Protein AF-A0A7R9G9A2-F1 (afdb_monomer_lite)

InterPro domains:
  IPR003675 CAAX prenyl protease 2/Lysostaphin resistance protein A-like domain [PF02517] (433-537)
  IPR039731 CAAX prenyl protease 2, eukaryotes [PTHR13046] (338-583)

Sequence (589 aa):
MNLLICRRIVARIRSCVGLSSTFIRNAVPSGSYRRCQTLSSSPYYSRTDLKGAVLGMIEKDVKSKDWRLFVSTLSGDQLLIVLETLDEFGAELSGKTLVTVLTYLAKCSASSGDLRTIQECRRLLFILCGPASVPSVLNFQQYDAEFLWFVEKDFSSSVDILTKLYCRYPNEKRKISSMAAHFMWDAVTIPVEEKLVRLKNLVDNVRIFFKGCYNIPALNLWRPCFLSSNFSLRRMAEVIIEENPRCIEILPGKVVNLVKDAVDRDDVDFYHRMIELVLKYPNLHDYLAPLLNGLLVHHCVRGDVRNVEEVVNSILTFGIRISPESLPLFLNFLCSHRRNRRDDPRTVKRRFASVCVSCIVSCIYTYTFSDADSFEEFKDLTGLRTDHLMSASFLPVLLTSLLFLGPLVVLWQEQMIKKLCDLSYWRGSIFDIFWLRNYVVAPFSEELVYRSCLIAMLSKSTRCLRLVMVSPLFFGVAHVHHVIDSVGKGIPVKTALLMAVFQFGYTTLFGAYSSFLLMRTGHFVSPLIAHAFCNAMGFPDFTAIWYSDGIEGRIRRMALFGGFLAWLALLYPLTDPRLYGGSVHWTQC

Structure (mmCIF, N/CA/C/O backbone):
data_AF-A0A7R9G9A2-F1
#
_entry.id   AF-A0A7R9G9A2-F1
#
loop_
_atom_site.group_PDB
_atom_site.id
_atom_site.type_symbol
_atom_site.label_atom_id
_atom_site.label_alt_id
_atom_site.label_comp_id
_atom_site.label_asym_id
_atom_site.label_entity_id
_atom_site.label_seq_id
_atom_site.pdbx_PDB_ins_code
_atom_site.Cartn_x
_atom_site.Cartn_y
_atom_site.Cartn_z
_atom_site.occupancy
_atom_site.B_iso_or_equiv
_atom_site.auth_seq_id
_atom_site.auth_comp_id
_atom_site.auth_asym_id
_atom_site.auth_atom_id
_atom_site.pdbx_PDB_model_num
ATOM 1 N N . MET A 1 1 ? 5.236 -22.804 5.203 1.00 31.55 1 MET A N 1
ATOM 2 C CA . MET A 1 1 ? 4.075 -22.726 6.117 1.00 31.55 1 MET A CA 1
ATOM 3 C C . MET A 1 1 ? 3.029 -21.707 5.648 1.00 31.55 1 MET A C 1
ATOM 5 O O . MET A 1 1 ? 1.964 -22.123 5.216 1.00 31.55 1 MET A O 1
ATOM 9 N N . ASN A 1 2 ? 3.367 -20.418 5.536 1.00 33.94 2 ASN A N 1
ATOM 10 C CA . ASN A 1 2 ? 2.439 -19.306 5.209 1.00 33.94 2 ASN A CA 1
ATOM 11 C C . ASN A 1 2 ? 1.773 -19.348 3.805 1.00 33.94 2 ASN A C 1
ATOM 13 O O . ASN A 1 2 ? 0.889 -18.558 3.495 1.00 33.94 2 ASN A O 1
ATOM 17 N N . LEU A 1 3 ? 2.201 -20.255 2.917 1.00 33.84 3 LEU A N 1
ATOM 18 C CA . LEU A 1 3 ? 1.686 -20.421 1.545 1.00 33.84 3 LEU A CA 1
ATOM 19 C C . LEU A 1 3 ? 0.437 -21.322 1.489 1.00 33.84 3 LEU A C 1
ATOM 21 O O . LEU A 1 3 ? -0.430 -21.116 0.642 1.00 33.84 3 LEU A O 1
ATOM 25 N N . LEU A 1 4 ? 0.343 -22.297 2.400 1.00 33.97 4 LEU A N 1
ATOM 26 C CA . LEU A 1 4 ? -0.807 -23.199 2.522 1.00 33.97 4 LEU A CA 1
ATOM 27 C C . LEU A 1 4 ? -1.982 -22.504 3.221 1.00 33.97 4 LEU A C 1
ATOM 29 O O . LEU A 1 4 ? -3.136 -22.726 2.876 1.00 33.97 4 LEU A O 1
ATOM 33 N N . ILE A 1 5 ? -1.650 -21.627 4.161 1.00 35.69 5 ILE A N 1
ATOM 34 C CA . ILE A 1 5 ? -2.557 -20.888 5.034 1.00 35.69 5 ILE A CA 1
ATOM 35 C C . ILE A 1 5 ? -3.423 -19.906 4.237 1.00 35.69 5 ILE A C 1
ATOM 37 O O . ILE A 1 5 ? -4.638 -20.074 4.170 1.00 35.69 5 ILE A O 1
ATOM 41 N N . CYS A 1 6 ? -2.815 -18.967 3.501 1.00 30.59 6 CYS A N 1
ATOM 42 C CA . CYS A 1 6 ? -3.584 -18.015 2.691 1.00 30.59 6 CYS A CA 1
ATOM 43 C C . CYS A 1 6 ? -4.380 -18.706 1.570 1.00 30.59 6 CYS A C 1
ATOM 45 O O . CYS A 1 6 ? -5.461 -18.248 1.211 1.00 30.59 6 CYS A O 1
ATOM 47 N N . ARG A 1 7 ? -3.882 -19.830 1.026 1.00 34.44 7 ARG A N 1
ATOM 48 C CA . ARG A 1 7 ? -4.623 -20.635 0.037 1.00 34.44 7 ARG A CA 1
ATOM 49 C C . ARG A 1 7 ? -5.837 -21.340 0.656 1.00 34.44 7 ARG A C 1
ATOM 51 O O . ARG A 1 7 ? -6.882 -21.367 0.016 1.00 34.44 7 ARG A O 1
ATOM 58 N N . ARG A 1 8 ? -5.730 -21.854 1.888 1.00 39.09 8 ARG A N 1
ATOM 59 C CA . ARG A 1 8 ? -6.848 -22.451 2.645 1.00 39.09 8 ARG A CA 1
ATOM 60 C C . ARG A 1 8 ? -7.902 -21.411 3.027 1.00 39.09 8 ARG A C 1
ATOM 62 O O . ARG A 1 8 ? -9.087 -21.690 2.883 1.00 39.09 8 ARG A O 1
ATOM 69 N N . ILE A 1 9 ? -7.475 -20.214 3.429 1.00 38.09 9 ILE A N 1
ATOM 70 C CA . ILE A 1 9 ? -8.359 -19.090 3.769 1.00 38.09 9 ILE A CA 1
ATOM 71 C C . ILE A 1 9 ? -9.157 -18.630 2.537 1.00 38.09 9 ILE A C 1
ATOM 73 O O . ILE A 1 9 ? -10.382 -18.574 2.578 1.00 38.09 9 ILE A O 1
ATOM 77 N N . VAL A 1 10 ? -8.491 -18.392 1.400 1.00 38.22 10 VAL A N 1
ATOM 78 C CA . VAL A 1 10 ? -9.152 -17.948 0.155 1.00 38.22 10 VAL A CA 1
ATOM 79 C C . VAL A 1 10 ? -10.066 -19.030 -0.440 1.00 38.22 10 VAL A C 1
ATOM 81 O O . VAL A 1 10 ? -11.126 -18.709 -0.976 1.00 38.22 10 VAL A O 1
ATOM 84 N N . ALA A 1 11 ? -9.697 -20.312 -0.329 1.00 34.53 11 ALA A N 1
ATOM 85 C CA . ALA A 1 11 ? -10.528 -21.422 -0.799 1.00 34.53 11 ALA A CA 1
ATOM 86 C C . ALA A 1 11 ? -11.793 -21.630 0.056 1.00 34.53 11 ALA A C 1
ATOM 88 O O . ALA A 1 11 ? -12.832 -21.979 -0.495 1.00 34.53 11 ALA A O 1
ATOM 89 N N . ARG A 1 12 ? -11.726 -21.376 1.373 1.00 38.47 12 ARG A N 1
ATOM 90 C CA . ARG A 1 12 ? -12.861 -21.519 2.306 1.00 38.47 12 ARG A CA 1
ATOM 91 C C . ARG A 1 12 ? -13.783 -20.296 2.351 1.00 38.47 12 ARG A C 1
ATOM 93 O O . ARG A 1 12 ? -14.978 -20.452 2.542 1.00 38.47 12 ARG A O 1
ATOM 100 N N . ILE A 1 13 ? -13.282 -19.085 2.097 1.00 39.38 13 ILE A N 1
ATOM 101 C CA . ILE A 1 13 ? -14.131 -17.877 2.026 1.00 39.38 13 ILE A CA 1
ATOM 102 C C . ILE A 1 13 ? -15.054 -17.904 0.793 1.00 39.38 13 ILE A C 1
ATOM 104 O O . ILE A 1 13 ? -16.174 -17.397 0.851 1.00 39.38 13 ILE A O 1
ATOM 108 N N . ARG A 1 14 ? -14.647 -18.573 -0.298 1.00 34.69 14 ARG A N 1
ATOM 109 C CA . ARG A 1 14 ? -15.488 -18.757 -1.496 1.00 34.69 14 ARG A CA 1
ATOM 110 C C . ARG A 1 14 ? -16.804 -19.500 -1.230 1.00 34.69 14 ARG A C 1
ATOM 112 O O . ARG A 1 14 ? -17.739 -19.282 -1.988 1.00 34.69 14 ARG A O 1
ATOM 119 N N . SER A 1 15 ? -16.905 -20.326 -0.182 1.00 35.09 15 SER A N 1
ATOM 120 C CA . SER A 1 15 ? -18.158 -21.021 0.160 1.00 35.09 15 SER A CA 1
ATOM 121 C C . SER A 1 15 ? -19.111 -20.195 1.032 1.00 35.09 15 SER A C 1
ATOM 123 O O . SER A 1 15 ? -20.294 -20.511 1.081 1.00 35.09 15 SER A O 1
ATOM 125 N N . CYS A 1 16 ? -18.634 -19.136 1.699 1.00 31.91 16 CYS A N 1
ATOM 126 C CA . CYS A 1 16 ? -19.455 -18.309 2.599 1.00 31.91 16 CYS A CA 1
ATOM 127 C C . CYS A 1 16 ? -20.019 -17.043 1.929 1.00 31.91 16 CYS A C 1
ATOM 129 O O . CYS A 1 16 ? -21.039 -16.511 2.369 1.00 31.91 16 CYS A O 1
ATOM 131 N N . VAL A 1 17 ? -19.377 -16.555 0.863 1.00 34.16 17 VAL A N 1
ATOM 132 C CA . VAL A 1 17 ? -19.771 -15.333 0.140 1.00 34.16 17 VAL A CA 1
ATOM 133 C C . VAL A 1 17 ? -20.695 -15.696 -1.027 1.00 34.16 17 VAL A C 1
ATOM 135 O O . VAL A 1 17 ? -20.343 -15.581 -2.196 1.00 34.16 17 VAL A O 1
ATOM 138 N N . GLY A 1 18 ? -21.894 -16.183 -0.715 1.00 34.75 18 GLY A N 1
ATOM 139 C CA . GLY A 1 18 ? -22.964 -16.304 -1.703 1.00 34.75 18 GLY A CA 1
ATOM 140 C C . GLY A 1 18 ? -23.581 -14.936 -1.983 1.00 34.75 18 GLY A C 1
ATOM 141 O O . GLY A 1 18 ? -24.584 -14.611 -1.357 1.00 34.75 18 GLY A O 1
ATOM 142 N N . LEU A 1 19 ? -22.992 -14.129 -2.875 1.00 27.86 19 LEU A N 1
ATOM 143 C CA . LEU A 1 19 ? -23.597 -12.873 -3.342 1.00 27.86 19 LEU A CA 1
ATOM 144 C C . LEU A 1 19 ? -23.288 -12.584 -4.820 1.00 27.86 19 LEU A C 1
ATOM 146 O O . LEU A 1 19 ? -22.133 -12.514 -5.242 1.00 27.86 19 LEU A O 1
ATOM 150 N N . SER A 1 20 ? -24.374 -12.404 -5.578 1.00 24.22 20 SER A N 1
ATOM 151 C CA . SER A 1 20 ? -24.434 -11.936 -6.960 1.00 24.22 20 SER A CA 1
ATOM 152 C C . SER A 1 20 ? -24.142 -10.434 -7.078 1.00 24.22 20 SER A C 1
ATOM 154 O O . SER A 1 20 ? -24.264 -9.654 -6.137 1.00 24.22 20 SER A O 1
ATOM 156 N N . SER A 1 21 ? -23.769 -10.034 -8.287 1.00 25.30 21 SER A N 1
ATOM 157 C CA . SER A 1 21 ? -23.064 -8.812 -8.685 1.00 25.30 21 SER A CA 1
ATOM 158 C C . SER A 1 21 ? -23.865 -7.494 -8.730 1.00 25.30 21 SER A C 1
ATOM 160 O O . SER A 1 21 ? -23.645 -6.699 -9.641 1.00 25.30 21 SER A O 1
ATOM 162 N N . THR A 1 22 ? -24.777 -7.205 -7.796 1.00 27.84 22 THR A N 1
ATOM 163 C CA . THR A 1 22 ? -25.730 -6.081 -7.988 1.00 27.84 22 THR A CA 1
ATOM 164 C C . THR A 1 22 ? -26.040 -5.216 -6.762 1.00 27.84 22 THR A C 1
ATOM 166 O O . THR A 1 22 ? -27.167 -4.765 -6.613 1.00 27.84 22 THR A O 1
ATOM 169 N N . PHE A 1 23 ? -25.063 -4.886 -5.909 1.00 24.69 23 PHE A N 1
ATOM 170 C CA . PHE A 1 23 ? -25.305 -3.903 -4.832 1.00 24.69 23 PHE A CA 1
ATOM 171 C C . PHE A 1 23 ? -24.091 -3.017 -4.500 1.00 24.69 23 PHE A C 1
ATOM 173 O O . PHE A 1 23 ? -23.655 -2.912 -3.360 1.00 24.69 23 PHE A O 1
ATOM 180 N N . ILE A 1 24 ? -23.521 -2.364 -5.520 1.00 26.56 24 ILE A N 1
ATOM 181 C CA . ILE A 1 24 ? -22.557 -1.261 -5.344 1.00 26.56 24 ILE A CA 1
ATOM 182 C C . ILE A 1 24 ? -23.024 -0.066 -6.179 1.00 26.56 24 ILE A C 1
ATOM 184 O O . ILE A 1 24 ? -22.433 0.286 -7.196 1.00 26.56 24 ILE A O 1
ATOM 188 N N . ARG A 1 25 ? -24.137 0.540 -5.768 1.00 25.17 25 ARG A N 1
ATOM 189 C CA . ARG A 1 25 ? -24.466 1.945 -6.037 1.00 25.17 25 ARG A CA 1
ATOM 190 C C . ARG A 1 25 ? -25.244 2.443 -4.827 1.00 25.17 25 ARG A C 1
ATOM 192 O O . ARG A 1 25 ? -26.256 1.844 -4.490 1.00 25.17 25 ARG A O 1
ATOM 199 N N . ASN A 1 26 ? -24.761 3.525 -4.223 1.00 26.44 26 ASN A N 1
ATOM 200 C CA . ASN A 1 26 ? -25.349 4.278 -3.104 1.00 26.44 26 ASN A CA 1
ATOM 201 C C . ASN A 1 26 ? -24.848 3.886 -1.705 1.00 26.44 26 ASN A C 1
ATOM 203 O O . ASN A 1 26 ? -25.557 3.263 -0.926 1.00 26.44 26 ASN A O 1
ATOM 207 N N . ALA A 1 27 ? -23.644 4.352 -1.369 1.00 23.31 27 ALA A N 1
ATOM 208 C CA . ALA A 1 27 ? -23.280 4.711 0.002 1.00 23.31 27 ALA A CA 1
ATOM 209 C C . ALA A 1 27 ? -22.129 5.734 -0.027 1.00 23.31 27 ALA A C 1
ATOM 211 O O . ALA A 1 27 ? -20.964 5.396 0.153 1.00 23.31 27 ALA A O 1
ATOM 212 N N . VAL A 1 28 ? -22.464 6.996 -0.304 1.00 23.44 28 VAL A N 1
ATOM 213 C CA . VAL A 1 28 ? -21.659 8.148 0.124 1.00 23.44 28 VAL A CA 1
ATOM 214 C C . VAL A 1 28 ? -22.440 8.784 1.268 1.00 23.44 28 VAL A C 1
ATOM 216 O O . VAL A 1 28 ? -23.501 9.351 1.007 1.00 23.44 28 VAL A O 1
ATOM 219 N N . PRO A 1 29 ? -21.978 8.716 2.523 1.00 24.97 29 PRO A N 1
ATOM 220 C CA . PRO A 1 29 ? -22.443 9.636 3.538 1.00 24.97 29 PRO A CA 1
ATOM 221 C C . PRO A 1 29 ? -21.642 10.931 3.385 1.00 24.97 29 PRO A C 1
ATOM 223 O O . PRO A 1 29 ? -20.484 11.028 3.789 1.00 24.97 29 PRO A O 1
ATOM 226 N N . SER A 1 30 ? -22.275 11.948 2.807 1.00 25.56 30 SER A N 1
ATOM 227 C CA . SER A 1 30 ? -21.954 13.341 3.104 1.00 25.56 30 SER A CA 1
ATOM 228 C C . SER A 1 30 ? -22.383 13.610 4.549 1.00 25.56 30 SER A C 1
ATOM 230 O O . SER A 1 30 ? -23.543 13.921 4.815 1.00 25.56 30 SER A O 1
ATOM 232 N N . GLY A 1 31 ? -21.463 13.404 5.490 1.00 22.98 31 GLY A N 1
ATOM 233 C CA . GLY A 1 31 ? -21.670 13.623 6.918 1.00 22.98 31 GLY A CA 1
ATOM 234 C C . GLY A 1 31 ? -20.643 14.611 7.450 1.00 22.98 31 GLY A C 1
ATOM 235 O O . GLY A 1 31 ? -19.472 14.287 7.615 1.00 22.98 31 GLY A O 1
ATOM 236 N N . SER A 1 32 ? -21.098 15.832 7.694 1.00 22.64 32 SER A N 1
ATOM 237 C CA . SER A 1 32 ? -20.381 16.921 8.346 1.00 22.64 32 SER A CA 1
ATOM 238 C C . SER A 1 32 ? -19.767 16.501 9.688 1.00 22.64 32 SER A C 1
ATOM 240 O O . SER A 1 32 ? -20.480 16.333 10.678 1.00 22.64 32 SER A O 1
ATOM 242 N N . TYR A 1 33 ? -18.438 16.415 9.750 1.00 22.39 33 TYR A N 1
ATOM 243 C CA . TYR A 1 33 ? -17.691 16.399 11.007 1.00 22.39 33 TYR A CA 1
ATOM 244 C C . TYR A 1 33 ? -17.734 17.800 11.637 1.00 22.39 33 TYR A C 1
ATOM 246 O O . TYR A 1 33 ? -16.923 18.666 11.311 1.00 22.39 33 TYR A O 1
ATOM 254 N N . ARG A 1 34 ? -18.662 18.037 12.572 1.00 22.77 34 ARG A N 1
ATOM 255 C CA . ARG A 1 34 ? -18.448 19.057 13.609 1.00 22.77 34 ARG A CA 1
ATOM 256 C C . ARG A 1 34 ? -17.610 18.426 14.715 1.00 22.77 34 ARG A C 1
ATOM 258 O O . ARG A 1 34 ? -18.089 17.576 15.458 1.00 22.77 34 ARG A O 1
ATOM 265 N N . ARG A 1 35 ? -16.356 18.868 14.827 1.00 22.33 35 ARG A N 1
ATOM 266 C CA . ARG A 1 35 ? -15.568 18.751 16.058 1.00 22.33 35 ARG A CA 1
ATOM 267 C C . ARG A 1 35 ? -16.310 19.500 17.168 1.00 22.33 35 ARG A C 1
ATOM 269 O O . ARG A 1 35 ? -16.348 20.726 17.140 1.00 22.33 35 ARG A O 1
ATOM 276 N N . CYS A 1 36 ? -16.847 18.794 18.159 1.00 21.59 36 CYS A N 1
ATOM 277 C CA . CYS A 1 36 ? -17.029 19.381 19.484 1.00 21.59 36 CYS A CA 1
ATOM 278 C C . CYS A 1 36 ? -15.647 19.449 20.138 1.00 21.59 36 CYS A C 1
ATOM 280 O O . CYS A 1 36 ? -15.186 18.501 20.766 1.00 21.59 36 CYS A O 1
ATOM 282 N N . GLN A 1 37 ? -14.958 20.566 19.908 1.00 23.44 37 GLN A N 1
ATOM 283 C CA . GLN A 1 37 ? -13.878 21.013 20.775 1.00 23.44 37 GLN A CA 1
ATOM 284 C C . GLN A 1 37 ? -14.473 21.306 22.159 1.00 23.44 37 GLN A C 1
ATOM 286 O O . GLN A 1 37 ? -15.465 22.020 22.271 1.00 23.44 37 GLN A O 1
ATOM 291 N N . THR A 1 38 ? -13.886 20.689 23.183 1.00 24.08 38 THR A N 1
ATOM 292 C CA . THR A 1 38 ? -13.642 21.259 24.517 1.00 24.08 38 THR A CA 1
ATOM 293 C C . THR A 1 38 ? -14.401 22.554 24.846 1.00 24.08 38 THR A C 1
ATOM 295 O O . THR A 1 38 ? -13.940 23.647 24.526 1.00 24.08 38 THR A O 1
ATOM 298 N N . LEU A 1 39 ? -15.519 22.436 25.566 1.00 24.45 39 LEU A N 1
ATOM 299 C CA . LEU A 1 39 ? -16.061 23.528 26.378 1.00 24.45 39 LEU A CA 1
ATOM 300 C C . LEU A 1 39 ? -15.313 23.533 27.717 1.00 24.45 39 LEU A C 1
ATOM 302 O O . LEU A 1 39 ? -15.760 22.956 28.703 1.00 24.45 39 LEU A O 1
ATOM 306 N N . SER A 1 40 ? -14.137 24.155 27.728 1.00 28.64 40 SER A N 1
ATOM 307 C CA . SER A 1 40 ? -13.475 24.610 28.950 1.00 28.64 40 SER A CA 1
ATOM 308 C C . SER A 1 40 ? -13.709 26.113 29.097 1.00 28.64 40 SER A C 1
ATOM 310 O O . SER A 1 40 ? -12.831 26.915 28.791 1.00 28.64 40 SER A O 1
ATOM 312 N N . SER A 1 41 ? -14.914 26.490 29.516 1.00 27.89 41 SER A N 1
ATOM 313 C CA . SER A 1 41 ? -15.196 27.780 30.158 1.00 27.89 41 SER A CA 1
ATOM 314 C C . SER A 1 41 ? -16.635 27.781 30.679 1.00 27.89 41 SER A C 1
ATOM 316 O O . SER A 1 41 ? -17.593 27.907 29.921 1.00 27.89 41 SER A O 1
ATOM 318 N N . SER A 1 42 ? -16.792 27.618 31.994 1.00 35.28 42 SER A N 1
ATOM 319 C CA . SER A 1 42 ? -18.045 27.952 32.679 1.00 35.28 42 SER A CA 1
ATOM 320 C C . SER A 1 42 ? -18.331 29.443 32.452 1.00 35.28 42 SER A C 1
ATOM 322 O O . SER A 1 42 ? -17.413 30.247 32.642 1.00 35.28 42 SER A O 1
ATOM 324 N N . PRO A 1 43 ? -19.546 29.860 32.058 1.00 37.78 43 PRO A N 1
ATOM 325 C CA . PRO A 1 43 ? -19.885 31.276 32.031 1.00 37.78 43 PRO A CA 1
ATOM 326 C C . PRO A 1 43 ? -19.834 31.833 33.463 1.00 37.78 43 PRO A C 1
ATOM 328 O O . PRO A 1 43 ? -20.555 31.386 34.357 1.00 37.78 43 PRO A O 1
ATOM 331 N N . TYR A 1 44 ? -18.953 32.806 33.702 1.00 40.75 44 TYR A N 1
ATOM 332 C CA . TYR A 1 44 ? -18.956 33.594 34.934 1.00 40.75 44 TYR A CA 1
ATOM 333 C C . TYR A 1 44 ? -20.161 34.545 34.891 1.00 40.75 44 TYR A C 1
ATOM 335 O O . TYR A 1 44 ? -20.063 35.665 34.398 1.00 40.75 44 TYR A O 1
ATOM 343 N N . TYR A 1 45 ? -21.321 34.092 35.369 1.00 54.38 45 TYR A N 1
ATOM 344 C CA . TYR A 1 45 ? -22.432 34.990 35.685 1.00 54.38 45 TYR A CA 1
ATOM 345 C C . TYR A 1 45 ? -22.060 35.846 36.899 1.00 54.38 45 TYR A C 1
ATOM 347 O O . TYR A 1 45 ? -21.567 35.315 37.900 1.00 54.38 45 TYR A O 1
ATOM 355 N N . SER A 1 46 ? -22.305 37.158 36.831 1.00 58.59 46 SER A N 1
ATOM 356 C CA . SER A 1 46 ? -22.216 38.019 38.014 1.00 58.59 46 SER A CA 1
ATOM 357 C C . SER A 1 46 ? -23.340 37.660 39.003 1.00 58.59 46 SER A C 1
ATOM 359 O O . SER A 1 46 ? -24.405 37.182 38.605 1.00 58.59 46 SER A O 1
ATOM 361 N N . ARG A 1 47 ? -23.121 37.872 40.310 1.00 63.22 47 ARG A N 1
ATOM 362 C CA . ARG A 1 47 ? -24.086 37.503 41.370 1.00 63.22 47 ARG A CA 1
ATOM 363 C C . ARG A 1 47 ? -25.463 38.145 41.160 1.00 63.22 47 ARG A C 1
ATOM 365 O O . ARG A 1 47 ? -26.477 37.500 41.406 1.00 63.22 47 ARG A O 1
ATOM 372 N N . THR A 1 48 ? -25.497 39.386 40.684 1.00 66.19 48 THR A N 1
ATOM 373 C CA . THR A 1 48 ? -26.724 40.135 40.379 1.00 66.19 48 THR A CA 1
ATOM 374 C C . THR A 1 48 ? -27.461 39.581 39.164 1.00 66.19 48 THR A C 1
ATOM 376 O O . THR A 1 48 ? -28.677 39.412 39.225 1.00 66.19 48 THR A O 1
ATOM 379 N N . ASP A 1 49 ? -26.739 39.219 38.101 1.00 67.19 49 ASP A N 1
ATOM 380 C CA . ASP A 1 49 ? -27.355 38.671 36.885 1.00 67.19 49 ASP A CA 1
ATOM 381 C C . ASP A 1 49 ? -27.942 37.280 37.138 1.00 67.19 49 ASP A C 1
ATOM 383 O O . ASP A 1 49 ? -29.020 36.949 36.643 1.00 67.19 49 ASP A O 1
ATOM 387 N N . LEU A 1 50 ? -27.257 36.474 37.958 1.00 70.88 50 LEU A N 1
ATOM 388 C CA . LEU A 1 50 ? -27.721 35.140 38.320 1.00 70.88 50 LEU A CA 1
ATOM 389 C C . LEU A 1 50 ? -28.973 35.195 39.207 1.00 70.88 50 LEU A C 1
ATOM 391 O O . LEU A 1 50 ? -29.932 34.477 38.930 1.00 70.88 50 LEU A O 1
ATOM 395 N N . LYS A 1 51 ? -29.007 36.079 40.220 1.00 69.81 51 LYS A N 1
ATOM 396 C CA . LYS A 1 51 ? -30.218 36.305 41.031 1.00 69.81 51 LYS A CA 1
ATOM 397 C C . LYS A 1 51 ? -31.396 36.759 40.161 1.00 69.81 51 LYS A C 1
ATOM 399 O O . LYS A 1 51 ? -32.486 36.208 40.286 1.00 69.81 51 LYS A O 1
ATOM 404 N N . GLY A 1 52 ? -31.171 37.698 39.237 1.00 64.75 52 GLY A N 1
ATOM 405 C CA . GLY A 1 52 ? -32.204 38.174 38.309 1.00 64.75 52 GLY A CA 1
ATOM 406 C C . GLY A 1 52 ? -32.731 37.083 37.369 1.00 64.75 52 GLY A C 1
ATOM 407 O O . GLY A 1 52 ? -33.936 36.992 37.141 1.00 64.75 52 GLY A O 1
ATOM 408 N N . ALA A 1 53 ? -31.853 36.210 36.867 1.00 65.62 53 ALA A N 1
ATOM 409 C CA . ALA A 1 53 ? -32.252 35.076 36.035 1.00 65.62 53 ALA A CA 1
ATOM 410 C C . ALA A 1 53 ? -33.107 34.059 36.810 1.00 65.62 53 ALA A C 1
ATOM 412 O O . ALA A 1 53 ? -34.128 33.604 36.299 1.00 65.62 53 ALA A O 1
ATOM 413 N N . VAL A 1 54 ? -32.719 33.735 38.049 1.00 70.94 54 VAL A N 1
ATOM 414 C CA . VAL A 1 54 ? -33.457 32.811 38.926 1.00 70.94 54 VAL A CA 1
ATOM 415 C C . VAL A 1 54 ? -34.829 33.384 39.286 1.00 70.94 54 VAL A C 1
ATOM 417 O O . VAL A 1 54 ? -35.824 32.679 39.146 1.00 70.94 54 VAL A O 1
ATOM 420 N N . LEU A 1 55 ? -34.903 34.669 39.649 1.00 72.06 55 LEU A N 1
ATOM 421 C CA . LEU A 1 55 ? -36.164 35.380 39.899 1.00 72.06 55 LEU A CA 1
ATOM 422 C C . LEU A 1 55 ? -37.089 35.350 38.681 1.00 72.06 55 LEU A C 1
ATOM 424 O O . LEU A 1 55 ? -38.236 34.930 38.786 1.00 72.06 55 LEU A O 1
ATOM 428 N N . GLY A 1 56 ? -36.571 35.676 37.495 1.00 64.94 56 GLY A N 1
ATOM 429 C CA . GLY A 1 56 ? -37.359 35.619 36.263 1.00 64.94 56 GLY A CA 1
ATOM 430 C C . GLY A 1 56 ? -37.836 34.207 35.896 1.00 64.94 56 GLY A C 1
ATOM 431 O O . GLY A 1 56 ? -38.832 34.064 35.187 1.00 64.94 56 GLY A O 1
ATOM 432 N N . MET A 1 57 ? -37.150 33.154 36.357 1.00 70.81 57 MET A N 1
ATOM 433 C CA . MET A 1 57 ? -37.604 31.765 36.208 1.00 70.81 57 MET A CA 1
ATOM 434 C C . MET A 1 57 ? -38.671 31.373 37.240 1.00 70.81 57 MET A C 1
ATOM 436 O O . MET A 1 57 ? -39.534 30.553 36.915 1.00 70.81 57 MET A O 1
ATOM 440 N N . ILE A 1 58 ? -38.621 31.947 38.446 1.00 67.81 58 ILE A N 1
ATOM 441 C CA . ILE A 1 58 ? -39.632 31.781 39.503 1.00 67.81 58 ILE A CA 1
ATOM 442 C C . ILE A 1 58 ? -40.933 32.477 39.089 1.00 67.81 58 ILE A C 1
ATOM 444 O O . ILE A 1 58 ? -41.964 31.816 39.000 1.00 67.81 58 ILE A O 1
ATOM 448 N N . GLU A 1 59 ? -40.867 33.756 38.705 1.00 68.38 59 GLU A N 1
ATOM 449 C CA . GLU A 1 59 ? -42.029 34.557 38.280 1.00 68.38 59 GLU A CA 1
ATOM 450 C C . GLU A 1 59 ? -42.771 33.948 37.078 1.00 68.38 59 GLU A C 1
ATOM 452 O O . GLU A 1 59 ? -43.983 34.096 36.931 1.00 68.38 59 GLU A O 1
ATOM 457 N N . LYS A 1 60 ? -42.044 33.252 36.195 1.00 67.31 60 LYS A N 1
ATOM 458 C CA . LYS A 1 60 ? -42.599 32.614 34.991 1.00 67.31 60 LYS A CA 1
ATOM 459 C C . LYS A 1 60 ? -43.046 31.160 35.202 1.00 67.31 60 LYS A C 1
ATOM 461 O O . LYS A 1 60 ? -43.410 30.524 34.212 1.00 67.31 60 LYS A O 1
ATOM 466 N N . ASP A 1 61 ? -42.973 30.630 36.430 1.00 64.56 61 ASP A N 1
ATOM 467 C CA . ASP A 1 61 ? -43.226 29.219 36.799 1.00 64.56 61 ASP A CA 1
ATOM 468 C C . ASP A 1 61 ? -42.646 28.238 35.761 1.00 64.56 61 ASP A C 1
ATOM 470 O O . ASP A 1 61 ? -43.324 27.387 35.172 1.00 64.56 61 ASP A O 1
ATOM 474 N N . VAL A 1 62 ? -41.358 28.423 35.453 1.00 67.19 62 VAL A N 1
ATOM 475 C CA . VAL A 1 62 ? -40.686 27.682 34.383 1.00 67.19 62 VAL A CA 1
ATOM 476 C C . VAL A 1 62 ? -40.716 26.179 34.672 1.00 67.19 62 VAL A C 1
ATOM 478 O O . VAL A 1 62 ? -40.433 25.717 35.779 1.00 67.19 62 VAL A O 1
ATOM 481 N N . LYS A 1 63 ? -41.015 25.382 33.640 1.00 67.88 63 LYS A N 1
ATOM 482 C CA . LYS A 1 63 ? -41.155 23.927 33.763 1.00 67.88 63 LYS A CA 1
ATOM 483 C C . LYS A 1 63 ? -39.878 23.276 34.295 1.00 67.88 63 LYS A C 1
ATOM 485 O O . LYS A 1 63 ? -38.754 23.626 33.940 1.00 67.88 63 LYS A O 1
ATOM 490 N N . SER A 1 64 ? -40.057 22.188 35.043 1.00 60.69 64 SER A N 1
ATOM 491 C CA . SER A 1 64 ? -38.985 21.434 35.709 1.00 60.69 64 SER A CA 1
ATOM 492 C C . SER A 1 64 ? -37.859 20.904 34.803 1.00 60.69 64 SER A C 1
ATOM 494 O O . SER A 1 64 ? -36.868 20.396 35.318 1.00 60.69 64 SER A O 1
ATOM 496 N N . LYS A 1 65 ? -38.019 20.902 33.472 1.00 57.81 65 LYS A N 1
ATOM 497 C CA . LYS A 1 65 ? -36.993 20.442 32.518 1.00 57.81 65 LYS A CA 1
ATOM 498 C C . LYS A 1 65 ? -35.949 21.526 32.245 1.00 57.81 65 LYS A C 1
ATOM 500 O O . LYS A 1 65 ? -34.773 21.197 32.128 1.00 57.81 65 LYS A O 1
ATOM 505 N N . ASP A 1 66 ? -36.366 22.785 32.206 1.00 67.00 66 ASP A N 1
ATOM 506 C CA . ASP A 1 66 ? -35.492 23.907 31.859 1.00 67.00 66 ASP A CA 1
ATOM 507 C C . ASP A 1 66 ? -34.609 24.294 33.053 1.00 67.00 66 ASP A C 1
ATOM 509 O O . ASP A 1 66 ? -33.415 24.538 32.892 1.00 67.00 66 ASP A O 1
ATOM 513 N N . TRP A 1 67 ? -35.142 24.156 34.273 1.00 67.38 67 TRP A N 1
ATOM 514 C CA . TRP A 1 67 ? -34.359 24.207 35.511 1.00 67.38 67 TRP A CA 1
ATOM 515 C C . TRP A 1 67 ? -33.204 23.201 35.549 1.00 67.38 67 TRP A C 1
ATOM 517 O O . TRP A 1 67 ? -32.128 23.521 36.043 1.00 67.38 67 TRP A O 1
ATOM 527 N N . ARG A 1 68 ? -33.390 21.987 35.010 1.00 62.53 68 ARG A N 1
ATOM 528 C CA . ARG A 1 68 ? -32.325 20.964 34.991 1.00 62.53 68 ARG A CA 1
ATOM 529 C C . ARG A 1 68 ? -31.154 21.394 34.126 1.00 62.53 68 ARG A C 1
ATOM 531 O O . ARG A 1 68 ? -30.011 21.206 34.524 1.00 62.53 68 ARG A O 1
ATOM 538 N N . LEU A 1 69 ? -31.455 21.932 32.945 1.00 65.06 69 LEU A N 1
ATOM 539 C CA . LEU A 1 69 ? -30.436 22.389 32.012 1.00 65.06 69 LEU A CA 1
ATOM 540 C C . LEU A 1 69 ? -29.675 23.572 32.613 1.00 65.06 69 LEU A C 1
ATOM 542 O O . LEU A 1 69 ? -28.451 23.553 32.624 1.00 65.06 69 LEU A O 1
ATOM 546 N N . PHE A 1 70 ? -30.398 24.528 33.200 1.00 70.44 70 PHE A N 1
ATOM 547 C CA . PHE A 1 70 ? -29.816 25.688 33.865 1.00 70.44 70 PHE A CA 1
ATOM 548 C C . PHE A 1 70 ? -28.874 25.292 35.013 1.00 70.44 70 PHE A C 1
ATOM 550 O O . PHE A 1 70 ? -27.688 25.607 34.967 1.00 70.44 70 PHE A O 1
ATOM 557 N N . VAL A 1 71 ? -29.350 24.502 35.982 1.00 68.62 71 VAL A N 1
ATOM 558 C CA . VAL A 1 71 ? -28.549 24.079 37.147 1.00 68.62 71 VAL A CA 1
ATOM 559 C C . VAL A 1 71 ? -27.316 23.262 36.739 1.00 68.62 71 VAL A C 1
ATOM 561 O O . VAL A 1 71 ? -26.255 23.422 37.333 1.00 68.62 71 VAL A O 1
ATOM 564 N N . SER A 1 72 ? -27.407 22.445 35.681 1.00 62.94 72 SER A N 1
ATOM 565 C CA . SER A 1 72 ? -26.270 21.644 35.193 1.00 62.94 72 SER A CA 1
ATOM 566 C C . SER A 1 72 ? -25.118 22.455 34.584 1.00 62.94 72 SER A C 1
ATOM 568 O O . SER A 1 72 ? -24.057 21.891 34.327 1.00 62.94 72 SER A O 1
ATOM 570 N N . THR A 1 73 ? -25.318 23.755 34.342 1.00 64.81 73 THR A N 1
ATOM 571 C CA . THR A 1 73 ? -24.320 24.648 33.725 1.00 64.81 73 THR A CA 1
ATOM 572 C C . THR A 1 73 ? -23.578 25.539 34.726 1.00 64.81 73 THR A C 1
ATOM 574 O O . THR A 1 73 ? -22.702 26.296 34.314 1.00 64.81 73 THR A O 1
ATOM 577 N N . LEU A 1 74 ? -23.916 25.457 36.018 1.00 67.25 74 LEU A N 1
ATOM 578 C CA . LEU A 1 74 ? -23.420 26.354 37.067 1.00 67.25 74 LEU A CA 1
ATOM 579 C C . LEU A 1 74 ? -22.263 25.741 37.873 1.00 67.25 74 LEU A C 1
ATOM 581 O O . LEU A 1 74 ? -22.196 24.525 38.063 1.00 67.25 74 LEU A O 1
ATOM 585 N N . SER A 1 75 ? -21.370 26.596 38.381 1.00 66.06 75 SER A N 1
ATOM 586 C CA . SER A 1 75 ? -20.303 26.222 39.323 1.00 66.06 75 SER A CA 1
ATOM 587 C C . SER A 1 75 ? -20.797 26.181 40.781 1.00 66.06 75 SER A C 1
ATOM 589 O O . SER A 1 75 ? -21.859 26.715 41.094 1.00 66.06 75 SER A O 1
ATOM 591 N N . GLY A 1 76 ? -20.026 25.574 41.696 1.00 64.38 76 GLY A N 1
ATOM 592 C CA . GLY A 1 76 ? -20.401 25.412 43.115 1.00 64.38 76 GLY A CA 1
ATOM 593 C C . GLY A 1 76 ? -20.866 26.708 43.797 1.00 64.38 76 GLY A C 1
ATOM 594 O O . GLY A 1 76 ? -21.975 26.763 44.323 1.00 64.38 76 GLY A O 1
ATOM 595 N N . ASP A 1 77 ? -20.090 27.788 43.675 1.00 68.62 77 ASP A N 1
ATOM 596 C CA . ASP A 1 77 ? -20.431 29.096 44.261 1.00 68.62 77 ASP A CA 1
ATOM 597 C C . ASP A 1 77 ? -21.711 29.709 43.661 1.00 68.62 77 ASP A C 1
ATOM 599 O O . ASP A 1 77 ? -22.444 30.444 44.328 1.00 68.62 77 ASP A O 1
ATOM 603 N N . GLN A 1 78 ? -22.009 29.399 42.396 1.00 71.81 78 GLN A N 1
ATOM 604 C CA . GLN A 1 78 ? -23.226 29.842 41.716 1.00 71.81 78 GLN A CA 1
ATOM 605 C C . GLN A 1 78 ? -24.455 29.051 42.184 1.00 71.81 78 GLN A C 1
ATOM 607 O O . GLN A 1 78 ? -25.535 29.630 42.295 1.00 71.81 78 GLN A O 1
ATOM 612 N N . LEU A 1 79 ? -24.308 27.762 42.517 1.00 71.94 79 LEU A N 1
ATOM 613 C CA . LEU A 1 79 ? -25.395 26.945 43.077 1.00 71.94 79 LEU A CA 1
ATOM 614 C C . LEU A 1 79 ? -25.876 27.492 44.429 1.00 71.94 79 LEU A C 1
ATOM 616 O O . LEU A 1 79 ? -27.081 27.503 44.685 1.00 71.94 79 LEU A O 1
ATOM 620 N N . LEU A 1 80 ? -24.963 28.011 45.257 1.00 73.44 80 LEU A N 1
ATOM 621 C CA . LEU A 1 80 ? -25.311 28.644 46.531 1.00 73.44 80 LEU A CA 1
ATOM 622 C C . LEU A 1 80 ? -26.167 29.908 46.328 1.00 73.44 80 LEU A C 1
ATOM 624 O O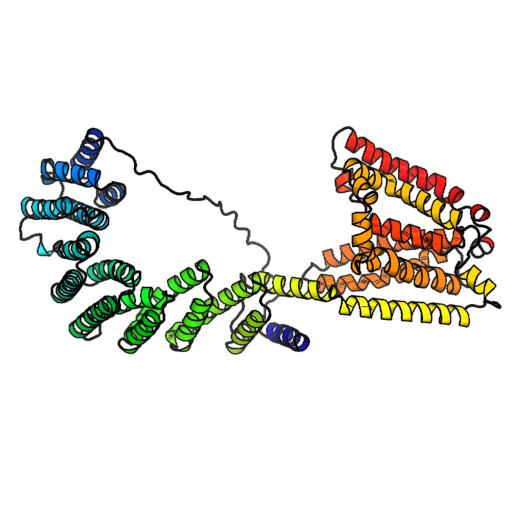 . LEU A 1 80 ? -27.146 30.109 47.039 1.00 73.44 80 LEU A O 1
ATOM 628 N N . ILE A 1 81 ? -25.859 30.723 45.312 1.00 75.12 81 ILE A N 1
ATOM 629 C CA . ILE A 1 81 ? -26.639 31.929 44.970 1.00 75.12 81 ILE A CA 1
ATOM 630 C C . ILE A 1 81 ? -28.058 31.561 44.514 1.00 75.12 81 ILE A C 1
ATOM 632 O O . ILE A 1 81 ? -29.026 32.233 44.882 1.00 75.12 81 ILE A O 1
ATOM 636 N N . VAL A 1 82 ? -28.199 30.485 43.731 1.00 74.25 82 VAL A N 1
ATOM 637 C CA . VAL A 1 82 ? -29.517 29.961 43.340 1.00 74.25 82 VAL A CA 1
ATOM 638 C C . VAL A 1 82 ? -30.308 29.543 44.581 1.00 74.25 82 VAL A C 1
ATOM 640 O O . VAL A 1 82 ? -31.495 29.843 44.669 1.00 74.25 82 VAL A O 1
ATOM 643 N N . LEU A 1 83 ? -29.660 28.908 45.561 1.00 75.75 83 LEU A N 1
ATOM 644 C CA . LEU A 1 83 ? -30.308 28.482 46.803 1.00 75.75 83 LEU A CA 1
ATOM 645 C C . LEU A 1 83 ? -30.719 29.621 47.719 1.00 75.75 83 LEU A C 1
ATOM 647 O O . LEU A 1 83 ? -31.837 29.584 48.216 1.00 75.75 83 LEU A O 1
ATOM 651 N N . GLU A 1 84 ? -29.879 30.639 47.896 1.00 78.88 84 GLU A N 1
ATOM 652 C CA . GLU A 1 84 ? -30.267 31.850 48.632 1.00 78.88 84 GLU A CA 1
ATOM 653 C C . GLU A 1 84 ? -31.519 32.491 48.014 1.00 78.88 84 GLU A C 1
ATOM 655 O O . GLU A 1 84 ? -32.437 32.895 48.716 1.00 78.88 84 GLU A O 1
ATOM 660 N N . THR A 1 85 ? -31.587 32.532 46.681 1.00 76.12 85 THR A N 1
ATOM 661 C CA . THR A 1 85 ? -32.740 33.102 45.968 1.00 76.12 85 THR A CA 1
ATOM 662 C C . THR A 1 85 ? -33.990 32.223 46.117 1.00 76.12 85 THR A C 1
ATOM 664 O O . THR A 1 85 ? -35.104 32.733 46.187 1.00 76.12 85 THR A O 1
ATOM 667 N N . LEU A 1 86 ? -33.829 30.898 46.200 1.00 75.19 86 LEU A N 1
ATOM 668 C CA . LEU A 1 86 ? -34.930 29.967 46.471 1.00 75.19 86 LEU A CA 1
ATOM 669 C C . LEU A 1 86 ? -35.383 29.979 47.942 1.00 75.19 86 LEU A C 1
ATOM 671 O O . LEU A 1 86 ? -36.547 29.688 48.194 1.00 75.19 86 LEU A O 1
ATOM 675 N N . ASP A 1 87 ? -34.516 30.309 48.900 1.00 76.50 87 ASP A N 1
ATOM 676 C CA . ASP A 1 87 ? -34.910 30.548 50.301 1.00 76.50 87 ASP A CA 1
ATOM 677 C C . ASP A 1 87 ? -35.775 31.810 50.409 1.00 76.50 87 ASP A C 1
ATOM 679 O O . ASP A 1 87 ? -36.807 31.805 51.076 1.00 76.50 87 ASP A O 1
ATOM 683 N N . GLU A 1 88 ? -35.401 32.866 49.678 1.00 77.38 88 GLU A N 1
ATOM 684 C CA . GLU A 1 88 ? -36.122 34.144 49.666 1.00 77.38 88 GLU A CA 1
ATOM 685 C C . GLU A 1 88 ? -37.464 34.074 48.903 1.00 77.38 88 GLU A C 1
ATOM 687 O O . GLU A 1 88 ? -38.462 34.607 49.384 1.00 77.38 88 GLU A O 1
ATOM 692 N N . PHE A 1 89 ? -37.517 33.404 47.741 1.00 73.75 89 PHE A N 1
ATOM 693 C CA . PHE A 1 89 ? -38.664 33.473 46.809 1.00 73.75 89 PHE A CA 1
ATOM 694 C C . PHE A 1 89 ? -39.284 32.112 46.441 1.00 73.75 89 PHE A C 1
ATOM 696 O O . PHE A 1 89 ? -40.245 32.033 45.676 1.00 73.75 89 PHE A O 1
ATOM 703 N N . GLY A 1 90 ? -38.771 31.000 46.972 1.00 62.44 90 GLY A N 1
ATOM 704 C CA . GLY A 1 90 ? -39.175 29.649 46.558 1.00 62.44 90 GLY A CA 1
ATOM 705 C C . GLY A 1 90 ? -40.599 29.240 46.938 1.00 62.44 90 GLY A C 1
ATOM 706 O O . GLY A 1 90 ? -41.095 28.247 46.407 1.00 62.44 90 GLY A O 1
ATOM 707 N N . ALA A 1 91 ? -41.275 29.994 47.810 1.00 66.94 91 ALA A N 1
ATOM 708 C CA . ALA A 1 91 ? -42.679 29.770 48.160 1.00 66.94 91 ALA A CA 1
ATOM 709 C C . ALA A 1 91 ? -43.648 30.034 46.988 1.00 66.94 91 ALA A C 1
ATOM 711 O O . ALA A 1 91 ? -44.772 29.535 47.002 1.00 66.94 91 ALA A O 1
ATOM 712 N N . GLU A 1 92 ? -43.213 30.786 45.973 1.00 70.25 92 GLU A N 1
ATOM 713 C CA . GLU A 1 92 ? -44.009 31.120 44.784 1.00 70.25 92 GLU A CA 1
ATOM 714 C C . GLU A 1 92 ? -44.000 30.004 43.724 1.00 70.25 92 GLU A C 1
ATOM 716 O O . GLU A 1 92 ? -44.865 29.956 42.850 1.00 70.25 92 GLU A O 1
ATOM 721 N N . LEU A 1 93 ? -43.051 29.065 43.814 1.00 67.75 93 LEU A N 1
ATOM 722 C CA . LEU A 1 93 ? -42.964 27.917 42.915 1.00 67.75 93 LEU A CA 1
ATOM 723 C C . LEU A 1 93 ? -43.994 26.846 43.274 1.00 67.75 93 LEU A C 1
ATOM 725 O O . LEU A 1 93 ? -44.226 26.511 44.438 1.00 67.75 93 LEU A O 1
ATOM 729 N N . SER A 1 94 ? -44.527 26.180 42.249 1.00 67.38 94 SER A N 1
ATOM 730 C CA . SER A 1 94 ? -45.331 24.976 42.459 1.00 67.38 94 SER A CA 1
ATOM 731 C C . SER A 1 94 ? -44.534 23.912 43.235 1.00 67.38 94 SER A C 1
ATOM 733 O O . SER A 1 94 ? -43.410 23.563 42.866 1.00 67.38 94 SER A O 1
ATOM 735 N N . GLY A 1 95 ? -45.124 23.331 44.290 1.00 64.69 95 GLY A N 1
ATOM 736 C CA . GLY A 1 95 ? -44.420 22.402 45.191 1.00 64.69 95 GLY A CA 1
ATOM 737 C C . GLY A 1 95 ? -43.728 21.228 44.477 1.00 64.69 95 GLY A C 1
ATOM 738 O O . GLY A 1 95 ? -42.627 20.837 44.843 1.00 64.69 95 GLY A O 1
ATOM 739 N N . LYS A 1 96 ? -44.295 20.709 43.378 1.00 65.56 96 LYS A N 1
ATOM 740 C CA . LYS A 1 96 ? -43.645 19.668 42.549 1.00 65.56 96 LYS A CA 1
ATOM 741 C C . LYS A 1 96 ? -42.388 20.170 41.823 1.00 65.56 96 LYS A C 1
ATOM 743 O O . LYS A 1 96 ? -41.422 19.416 41.670 1.00 65.56 96 LYS A O 1
ATOM 748 N N . THR A 1 97 ? -42.403 21.415 41.356 1.00 66.94 97 THR A N 1
ATOM 749 C CA . THR A 1 97 ? -41.276 22.050 40.665 1.00 66.94 97 THR A CA 1
ATOM 750 C C . THR A 1 97 ? -40.177 22.380 41.660 1.00 66.94 97 THR A C 1
ATOM 752 O O . THR A 1 97 ? -39.047 21.953 41.438 1.00 66.94 97 THR A O 1
ATOM 755 N N . LEU A 1 98 ? -40.517 22.990 42.799 1.00 70.50 98 LEU A N 1
ATOM 756 C CA . LEU A 1 98 ? -39.580 23.282 43.887 1.00 70.50 98 LEU A CA 1
ATOM 757 C C . LEU A 1 98 ? -38.832 22.023 44.350 1.00 70.50 98 LEU A C 1
ATOM 759 O O . LEU A 1 98 ? -37.603 21.995 44.384 1.00 70.50 98 LEU A O 1
ATOM 763 N N . VAL A 1 99 ? -39.566 20.938 44.611 1.00 67.25 99 VAL A N 1
ATOM 764 C CA . VAL A 1 99 ? -38.971 19.660 45.023 1.00 67.25 99 VAL A CA 1
ATOM 765 C C . VAL A 1 99 ? -38.027 19.107 43.948 1.00 67.25 99 VAL A C 1
ATOM 767 O O . VAL A 1 99 ? -36.948 18.592 44.256 1.00 67.25 99 VAL A O 1
ATOM 770 N N . THR A 1 100 ? -38.401 19.232 42.672 1.00 67.25 100 THR A N 1
ATOM 771 C CA . THR A 1 100 ? -37.544 18.801 41.563 1.00 67.25 100 THR A CA 1
ATOM 772 C C . THR A 1 100 ? -36.266 19.638 41.518 1.00 67.25 100 THR A C 1
ATOM 774 O O . THR A 1 100 ? -35.183 19.064 41.482 1.00 67.25 100 THR A O 1
ATOM 777 N N . VAL A 1 101 ? -36.369 20.967 41.575 1.00 68.94 101 VAL A N 1
ATOM 778 C CA . VAL A 1 101 ? -35.227 21.895 41.523 1.00 68.94 101 VAL A CA 1
ATOM 779 C C . VAL A 1 101 ? -34.245 21.633 42.665 1.00 68.94 101 VAL A C 1
ATOM 781 O O . VAL A 1 101 ? -33.066 21.408 42.398 1.00 68.94 101 VAL A O 1
ATOM 784 N N . LEU A 1 102 ? -34.727 21.533 43.908 1.00 71.38 102 LEU A N 1
ATOM 785 C CA . LEU A 1 102 ? -33.895 21.230 45.081 1.00 71.38 102 LEU A CA 1
ATOM 786 C C . LEU A 1 102 ? -33.205 19.859 44.973 1.00 71.38 102 LEU A C 1
ATOM 788 O O . LEU A 1 102 ? -32.045 19.710 45.352 1.00 71.38 102 LEU A O 1
ATOM 792 N N . THR A 1 103 ? -33.876 18.860 44.389 1.00 66.69 103 THR A N 1
ATOM 793 C CA . THR A 1 103 ? -33.274 17.536 44.145 1.00 66.69 103 THR A CA 1
ATOM 794 C C . THR A 1 103 ? -32.127 17.600 43.129 1.00 66.69 103 THR A C 1
ATOM 796 O O . THR A 1 103 ? -31.148 16.866 43.272 1.00 66.69 103 THR A O 1
ATOM 799 N N . TYR A 1 104 ? -32.239 18.446 42.097 1.00 67.69 104 TYR A N 1
ATOM 800 C CA . TYR A 1 104 ? -31.178 18.643 41.102 1.00 67.69 104 TYR A CA 1
ATOM 801 C C . TYR A 1 104 ? -30.028 19.490 41.639 1.00 67.69 104 TYR A C 1
ATOM 803 O O . TYR A 1 104 ? -28.879 19.166 41.352 1.00 67.69 104 TYR A O 1
ATOM 811 N N . LEU A 1 105 ? -30.323 20.511 42.445 1.00 71.44 105 LEU A N 1
ATOM 812 C CA . LEU A 1 105 ? -29.308 21.311 43.127 1.00 71.44 105 LEU A CA 1
ATOM 813 C C . LEU A 1 105 ? -28.441 20.426 44.016 1.00 71.44 105 LEU A C 1
ATOM 815 O O . LEU A 1 105 ? -27.239 20.366 43.792 1.00 71.44 105 LEU A O 1
ATOM 819 N N . ALA A 1 106 ? -29.035 19.625 44.905 1.00 67.19 106 ALA A N 1
ATOM 820 C CA . ALA A 1 106 ? -28.239 18.717 45.731 1.00 67.19 106 ALA A CA 1
ATOM 821 C C . ALA A 1 106 ? -27.472 17.664 44.926 1.00 67.19 106 ALA A C 1
ATOM 823 O O . ALA A 1 106 ? -26.378 17.292 45.332 1.00 67.19 106 ALA A O 1
ATOM 824 N N . LYS A 1 107 ? -27.995 17.211 43.778 1.00 65.38 107 LYS A N 1
ATOM 825 C CA . LYS A 1 107 ? -27.245 16.324 42.877 1.00 65.38 107 LYS A CA 1
ATOM 826 C C . LYS A 1 107 ? -25.973 16.994 42.360 1.00 65.38 107 LYS A C 1
ATOM 828 O O . LYS A 1 107 ? -24.904 16.401 42.417 1.00 65.38 107 LYS A O 1
ATOM 833 N N . CYS A 1 108 ? -26.094 18.213 41.839 1.00 65.31 108 CYS A N 1
ATOM 834 C CA . CYS A 1 108 ? -24.958 18.969 41.318 1.00 65.31 108 CYS A CA 1
ATOM 835 C C . CYS A 1 108 ? -23.970 19.336 42.435 1.00 65.31 108 CYS A C 1
ATOM 837 O O . CYS A 1 108 ? -22.766 19.194 42.242 1.00 65.31 108 CYS A O 1
ATOM 839 N N . SER A 1 109 ? -24.477 19.712 43.613 1.00 67.19 109 SER A N 1
ATOM 840 C CA . SER A 1 109 ? -23.671 20.028 44.797 1.00 67.19 109 SER A CA 1
ATOM 841 C C . SER A 1 109 ? -22.945 18.815 45.375 1.00 67.19 109 SER A C 1
ATOM 843 O O . SER A 1 109 ? -21.820 18.953 45.848 1.00 67.19 109 SER A O 1
ATOM 845 N N . ALA A 1 110 ? -23.543 17.620 45.309 1.00 61.50 110 ALA A N 1
ATOM 846 C CA . ALA A 1 110 ? -22.884 16.376 45.705 1.00 61.50 110 ALA A CA 1
ATOM 847 C C . ALA A 1 110 ? -21.695 16.065 44.789 1.00 61.50 110 ALA A C 1
ATOM 849 O O . ALA A 1 110 ? -20.607 15.773 45.281 1.00 61.50 110 ALA A O 1
ATOM 850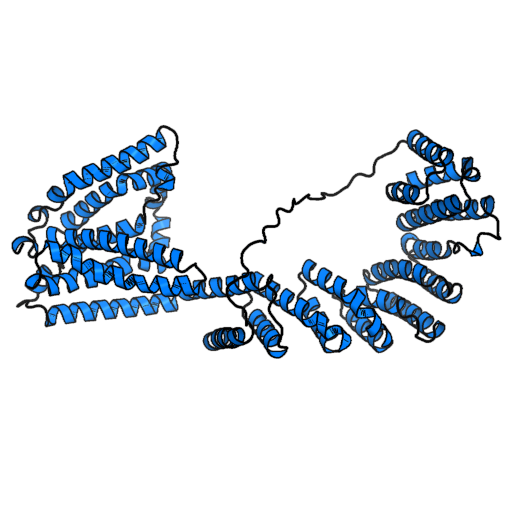 N N . SER A 1 111 ? -21.863 16.234 43.474 1.00 58.62 111 SER A N 1
ATOM 851 C CA . SER A 1 111 ? -20.772 16.064 42.507 1.00 58.62 111 SER A CA 1
ATOM 852 C C . SER A 1 111 ? -19.672 17.134 42.625 1.00 58.62 111 SER A C 1
ATOM 854 O O . SER A 1 111 ? -18.544 16.880 42.209 1.00 58.62 111 SER A O 1
ATOM 856 N N . SER A 1 112 ? -19.966 18.316 43.186 1.00 61.28 112 SER A N 1
ATOM 857 C CA . SER A 1 112 ? -18.980 19.382 43.435 1.00 61.28 112 SER A CA 1
ATOM 858 C C . SER A 1 112 ? -18.404 19.398 44.860 1.00 61.28 112 SER A C 1
ATOM 860 O O . SER A 1 112 ? -17.510 20.197 45.129 1.00 61.28 112 SER A O 1
ATOM 862 N N . GLY A 1 113 ? -18.899 18.549 45.769 1.00 58.28 113 GLY A N 1
ATOM 863 C CA . GLY A 1 113 ? -18.431 18.447 47.158 1.00 58.28 113 GLY A CA 1
ATOM 864 C C . GLY A 1 113 ? -18.925 19.540 48.121 1.00 58.28 113 GLY A C 1
ATOM 865 O O . GLY A 1 113 ? -18.299 19.759 49.156 1.00 58.28 113 GLY A O 1
ATOM 866 N N . ASP A 1 114 ? -20.028 20.232 47.817 1.00 65.50 114 ASP A N 1
ATOM 867 C CA . ASP A 1 114 ? -20.527 21.362 48.619 1.00 65.50 114 ASP A CA 1
ATOM 868 C C . ASP A 1 114 ? -21.611 20.938 49.635 1.00 65.50 114 ASP A C 1
ATOM 870 O O . ASP A 1 114 ? -22.807 20.875 49.331 1.00 65.50 114 ASP A O 1
ATOM 874 N N . LEU A 1 115 ? -21.178 20.648 50.869 1.00 59.88 115 LEU A N 1
ATOM 875 C CA . LEU A 1 115 ? -22.031 20.162 51.963 1.00 59.88 115 LEU A CA 1
ATOM 876 C C . LEU A 1 115 ? -23.090 21.174 52.406 1.00 59.88 115 LEU A C 1
ATOM 878 O O . LEU A 1 115 ? -24.223 20.795 52.714 1.00 59.88 115 LEU A O 1
ATOM 882 N N . ARG A 1 116 ? -22.715 22.455 52.469 1.00 64.62 116 ARG A N 1
ATOM 883 C CA . ARG A 1 116 ? -23.570 23.520 53.008 1.00 64.62 116 ARG A CA 1
ATOM 884 C C . ARG A 1 116 ? -24.834 23.637 52.169 1.00 64.62 116 ARG A C 1
ATOM 886 O O . ARG A 1 116 ? -25.940 23.703 52.690 1.00 64.62 116 ARG A O 1
ATOM 893 N N . THR A 1 117 ? -24.648 23.546 50.865 1.00 67.25 117 THR A N 1
ATOM 894 C CA . THR A 1 117 ? -25.673 23.644 49.833 1.00 67.25 117 THR A CA 1
ATOM 895 C C . THR A 1 117 ? -26.627 22.440 49.854 1.00 67.25 117 THR A C 1
ATOM 897 O O . THR A 1 117 ? -27.837 22.610 49.706 1.00 67.25 117 THR A O 1
ATOM 900 N N . ILE A 1 118 ? -26.136 21.229 50.157 1.00 65.12 118 ILE A N 1
ATOM 901 C CA . ILE A 1 118 ? -26.971 20.021 50.336 1.00 65.12 118 ILE A CA 1
ATOM 902 C C . ILE A 1 118 ? -27.796 20.090 51.632 1.00 65.12 118 ILE A C 1
ATOM 904 O O . ILE A 1 118 ? -28.993 19.782 51.625 1.00 65.12 118 ILE A O 1
ATOM 908 N N . GLN A 1 119 ? -27.176 20.499 52.744 1.00 66.69 119 GLN A N 1
ATOM 909 C CA . GLN A 1 119 ? -27.862 20.666 54.032 1.00 66.69 119 GLN A CA 1
ATOM 910 C C . GLN A 1 119 ? -28.948 21.743 53.945 1.00 66.69 119 GLN A C 1
ATOM 912 O O . GLN A 1 119 ? -30.056 21.551 54.453 1.00 66.69 119 GLN A O 1
ATOM 917 N N . GLU A 1 120 ? -28.666 22.825 53.224 1.00 69.44 120 GLU A N 1
ATOM 918 C CA . GLU A 1 120 ? -29.604 23.921 53.026 1.00 69.44 120 GLU A CA 1
ATOM 919 C C . GLU A 1 120 ? -30.761 23.534 52.098 1.00 69.44 120 GLU A C 1
ATOM 921 O O . GLU A 1 120 ? -31.917 23.787 52.434 1.00 69.44 120 GLU A O 1
ATOM 926 N N . CYS A 1 121 ? -30.502 22.786 51.013 1.00 70.12 121 CYS A N 1
ATOM 927 C CA . CYS A 1 121 ? -31.564 22.174 50.199 1.00 70.12 121 CYS A CA 1
ATOM 928 C C . CYS A 1 121 ? -32.537 21.352 51.058 1.00 70.12 121 CYS A C 1
ATOM 930 O O . CYS A 1 121 ? -33.751 21.380 50.844 1.00 70.12 121 CYS A O 1
ATOM 932 N N . ARG A 1 122 ? -32.006 20.608 52.038 1.00 64.31 122 ARG A N 1
ATOM 933 C CA . ARG A 1 122 ? -32.799 19.770 52.945 1.00 64.31 122 ARG A CA 1
ATOM 934 C C . ARG A 1 122 ? -33.612 20.605 53.933 1.00 64.31 122 ARG A C 1
ATOM 936 O O . ARG A 1 122 ? -34.779 20.279 54.160 1.00 64.31 122 ARG A O 1
ATOM 943 N N . ARG A 1 123 ? -33.022 21.666 54.499 1.00 71.50 123 ARG A N 1
ATOM 944 C CA . ARG A 1 123 ? -33.720 22.620 55.377 1.00 71.50 123 ARG A CA 1
ATOM 945 C C . ARG A 1 123 ? -34.894 23.265 54.637 1.00 71.50 123 ARG A C 1
ATOM 947 O O . ARG A 1 123 ? -36.019 23.224 55.132 1.00 71.50 123 ARG A O 1
ATOM 954 N N . LEU A 1 124 ? -34.646 23.765 53.428 1.00 69.06 124 LEU A N 1
ATOM 955 C CA . LEU A 1 124 ? -35.640 24.417 52.572 1.00 69.06 124 LEU A CA 1
ATOM 956 C C . LEU A 1 124 ? -36.790 23.496 52.187 1.00 69.06 124 LEU A C 1
ATOM 958 O O . LEU A 1 124 ? -37.954 23.878 52.294 1.00 69.06 124 LEU A O 1
ATOM 962 N N . LEU A 1 125 ? -36.483 22.257 51.795 1.00 67.06 125 LEU A N 1
ATOM 963 C CA . LEU A 1 125 ? -37.515 21.284 51.455 1.00 67.06 125 LEU A CA 1
ATOM 964 C C . LEU A 1 125 ? -38.426 20.984 52.656 1.00 67.06 125 LEU A C 1
ATOM 966 O O . LEU A 1 125 ? -39.644 20.881 52.504 1.00 67.06 125 LEU A O 1
ATOM 970 N N . PHE A 1 126 ? -37.839 20.850 53.849 1.00 64.75 126 PHE A N 1
ATOM 971 C CA . PHE A 1 126 ? -38.584 20.567 55.073 1.00 64.75 126 PHE A CA 1
ATOM 972 C C . PHE A 1 126 ? -39.515 21.724 55.461 1.00 64.75 126 PHE A C 1
ATOM 974 O O . PHE A 1 126 ? -40.661 21.481 55.837 1.00 64.75 126 PHE A O 1
ATOM 981 N N . ILE A 1 127 ? -39.041 22.965 55.322 1.00 67.94 127 ILE A N 1
ATOM 982 C CA . ILE A 1 127 ? -39.791 24.178 55.670 1.00 67.94 127 ILE A CA 1
ATOM 983 C C . ILE A 1 127 ? -40.918 24.453 54.668 1.00 67.94 127 ILE A C 1
ATOM 985 O O . ILE A 1 127 ? -42.039 24.733 55.082 1.00 67.94 127 ILE A O 1
ATOM 989 N N . LEU A 1 128 ? -40.646 24.347 53.363 1.00 65.44 128 LEU A N 1
ATOM 990 C CA . LEU A 1 128 ? -41.578 24.791 52.320 1.00 65.44 128 LEU A CA 1
ATOM 991 C C . LEU A 1 128 ? -42.616 23.730 51.916 1.00 65.44 128 LEU A C 1
ATOM 993 O O . LEU A 1 128 ? -43.701 24.085 51.466 1.00 65.44 128 LEU A O 1
ATOM 997 N N . CYS A 1 129 ? -42.316 22.432 52.052 1.00 60.50 129 CYS A N 1
ATOM 998 C CA . CYS A 1 129 ? -43.197 21.357 51.559 1.00 60.50 129 CYS A CA 1
ATOM 999 C C . CYS A 1 129 ? -43.882 20.522 52.664 1.00 60.50 129 CYS A C 1
ATOM 1001 O O . CYS A 1 129 ? -44.825 19.781 52.362 1.00 60.50 129 CYS A O 1
ATOM 1003 N N . GLY A 1 130 ? -43.448 20.632 53.927 1.00 54.72 130 GLY A N 1
ATOM 1004 C CA . GLY A 1 130 ? -44.015 19.919 55.081 1.00 54.72 130 GLY A CA 1
ATOM 1005 C C . GLY A 1 130 ? -43.797 18.388 55.086 1.00 54.72 130 GLY A C 1
ATOM 1006 O O . GLY A 1 130 ? -43.549 17.775 54.050 1.00 54.72 130 GLY A O 1
ATOM 1007 N N . PRO A 1 131 ? -43.923 17.705 56.242 1.00 52.31 131 PRO A N 1
ATOM 1008 C CA . PRO A 1 131 ? -43.515 16.301 56.415 1.00 52.31 131 PRO A CA 1
ATOM 1009 C C . PRO A 1 131 ? -44.347 15.264 55.635 1.00 52.31 131 PRO A C 1
ATOM 1011 O O . PRO A 1 131 ? -43.902 14.130 55.478 1.00 52.31 131 PRO A O 1
ATOM 1014 N N . ALA A 1 132 ? -45.535 15.623 55.135 1.00 46.47 132 ALA A N 1
ATOM 1015 C CA . ALA A 1 132 ? -46.448 14.704 54.442 1.00 46.47 132 ALA A CA 1
ATOM 1016 C C . ALA A 1 132 ? -46.171 14.550 52.930 1.00 46.47 132 ALA A C 1
ATOM 1018 O O . ALA A 1 132 ? -46.569 13.551 52.335 1.00 46.47 132 ALA A O 1
ATOM 1019 N N . SER A 1 133 ? -45.469 15.501 52.302 1.00 48.34 133 SER A N 1
ATOM 1020 C CA . SER A 1 133 ? -45.053 15.433 50.887 1.00 48.34 133 SER A CA 1
ATOM 1021 C C . SER A 1 133 ? -43.673 14.768 50.708 1.00 48.34 133 SER A C 1
ATOM 1023 O O . SER A 1 133 ? -43.400 14.133 49.684 1.00 48.34 133 SER A O 1
ATOM 1025 N N . VAL A 1 134 ? -42.849 14.828 51.760 1.00 45.03 134 VAL A N 1
ATOM 1026 C CA . VAL A 1 134 ? -41.501 14.248 51.905 1.00 45.03 134 VAL A CA 1
ATOM 1027 C C . VAL A 1 134 ? -41.404 12.731 51.639 1.00 45.03 134 VAL A C 1
ATOM 1029 O O . VAL A 1 134 ? -40.396 12.308 51.078 1.00 45.03 134 VAL A O 1
ATOM 1032 N N . PRO A 1 135 ? -42.402 11.869 51.934 1.00 44.84 135 PRO A N 1
ATOM 1033 C CA . PRO A 1 135 ? -42.293 10.436 51.643 1.00 44.84 135 PRO A CA 1
ATOM 1034 C C . PRO A 1 135 ? -42.257 10.120 50.140 1.00 44.84 135 PRO A C 1
ATOM 1036 O O . PRO A 1 135 ? -41.719 9.087 49.747 1.00 44.84 135 PRO A O 1
ATOM 1039 N N . SER A 1 136 ? -42.828 10.996 49.300 1.00 45.69 136 SER A N 1
ATOM 1040 C CA . SER A 1 136 ? -42.910 10.796 47.845 1.00 45.69 136 SER A CA 1
ATOM 1041 C C . SER A 1 136 ? -41.644 11.217 47.091 1.00 45.69 136 SER A C 1
ATOM 1043 O O . SER A 1 136 ? -41.462 10.842 45.932 1.00 45.69 136 SER A O 1
ATOM 1045 N N . VAL A 1 137 ? -40.736 11.939 47.754 1.00 48.09 137 VAL A N 1
ATOM 1046 C CA . VAL A 1 137 ? -39.444 12.344 47.200 1.00 48.09 137 VAL A CA 1
ATOM 1047 C C . VAL A 1 137 ? -38.362 11.957 48.191 1.00 48.09 137 VAL A C 1
ATOM 1049 O O . VAL A 1 137 ? -38.093 12.668 49.152 1.00 48.09 137 VAL A O 1
ATOM 1052 N N . LEU A 1 138 ? -37.793 10.773 47.941 1.00 50.03 138 LEU A N 1
ATOM 1053 C CA . LEU A 1 138 ? -36.698 10.150 48.678 1.00 50.03 138 LEU A CA 1
ATOM 1054 C C . LEU A 1 138 ? -35.781 11.175 49.346 1.00 50.03 138 LEU A C 1
ATOM 1056 O O . LEU A 1 138 ? -35.065 11.916 48.675 1.00 50.03 138 LEU A O 1
ATOM 1060 N N . ASN A 1 139 ? -35.793 11.148 50.678 1.00 51.84 139 ASN A N 1
ATOM 1061 C CA . ASN A 1 139 ? -34.842 11.835 51.533 1.00 51.84 139 ASN A CA 1
ATOM 1062 C C . ASN A 1 139 ? -33.426 11.753 50.949 1.00 51.84 139 ASN A C 1
ATOM 1064 O O . ASN A 1 139 ? -32.933 10.662 50.662 1.00 51.84 139 ASN A O 1
ATOM 1068 N N . PHE A 1 140 ? -32.777 12.913 50.864 1.00 54.19 140 PHE A N 1
ATOM 1069 C CA . PHE A 1 140 ? -31.424 13.226 50.385 1.00 54.19 140 PHE A CA 1
ATOM 1070 C C . PHE A 1 140 ? -30.283 12.369 50.982 1.00 54.19 140 PHE A C 1
ATOM 1072 O O . PHE A 1 140 ? -29.123 12.600 50.677 1.00 54.19 140 PHE A O 1
ATOM 1079 N N . GLN A 1 141 ? -30.587 11.330 51.759 1.00 56.97 141 GLN A N 1
ATOM 1080 C CA . GLN A 1 141 ? -29.658 10.342 52.313 1.00 56.97 141 GLN A CA 1
ATOM 1081 C C . GLN A 1 141 ? -28.798 9.642 51.252 1.00 56.97 141 GLN A C 1
ATOM 1083 O O . GLN A 1 141 ? -27.706 9.169 51.544 1.00 56.97 141 GLN A O 1
ATOM 1088 N N . GLN A 1 142 ? -29.279 9.574 50.010 1.00 60.56 142 GLN A N 1
ATOM 1089 C CA . GLN A 1 142 ? -28.483 9.093 48.881 1.00 60.56 142 GLN A CA 1
ATOM 1090 C C . GLN A 1 142 ? -27.325 10.047 48.522 1.00 60.56 142 GLN A C 1
ATOM 1092 O O . GLN A 1 142 ? -26.265 9.574 48.127 1.00 60.56 142 GLN A O 1
ATOM 1097 N N . TYR A 1 143 ? -27.501 11.359 48.713 1.00 61.16 143 TYR A N 1
ATOM 1098 C CA . TYR A 1 143 ? -26.451 12.367 48.541 1.00 61.16 143 TYR A CA 1
ATOM 1099 C C . TYR A 1 143 ? -25.538 12.454 49.767 1.00 61.16 143 TYR A C 1
ATOM 1101 O O . TYR A 1 143 ? -24.356 12.728 49.604 1.00 61.16 143 TYR A O 1
ATOM 1109 N N . ASP A 1 144 ? -26.038 12.131 50.968 1.00 61.66 144 ASP A N 1
ATOM 1110 C CA . ASP A 1 144 ? -25.188 11.969 52.160 1.00 61.66 144 ASP A CA 1
ATOM 1111 C C . ASP A 1 144 ? -24.132 10.866 51.922 1.00 61.66 144 ASP A C 1
ATOM 1113 O O . ASP A 1 144 ? -22.959 11.041 52.239 1.00 61.66 144 ASP A O 1
ATOM 1117 N N . ALA A 1 145 ? -24.516 9.747 51.288 1.00 64.44 145 ALA A N 1
ATOM 1118 C CA . ALA A 1 145 ? -23.571 8.689 50.916 1.00 64.44 145 ALA A CA 1
ATOM 1119 C C . ALA A 1 145 ? -22.544 9.141 49.858 1.00 64.44 145 ALA A C 1
ATOM 1121 O O . ALA A 1 145 ? -21.374 8.761 49.938 1.00 64.44 145 ALA A O 1
ATOM 1122 N N . GLU A 1 146 ? -22.967 9.947 48.880 1.00 63.03 146 GLU A N 1
ATOM 1123 C CA . GLU A 1 146 ? -22.096 10.525 47.848 1.00 63.03 146 GLU A CA 1
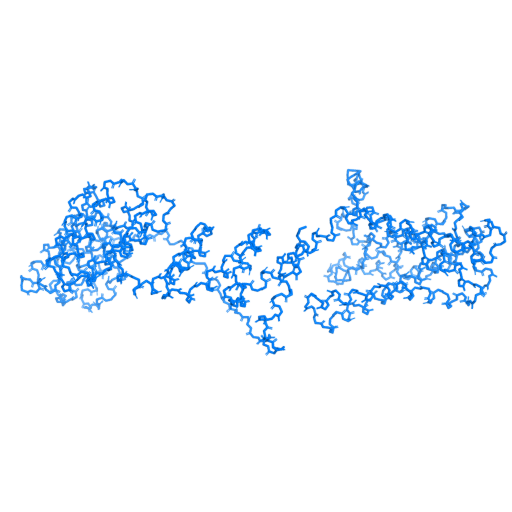ATOM 1124 C C . GLU A 1 146 ? -21.087 11.512 48.467 1.00 63.03 146 GLU A C 1
ATOM 1126 O O . GLU A 1 146 ? -19.891 11.442 48.189 1.00 63.03 146 GLU A O 1
ATOM 1131 N N . PHE A 1 147 ? -21.548 12.349 49.398 1.00 61.41 147 PHE A N 1
ATOM 1132 C CA . PHE A 1 147 ? -20.728 13.302 50.142 1.00 61.41 147 PHE A CA 1
ATOM 1133 C C . PHE A 1 147 ? -19.648 12.625 51.002 1.00 61.41 147 PHE A C 1
ATOM 1135 O O . PHE A 1 147 ? -18.468 12.964 50.875 1.00 61.41 147 PHE A O 1
ATOM 1142 N N . LEU A 1 148 ? -20.025 11.644 51.837 1.00 62.28 148 LEU A N 1
ATOM 1143 C CA . LEU A 1 148 ? -19.073 10.917 52.695 1.00 62.28 148 LEU A CA 1
ATOM 1144 C C . LEU A 1 148 ? -17.939 10.284 51.880 1.00 62.28 148 LEU A C 1
ATOM 1146 O O . LEU A 1 148 ? -16.792 10.221 52.318 1.00 62.28 148 LEU A O 1
ATOM 1150 N N . TRP A 1 149 ? -18.257 9.842 50.663 1.00 62.22 149 TRP A N 1
ATOM 1151 C CA . TRP A 1 149 ? -17.282 9.271 49.750 1.00 62.22 149 TRP A CA 1
ATOM 1152 C C . TRP A 1 149 ? -16.352 10.319 49.133 1.00 62.22 149 TRP A C 1
ATOM 1154 O O . TRP A 1 149 ? -15.131 10.175 49.229 1.00 62.22 149 TRP A O 1
ATOM 1164 N N . PHE A 1 150 ? -16.905 11.350 48.489 1.00 59.56 150 PHE A N 1
ATOM 1165 C CA . PHE A 1 150 ? -16.104 12.289 47.700 1.00 59.56 150 PHE A CA 1
ATOM 1166 C C . PHE A 1 150 ? -15.318 13.287 48.553 1.00 59.56 150 PHE A C 1
ATOM 1168 O O . PHE A 1 150 ? -14.231 13.700 48.145 1.00 59.56 150 PHE A O 1
ATOM 1175 N N . VAL A 1 151 ? -15.832 13.656 49.729 1.00 57.44 151 VAL A N 1
ATOM 1176 C CA . VAL A 1 151 ? -15.253 14.726 50.555 1.00 57.44 151 VAL A CA 1
ATOM 1177 C C . VAL A 1 151 ? -14.574 14.169 51.803 1.00 57.44 151 VAL A C 1
ATOM 1179 O O . VAL A 1 151 ? -13.391 14.431 52.018 1.00 57.44 151 VAL A O 1
ATOM 1182 N N . GLU A 1 152 ? -15.277 13.358 52.600 1.00 59.44 152 GLU A N 1
ATOM 1183 C CA . GLU A 1 152 ? -14.723 12.821 53.857 1.00 59.44 152 GLU A CA 1
ATOM 1184 C C . GLU A 1 152 ? -13.801 11.610 53.649 1.00 59.44 152 GLU A C 1
ATOM 1186 O O . GLU A 1 152 ? -13.041 11.246 54.545 1.00 59.44 152 GLU A O 1
ATOM 1191 N N . LYS A 1 153 ? -13.830 10.997 52.454 1.00 63.88 153 LYS A N 1
ATOM 1192 C CA . LYS A 1 153 ? -13.127 9.745 52.116 1.00 63.88 153 LYS A CA 1
ATOM 1193 C C . LYS A 1 153 ? -13.492 8.566 53.034 1.00 63.88 153 LYS A C 1
ATOM 1195 O O . LYS A 1 153 ? -12.785 7.553 53.028 1.00 63.88 153 LYS A O 1
ATOM 1200 N N . ASP A 1 154 ? -14.602 8.648 53.771 1.00 72.06 154 ASP A N 1
ATOM 1201 C CA . ASP A 1 154 ? -15.113 7.552 54.595 1.00 72.06 154 ASP A CA 1
ATOM 1202 C C . ASP A 1 154 ? -15.932 6.585 53.736 1.00 72.06 154 ASP A C 1
ATOM 1204 O O . ASP A 1 154 ? -17.148 6.689 53.538 1.00 72.06 154 ASP A O 1
ATOM 1208 N N . PHE A 1 155 ? -15.215 5.601 53.207 1.00 74.19 155 PHE A N 1
ATOM 1209 C CA . PHE A 1 155 ? -15.789 4.581 52.351 1.00 74.19 155 PHE A CA 1
ATOM 1210 C C . PHE A 1 155 ? -16.754 3.644 53.087 1.00 74.19 155 PHE A C 1
ATOM 1212 O O . PHE A 1 155 ? -17.764 3.233 52.513 1.00 74.19 155 PHE A O 1
ATOM 1219 N N . SER A 1 156 ? -16.458 3.287 54.340 1.00 77.75 156 SER A N 1
ATOM 1220 C CA . SER A 1 156 ? -17.243 2.278 55.060 1.00 77.75 156 SER A CA 1
ATOM 1221 C C . SER A 1 156 ? -18.635 2.812 55.374 1.00 77.75 156 SER A C 1
ATOM 1223 O O . SER A 1 156 ? -19.632 2.146 55.084 1.00 77.75 156 SER A O 1
ATOM 1225 N N . SER A 1 157 ? -18.711 4.039 55.890 1.00 76.56 157 SER A N 1
ATOM 1226 C CA . SER A 1 157 ? -19.988 4.664 56.238 1.00 76.56 157 SER A CA 1
ATOM 1227 C C . SER A 1 157 ? -20.859 4.918 55.006 1.00 76.56 157 SER A C 1
ATOM 1229 O O . SER A 1 157 ? -22.073 4.707 55.052 1.00 76.56 157 SER A O 1
ATOM 1231 N N . SER A 1 158 ? -20.251 5.286 53.872 1.00 76.12 158 SER A N 1
ATOM 1232 C CA . SER A 1 158 ? -20.966 5.468 52.603 1.00 76.12 158 SER A CA 1
ATOM 1233 C C . SER A 1 158 ? -21.626 4.167 52.109 1.00 76.12 158 SER A C 1
ATOM 1235 O O . SER A 1 158 ? -22.825 4.145 51.805 1.00 76.12 158 SER A O 1
ATOM 1237 N N . VAL A 1 159 ? -20.889 3.046 52.109 1.00 81.81 159 VAL A N 1
ATOM 1238 C CA . VAL A 1 159 ? -21.417 1.727 51.706 1.00 81.81 159 VAL A CA 1
ATOM 1239 C C . VAL A 1 159 ? -22.542 1.256 52.635 1.00 81.81 159 VAL A C 1
ATOM 1241 O O . VAL A 1 159 ? -23.553 0.715 52.168 1.00 81.81 159 VAL A O 1
ATOM 1244 N N . ASP A 1 160 ? -22.411 1.490 53.941 1.00 82.19 160 ASP A N 1
ATOM 1245 C CA . ASP A 1 160 ? -23.428 1.112 54.925 1.00 82.19 160 ASP A CA 1
ATOM 1246 C C . ASP A 1 160 ? -24.729 1.905 54.734 1.00 82.19 160 ASP A C 1
ATOM 1248 O O . ASP A 1 160 ? -25.827 1.342 54.832 1.00 82.19 160 ASP A O 1
ATOM 1252 N N . ILE A 1 161 ? -24.637 3.198 54.402 1.00 78.31 161 ILE A N 1
ATOM 1253 C CA . ILE A 1 161 ? -25.806 4.025 54.071 1.00 78.31 161 ILE A CA 1
ATOM 1254 C C . ILE A 1 161 ? -26.468 3.528 52.786 1.00 78.31 161 ILE A C 1
ATOM 1256 O O . ILE A 1 161 ? -27.685 3.329 52.776 1.00 78.31 161 ILE A O 1
ATOM 1260 N N . LEU A 1 162 ? -25.697 3.256 51.727 1.00 79.62 162 LEU A N 1
ATOM 1261 C CA . LEU A 1 162 ? -26.240 2.703 50.481 1.00 79.62 162 LEU A CA 1
ATOM 1262 C C . LEU A 1 162 ? -26.964 1.372 50.724 1.00 79.62 162 LEU A C 1
ATOM 1264 O O . LEU A 1 162 ? -28.074 1.178 50.223 1.00 79.62 162 LEU A O 1
ATOM 1268 N N . THR A 1 163 ? -26.392 0.488 51.548 1.00 83.19 163 THR A N 1
ATOM 1269 C CA . THR A 1 163 ? -27.024 -0.785 51.933 1.00 83.19 163 THR A CA 1
ATOM 1270 C C . THR A 1 163 ? -28.362 -0.541 52.634 1.00 83.19 163 THR A C 1
ATOM 1272 O O . THR A 1 163 ? -29.386 -1.111 52.249 1.00 83.19 163 THR A O 1
ATOM 1275 N N . LYS A 1 164 ? -28.388 0.360 53.626 1.00 82.12 164 LYS A N 1
ATOM 1276 C CA . LYS A 1 164 ? -29.608 0.721 54.369 1.00 82.12 164 LYS A CA 1
ATOM 1277 C C . LYS A 1 164 ? -30.680 1.331 53.463 1.00 82.12 164 LYS A C 1
ATOM 1279 O O . LYS A 1 164 ? -31.864 1.058 53.663 1.00 82.12 164 LYS A O 1
ATOM 1284 N N . LEU A 1 165 ? -30.291 2.117 52.458 1.00 78.12 165 LEU A N 1
ATOM 1285 C CA . LEU A 1 165 ? -31.221 2.730 51.506 1.00 78.12 165 LEU A CA 1
ATOM 1286 C C . LEU A 1 165 ? -31.951 1.693 50.653 1.00 78.12 165 LEU A C 1
ATOM 1288 O O . LEU A 1 165 ? -33.170 1.796 50.497 1.00 78.12 165 LEU A O 1
ATOM 1292 N N . TYR A 1 166 ? -31.244 0.672 50.159 1.00 80.38 166 TYR A N 1
ATOM 1293 C CA . TYR A 1 166 ? -31.875 -0.424 49.417 1.00 80.38 166 TYR A CA 1
ATOM 1294 C C . TYR A 1 166 ? -32.927 -1.162 50.248 1.00 80.38 166 TYR A C 1
ATOM 1296 O O . TYR A 1 166 ? -34.003 -1.466 49.729 1.00 80.38 166 TYR A O 1
ATOM 1304 N N . CYS A 1 167 ? -32.637 -1.416 51.528 1.00 79.94 167 CYS A N 1
ATOM 1305 C CA . CYS A 1 167 ? -33.555 -2.111 52.430 1.00 79.94 167 CYS A CA 1
ATOM 1306 C C . CYS A 1 167 ? -34.759 -1.243 52.829 1.00 79.94 167 CYS A C 1
ATOM 1308 O O . CYS A 1 167 ? -35.876 -1.742 52.944 1.00 79.94 167 CYS A O 1
ATOM 1310 N N . ARG A 1 168 ? -34.547 0.063 53.038 1.00 77.94 168 ARG A N 1
ATOM 1311 C CA . ARG A 1 168 ? -35.582 0.989 53.525 1.00 77.94 168 ARG A CA 1
ATOM 1312 C C . ARG A 1 168 ? -36.550 1.449 52.433 1.00 77.94 168 ARG A C 1
ATOM 1314 O O . ARG A 1 168 ? -37.715 1.692 52.734 1.00 77.94 168 ARG A O 1
ATOM 1321 N N . TYR A 1 169 ? -36.093 1.558 51.183 1.00 74.12 169 TYR A N 1
ATOM 1322 C CA . TYR A 1 169 ? -36.891 2.088 50.069 1.00 74.12 169 TYR A CA 1
ATOM 1323 C C . TYR A 1 169 ? -36.938 1.126 48.864 1.00 74.12 169 TYR A C 1
ATOM 1325 O O . TYR A 1 169 ? -36.458 1.455 47.774 1.00 74.12 169 TYR A O 1
ATOM 1333 N N . PRO A 1 170 ? -37.566 -0.059 49.001 1.00 74.94 170 PRO A N 1
ATOM 1334 C CA . PRO A 1 170 ? -37.588 -1.074 47.944 1.00 74.94 170 PRO A CA 1
ATOM 1335 C C . PRO A 1 170 ? -38.279 -0.618 46.647 1.00 74.94 170 PRO A C 1
ATOM 1337 O O . PRO A 1 170 ? -37.917 -1.080 45.562 1.00 74.94 170 PRO A O 1
ATOM 1340 N N . ASN A 1 171 ? -39.231 0.318 46.734 1.00 72.12 171 ASN A N 1
ATOM 1341 C CA . ASN A 1 171 ? -39.953 0.862 45.576 1.00 72.12 171 ASN A CA 1
ATOM 1342 C C . ASN A 1 171 ? -39.075 1.755 44.682 1.00 72.12 171 ASN A C 1
ATOM 1344 O O . ASN A 1 171 ? -39.382 1.952 43.510 1.00 72.12 171 ASN A O 1
ATOM 1348 N N . GLU A 1 172 ? -37.955 2.255 45.205 1.00 72.62 172 GLU A N 1
ATOM 1349 C CA . GLU A 1 172 ? -37.124 3.283 44.559 1.00 72.62 172 GLU A CA 1
ATOM 1350 C C . GLU A 1 172 ? -35.717 2.769 44.213 1.00 72.62 172 GLU A C 1
ATOM 1352 O O . GLU A 1 172 ? -34.827 3.505 43.780 1.00 72.62 172 GLU A O 1
ATOM 1357 N N . LYS A 1 173 ? -35.549 1.442 44.288 1.00 76.69 173 LYS A N 1
ATOM 1358 C CA . LYS A 1 173 ? -34.323 0.691 43.986 1.00 76.69 173 LYS A CA 1
ATOM 1359 C C . LYS A 1 173 ? -33.640 1.070 42.666 1.00 76.69 173 LYS A C 1
ATOM 1361 O O . LYS A 1 173 ? -32.415 1.047 42.596 1.00 76.69 173 LYS A O 1
ATOM 1366 N N . ARG A 1 174 ? -34.399 1.455 41.628 1.00 75.50 174 ARG A N 1
ATOM 1367 C CA . ARG A 1 174 ? -33.839 1.865 40.324 1.00 75.50 174 ARG A CA 1
ATOM 1368 C C . ARG A 1 174 ? -33.018 3.153 40.426 1.00 75.50 174 ARG A C 1
ATOM 1370 O O . ARG A 1 174 ? -31.938 3.215 39.842 1.00 75.50 174 ARG A O 1
ATOM 1377 N N . LYS A 1 175 ? -33.504 4.154 41.171 1.00 72.12 175 LYS A N 1
ATOM 1378 C CA . LYS A 1 175 ? -32.789 5.424 41.381 1.00 72.12 175 LYS A CA 1
ATOM 1379 C C . LYS A 1 175 ? -31.514 5.184 42.188 1.00 72.12 175 LYS A C 1
ATOM 1381 O O . LYS A 1 175 ? -30.438 5.584 41.751 1.00 72.12 175 LYS A O 1
ATOM 1386 N N . ILE A 1 176 ? -31.627 4.411 43.271 1.00 74.88 176 ILE A N 1
ATOM 1387 C CA . ILE A 1 176 ? -30.495 4.035 44.131 1.00 74.88 176 ILE A CA 1
ATOM 1388 C C . ILE A 1 176 ? -29.420 3.296 43.317 1.00 74.88 176 ILE A C 1
ATOM 1390 O O . ILE A 1 176 ? -28.237 3.604 43.426 1.00 74.88 176 ILE A O 1
ATOM 1394 N N . SER A 1 177 ? -29.809 2.375 42.428 1.00 81.44 177 SER A N 1
ATOM 1395 C CA . SER A 1 177 ? -28.852 1.676 41.561 1.00 81.44 177 SER A CA 1
ATOM 1396 C C . SER A 1 177 ? -28.177 2.560 40.526 1.00 81.44 177 SER A C 1
ATOM 1398 O O . SER A 1 177 ? -27.018 2.306 40.211 1.00 81.44 177 SER A O 1
ATOM 1400 N N . SER A 1 178 ? -28.846 3.594 40.016 1.00 74.50 178 SER A N 1
ATOM 1401 C CA . SER A 1 178 ? -28.191 4.566 39.136 1.00 74.50 178 SER A CA 1
ATOM 1402 C C . SER A 1 178 ? -27.077 5.317 39.863 1.00 74.50 178 SER A C 1
ATOM 1404 O O . SER A 1 178 ? -26.017 5.523 39.286 1.00 74.50 178 SER A O 1
ATOM 1406 N N . MET A 1 179 ? -27.300 5.695 41.122 1.00 71.12 179 MET A N 1
ATOM 1407 C CA . MET A 1 179 ? -26.296 6.394 41.931 1.00 71.12 179 MET A CA 1
ATOM 1408 C C . MET A 1 179 ? -25.155 5.469 42.342 1.00 71.12 179 MET A C 1
ATOM 1410 O O . MET A 1 179 ? -23.986 5.787 42.137 1.00 71.12 179 MET A O 1
ATOM 1414 N N . ALA A 1 180 ? -25.497 4.273 42.828 1.00 78.31 180 ALA A N 1
ATOM 1415 C CA . ALA A 1 180 ? -24.514 3.266 43.201 1.00 78.31 180 ALA A CA 1
ATOM 1416 C C . ALA A 1 180 ? -23.591 2.891 42.026 1.00 78.31 180 ALA A C 1
ATOM 1418 O O . ALA A 1 180 ? -22.443 2.539 42.260 1.00 78.31 180 ALA A O 1
ATOM 1419 N N . ALA A 1 181 ? -24.054 2.991 40.772 1.00 80.88 181 ALA A N 1
ATOM 1420 C CA . ALA A 1 181 ? -23.224 2.727 39.597 1.00 80.88 181 ALA A CA 1
ATOM 1421 C C . ALA A 1 181 ? -22.031 3.686 39.468 1.00 80.88 181 ALA A C 1
ATOM 1423 O O . ALA A 1 181 ? -20.934 3.229 39.160 1.00 80.88 181 ALA A O 1
ATOM 1424 N N . HIS A 1 182 ? -22.237 4.987 39.696 1.00 75.00 182 HIS A N 1
ATOM 1425 C CA . HIS A 1 182 ? -21.155 5.977 39.643 1.00 75.00 182 HIS A CA 1
ATOM 1426 C C . HIS A 1 182 ? -20.180 5.780 40.804 1.00 75.00 182 HIS A C 1
ATOM 1428 O O . HIS A 1 182 ? -18.982 5.646 40.581 1.00 75.00 182 HIS A O 1
ATOM 1434 N N . PHE A 1 183 ? -20.711 5.608 42.016 1.00 77.12 183 PHE A N 1
ATOM 1435 C CA . PHE A 1 183 ? -19.913 5.311 43.205 1.00 77.12 183 PHE A CA 1
ATOM 1436 C C . PHE A 1 183 ? -19.036 4.054 43.042 1.00 77.12 183 PHE A C 1
ATOM 1438 O O . PHE A 1 183 ? -17.837 4.085 43.311 1.00 77.12 183 PHE A O 1
ATOM 1445 N N . MET A 1 184 ? -19.613 2.948 42.556 1.00 84.00 184 MET A N 1
ATOM 1446 C CA . MET A 1 184 ? -18.881 1.697 42.319 1.00 84.00 184 MET A CA 1
ATOM 1447 C C . MET A 1 184 ? -17.779 1.867 41.267 1.00 84.00 184 MET A C 1
ATOM 1449 O O . MET A 1 184 ? -16.717 1.265 41.401 1.00 84.00 184 MET A O 1
ATOM 1453 N N . TRP A 1 185 ? -18.013 2.677 40.232 1.00 81.00 185 TRP A N 1
ATOM 1454 C CA . TRP A 1 185 ? -17.018 2.945 39.195 1.00 81.00 185 TRP A CA 1
ATOM 1455 C C . TRP A 1 185 ? -15.782 3.651 39.764 1.00 81.00 185 TRP A C 1
ATOM 1457 O O . TRP A 1 185 ? -14.654 3.191 39.568 1.00 81.00 185 TRP A O 1
ATOM 1467 N N . ASP A 1 186 ? -15.988 4.717 40.534 1.00 75.38 186 ASP A N 1
ATOM 1468 C CA . ASP A 1 186 ? -14.891 5.481 41.134 1.00 75.38 186 ASP A CA 1
ATOM 1469 C C . ASP A 1 186 ? -14.149 4.664 42.193 1.00 75.38 186 ASP A C 1
ATOM 1471 O O . ASP A 1 186 ? -12.916 4.651 42.233 1.00 75.38 186 ASP A O 1
ATOM 1475 N N . ALA A 1 187 ? -14.882 3.898 43.003 1.00 76.69 187 ALA A N 1
ATOM 1476 C CA . ALA A 1 187 ? -14.295 3.031 44.018 1.00 76.69 187 ALA A CA 1
ATOM 1477 C C . ALA A 1 187 ? -13.390 1.938 43.421 1.00 76.69 187 ALA A C 1
ATOM 1479 O O . ALA A 1 187 ? -12.368 1.599 44.017 1.00 76.69 187 ALA A O 1
ATOM 1480 N N . VAL A 1 188 ? -13.730 1.411 42.239 1.00 80.12 188 VAL A N 1
ATOM 1481 C CA . VAL A 1 188 ? -12.924 0.406 41.523 1.00 80.12 188 VAL A CA 1
ATOM 1482 C C . VAL A 1 188 ? -11.690 1.021 40.847 1.00 80.12 188 VAL A C 1
ATOM 1484 O O . VAL A 1 188 ? -10.696 0.325 40.637 1.00 80.12 188 VAL A O 1
ATOM 1487 N N . THR A 1 189 ? -11.714 2.324 40.551 1.00 73.06 189 THR A N 1
ATOM 1488 C CA . THR A 1 189 ? -10.604 3.028 39.884 1.00 73.06 189 THR A CA 1
ATOM 1489 C C . THR A 1 189 ? -9.356 3.127 40.775 1.00 73.06 189 THR A C 1
ATOM 1491 O O . THR A 1 189 ? -8.238 3.127 40.264 1.00 73.06 189 THR A O 1
ATOM 1494 N N . ILE A 1 190 ? -9.525 3.136 42.104 1.00 69.50 190 ILE A N 1
ATOM 1495 C CA . ILE A 1 190 ? -8.430 3.069 43.086 1.00 69.50 190 ILE A CA 1
ATOM 1496 C C . ILE A 1 190 ? -8.529 1.723 43.824 1.00 69.50 190 ILE A C 1
ATOM 1498 O O . ILE A 1 190 ? -9.186 1.646 44.869 1.00 69.50 190 ILE A O 1
ATOM 1502 N N . PRO A 1 191 ? -7.922 0.645 43.293 1.00 63.03 191 PRO A N 1
ATOM 1503 C CA . PRO A 1 191 ? -8.130 -0.702 43.806 1.00 63.03 191 PRO A CA 1
ATOM 1504 C C . PRO A 1 191 ? -7.467 -0.878 45.175 1.00 63.03 191 PRO A C 1
ATOM 1506 O O . PRO A 1 191 ? -6.255 -1.043 45.284 1.00 63.03 191 PRO A O 1
ATOM 1509 N N . VAL A 1 192 ? -8.288 -0.882 46.223 1.00 74.12 192 VAL A N 1
ATOM 1510 C CA . VAL A 1 192 ? -7.923 -1.324 47.573 1.00 74.12 192 VAL A CA 1
ATOM 1511 C C . VAL A 1 192 ? -8.777 -2.550 47.876 1.00 74.12 192 VAL A C 1
ATOM 1513 O O . VAL A 1 192 ? -10.002 -2.475 47.774 1.00 74.12 192 VAL A O 1
ATOM 1516 N N . GLU A 1 193 ? -8.159 -3.680 48.226 1.00 74.44 193 GLU A N 1
ATOM 1517 C CA . GLU A 1 193 ? -8.871 -4.957 48.419 1.00 74.44 193 GLU A CA 1
ATOM 1518 C C . GLU A 1 193 ? -10.016 -4.846 49.434 1.00 74.44 193 GLU A C 1
ATOM 1520 O O . GLU A 1 193 ? -11.112 -5.351 49.192 1.00 74.44 193 GLU A O 1
ATOM 1525 N N . GLU A 1 194 ? -9.807 -4.092 50.515 1.00 78.06 194 GLU A N 1
ATOM 1526 C CA . GLU A 1 194 ? -10.832 -3.823 51.525 1.00 78.06 194 GLU A CA 1
ATOM 1527 C C . GLU A 1 194 ? -12.087 -3.170 50.924 1.00 78.06 194 GLU A C 1
ATOM 1529 O O . GLU A 1 194 ? -13.215 -3.562 51.242 1.00 78.06 194 GLU A O 1
ATOM 1534 N N . LYS A 1 195 ? -11.911 -2.221 49.993 1.00 79.94 195 LYS A N 1
ATOM 1535 C CA . LYS A 1 195 ? -13.034 -1.546 49.332 1.00 79.94 195 LYS A CA 1
ATOM 1536 C C . LYS A 1 195 ? -13.850 -2.524 48.495 1.00 79.94 195 LYS A C 1
ATOM 1538 O O . LYS A 1 195 ? -15.078 -2.492 48.515 1.00 79.94 195 LYS A O 1
ATOM 1543 N N . LEU A 1 196 ? -13.170 -3.426 47.795 1.00 81.75 196 LEU A N 1
ATOM 1544 C CA . LEU A 1 196 ? -13.803 -4.419 46.934 1.00 81.75 196 LEU A CA 1
ATOM 1545 C C . LEU A 1 196 ? -14.619 -5.442 47.728 1.00 81.75 196 LEU A C 1
ATOM 1547 O O . LEU A 1 196 ? -15.749 -5.747 47.347 1.00 81.75 196 LEU A O 1
ATOM 1551 N N . VAL A 1 197 ? -14.098 -5.912 48.865 1.00 84.62 197 VAL A N 1
ATOM 1552 C CA . VAL A 1 197 ? -14.832 -6.810 49.775 1.00 84.62 197 VAL A CA 1
ATOM 1553 C C . VAL A 1 197 ? -16.109 -6.142 50.286 1.00 84.62 197 VAL A C 1
ATOM 1555 O O . VAL A 1 197 ? -17.178 -6.749 50.290 1.00 84.62 197 VAL A O 1
ATOM 1558 N N . ARG A 1 198 ? -16.034 -4.864 50.662 1.00 84.62 198 ARG A N 1
ATOM 1559 C CA . ARG A 1 198 ? -17.193 -4.097 51.139 1.00 84.62 198 ARG A CA 1
ATOM 1560 C C . ARG A 1 198 ? -18.240 -3.860 50.045 1.00 84.62 198 ARG A C 1
ATOM 1562 O O . ARG A 1 198 ? -19.429 -4.018 50.316 1.00 84.62 198 ARG A O 1
ATOM 1569 N N . LEU A 1 199 ? -17.831 -3.555 48.809 1.00 86.75 199 LEU A N 1
ATOM 1570 C CA . LEU A 1 199 ? -18.762 -3.462 47.671 1.00 86.75 199 LEU A CA 1
ATOM 1571 C C . LEU A 1 199 ? -19.428 -4.801 47.373 1.00 86.75 199 LEU A C 1
ATOM 1573 O O . LEU A 1 199 ? -20.626 -4.833 47.087 1.00 86.75 199 LEU A O 1
ATOM 1577 N N . LYS A 1 200 ? -18.676 -5.904 47.469 1.00 87.69 200 LYS A N 1
ATOM 1578 C CA . LYS A 1 200 ? -19.238 -7.246 47.326 1.00 87.69 200 LYS A CA 1
ATOM 1579 C C . LYS A 1 200 ? -20.289 -7.512 48.408 1.00 87.69 200 LYS A C 1
ATOM 1581 O O . LYS A 1 200 ? -21.410 -7.879 48.073 1.00 87.69 200 LYS A O 1
ATOM 1586 N N . ASN A 1 201 ? -19.983 -7.211 49.672 1.00 88.62 201 ASN A N 1
ATOM 1587 C CA . ASN A 1 201 ? -20.925 -7.364 50.786 1.00 88.62 201 ASN A CA 1
ATOM 1588 C C . ASN A 1 201 ? -22.207 -6.537 50.587 1.00 88.62 201 ASN A C 1
ATOM 1590 O O . ASN A 1 201 ? -23.299 -7.026 50.868 1.00 88.62 201 ASN A O 1
ATOM 1594 N N . LEU A 1 202 ? -22.105 -5.310 50.060 1.00 87.69 202 LEU A N 1
ATOM 1595 C CA . LEU A 1 202 ? -23.270 -4.508 49.665 1.00 87.69 202 LEU A CA 1
ATOM 1596 C C . LEU A 1 202 ? -24.123 -5.247 48.624 1.00 87.69 202 LEU A C 1
ATOM 1598 O O . LEU A 1 202 ? -25.338 -5.356 48.792 1.00 87.69 202 LEU A O 1
ATOM 1602 N N . VAL A 1 203 ? -23.506 -5.761 47.556 1.00 89.19 203 VAL A N 1
ATOM 1603 C CA . VAL A 1 203 ? -24.213 -6.508 46.503 1.00 89.19 203 VAL A CA 1
ATOM 1604 C C . VAL A 1 203 ? -24.879 -7.766 47.068 1.00 89.19 203 VAL A C 1
ATOM 1606 O O . VAL A 1 203 ? -26.052 -8.009 46.775 1.00 89.19 203 VAL A O 1
ATOM 1609 N N . ASP A 1 204 ? -24.181 -8.517 47.919 1.00 87.88 204 ASP A N 1
ATOM 1610 C CA . ASP A 1 204 ? -24.692 -9.732 48.558 1.00 87.88 204 ASP A CA 1
ATOM 1611 C C . ASP A 1 204 ? -25.870 -9.435 49.497 1.00 87.88 204 ASP A C 1
ATOM 1613 O O . ASP A 1 204 ? -26.904 -10.103 49.417 1.00 87.88 204 ASP A O 1
ATOM 1617 N N . ASN A 1 205 ? -25.776 -8.387 50.320 1.00 86.88 205 ASN A N 1
ATOM 1618 C CA . ASN A 1 205 ? -26.859 -7.952 51.205 1.00 86.88 205 ASN A CA 1
ATOM 1619 C C . ASN A 1 205 ? -28.115 -7.566 50.415 1.00 86.88 205 ASN A C 1
ATOM 1621 O O . ASN A 1 205 ? -29.228 -7.971 50.762 1.00 86.88 205 ASN A O 1
ATOM 1625 N N . VAL A 1 206 ? -27.948 -6.827 49.314 1.00 86.06 206 VAL A N 1
ATOM 1626 C CA . VAL A 1 206 ? -29.065 -6.441 48.444 1.00 86.06 206 VAL A CA 1
ATOM 1627 C C . VAL A 1 206 ? -29.658 -7.667 47.739 1.00 86.06 206 VAL A C 1
ATOM 1629 O O . VAL A 1 206 ? -30.883 -7.794 47.659 1.00 86.06 206 VAL A O 1
ATOM 1632 N N . ARG A 1 207 ? -28.822 -8.610 47.284 1.00 86.44 207 ARG A N 1
ATOM 1633 C CA . ARG A 1 207 ? -29.276 -9.880 46.696 1.00 86.44 207 ARG A CA 1
ATOM 1634 C C . ARG A 1 207 ? -30.123 -10.677 47.685 1.00 86.44 207 ARG A C 1
ATOM 1636 O O . ARG A 1 207 ? -31.205 -11.130 47.310 1.00 86.44 207 ARG A O 1
ATOM 1643 N N . ILE A 1 208 ? -29.652 -10.831 48.924 1.00 86.88 208 ILE A N 1
ATOM 1644 C CA . ILE A 1 208 ? -30.357 -11.557 49.991 1.00 86.88 208 ILE A CA 1
ATOM 1645 C C . ILE A 1 208 ? -31.702 -10.883 50.279 1.00 86.88 208 ILE A C 1
ATOM 1647 O O . ILE A 1 208 ? -32.737 -11.549 50.262 1.00 86.88 208 ILE A O 1
ATOM 1651 N N . PHE A 1 209 ? -31.712 -9.557 50.448 1.00 86.62 209 PHE A N 1
ATOM 1652 C CA . PHE A 1 209 ? -32.926 -8.795 50.746 1.00 86.62 209 PHE A CA 1
ATOM 1653 C C . PHE A 1 209 ? -34.002 -8.936 49.655 1.00 86.62 209 PHE A C 1
ATOM 1655 O O . PHE A 1 209 ? -35.170 -9.184 49.952 1.00 86.62 209 PHE A O 1
ATOM 1662 N N . PHE A 1 210 ? -33.617 -8.850 48.378 1.00 85.62 210 PHE A N 1
ATOM 1663 C CA . PHE A 1 210 ? -34.540 -9.016 47.247 1.00 85.62 210 PHE A CA 1
ATOM 1664 C C . PHE A 1 210 ? -34.709 -10.474 46.783 1.00 85.62 210 PHE A C 1
ATOM 1666 O O . PHE A 1 210 ? -35.241 -10.698 45.691 1.00 85.62 210 PHE A O 1
ATOM 1673 N N . LYS A 1 211 ? -34.265 -11.467 47.568 1.00 83.19 211 LYS A N 1
ATOM 1674 C CA . LYS A 1 211 ? -34.365 -12.908 47.252 1.00 83.19 211 LYS A CA 1
ATOM 1675 C C . LYS A 1 211 ? -33.815 -13.270 45.857 1.00 83.19 211 LYS A C 1
ATOM 1677 O O . LYS A 1 211 ? -34.388 -14.090 45.142 1.00 83.19 211 LYS A O 1
ATOM 1682 N N . GLY A 1 212 ? -32.744 -12.601 45.422 1.00 78.19 212 GLY A N 1
ATOM 1683 C CA . GLY A 1 212 ? -32.108 -12.812 44.112 1.00 78.19 212 GLY A CA 1
ATOM 1684 C C . GLY A 1 212 ? -32.901 -12.301 42.898 1.00 78.19 212 GLY A C 1
ATOM 1685 O O . GLY A 1 212 ? -32.549 -12.593 41.754 1.00 78.19 212 GLY A O 1
ATOM 1686 N N . CYS A 1 213 ? -33.987 -11.549 43.100 1.00 79.38 213 CYS A N 1
ATOM 1687 C CA . CYS A 1 213 ? -34.801 -10.997 42.008 1.00 79.38 213 CYS A CA 1
ATOM 1688 C C . CYS A 1 213 ? -34.287 -9.645 41.480 1.00 79.38 213 CYS A C 1
ATOM 1690 O O . CYS A 1 213 ? -34.798 -9.150 40.477 1.00 79.38 213 CYS A O 1
ATOM 1692 N N . TYR A 1 214 ? -33.309 -9.018 42.142 1.00 83.38 214 TYR A N 1
ATOM 1693 C CA . TYR A 1 214 ? -32.800 -7.697 41.768 1.00 83.38 214 TYR A CA 1
ATOM 1694 C C . TYR A 1 214 ? -31.273 -7.677 41.661 1.00 83.38 214 TYR A C 1
ATOM 1696 O O . TYR A 1 214 ? -30.575 -7.493 42.651 1.00 83.38 214 TYR A O 1
ATOM 1704 N N . ASN A 1 215 ? -30.765 -7.824 40.434 1.00 83.69 215 ASN A N 1
ATOM 1705 C CA . ASN A 1 215 ? -29.334 -8.023 40.164 1.00 83.69 215 ASN A CA 1
ATOM 1706 C C . ASN A 1 215 ? -28.641 -6.809 39.513 1.00 83.69 215 ASN A C 1
ATOM 1708 O O . ASN A 1 215 ? -27.487 -6.880 39.099 1.00 83.69 215 ASN A O 1
ATOM 1712 N N . ILE A 1 216 ? -29.327 -5.664 39.419 1.00 85.38 216 ILE A N 1
ATOM 1713 C CA . ILE A 1 216 ? -28.750 -4.431 38.854 1.00 85.38 216 ILE A CA 1
ATOM 1714 C C . ILE A 1 216 ? -27.494 -3.965 39.622 1.00 85.38 216 ILE A C 1
ATOM 1716 O O . ILE A 1 216 ? -26.520 -3.618 38.952 1.00 85.38 216 ILE A O 1
ATOM 1720 N N . PRO A 1 217 ? -27.446 -3.991 40.972 1.00 86.31 217 PRO A N 1
ATOM 1721 C CA . PRO A 1 217 ? -26.244 -3.615 41.720 1.00 86.31 217 PRO A CA 1
ATOM 1722 C C . PRO A 1 217 ? -25.047 -4.518 41.405 1.00 86.31 217 PRO A C 1
ATOM 1724 O O . PRO A 1 217 ? -23.945 -4.014 41.212 1.00 86.31 217 PRO A O 1
ATOM 1727 N N . ALA A 1 218 ? -25.277 -5.828 41.254 1.00 87.25 218 ALA A N 1
ATOM 1728 C CA . ALA A 1 218 ? -24.245 -6.781 40.852 1.00 87.25 218 ALA A CA 1
ATOM 1729 C C . ALA A 1 218 ? -23.664 -6.425 39.475 1.00 87.25 218 ALA A C 1
ATOM 1731 O O . ALA A 1 218 ? -22.451 -6.336 39.316 1.00 87.25 218 ALA A O 1
ATOM 1732 N N . LEU A 1 219 ? -24.518 -6.108 38.495 1.00 86.56 219 LEU A N 1
ATOM 1733 C CA . LEU A 1 219 ? -24.077 -5.672 37.163 1.00 86.56 219 LEU A CA 1
ATOM 1734 C C . LEU A 1 219 ? -23.345 -4.324 37.163 1.00 86.56 219 LEU A C 1
ATOM 1736 O O . LEU A 1 219 ? -22.529 -4.069 36.276 1.00 86.56 219 LEU A O 1
ATOM 1740 N N . ASN A 1 220 ? -23.678 -3.438 38.100 1.00 87.56 220 ASN A N 1
ATOM 1741 C CA . ASN A 1 220 ? -23.031 -2.136 38.232 1.00 87.56 220 ASN A CA 1
ATOM 1742 C C . ASN A 1 220 ? -21.627 -2.255 38.830 1.00 87.56 220 ASN A C 1
ATOM 1744 O O . ASN A 1 220 ? -20.752 -1.514 38.398 1.00 87.56 220 ASN A O 1
ATOM 1748 N N . LEU A 1 221 ? -21.403 -3.212 39.737 1.00 88.31 221 LEU A N 1
ATOM 1749 C CA . LEU A 1 221 ? -20.069 -3.556 40.233 1.00 88.31 221 LEU A CA 1
ATOM 1750 C C . LEU A 1 221 ? -19.272 -4.364 39.198 1.00 88.31 221 LEU A C 1
ATOM 1752 O O . LEU A 1 221 ? -18.091 -4.116 38.983 1.00 88.31 221 LEU A O 1
ATOM 1756 N N . TRP A 1 222 ? -19.930 -5.293 38.503 1.00 89.50 222 TRP A N 1
ATOM 1757 C CA . TRP A 1 222 ? -19.304 -6.143 37.493 1.00 89.50 222 TRP A CA 1
ATOM 1758 C C . TRP A 1 222 ? -18.660 -5.346 36.352 1.00 89.50 222 TRP A C 1
ATOM 1760 O O . TRP A 1 222 ? -17.531 -5.634 35.966 1.00 89.50 222 TRP A O 1
ATOM 1770 N N . ARG A 1 223 ? -19.354 -4.330 35.815 1.00 85.81 223 ARG A N 1
ATOM 1771 C CA . ARG A 1 223 ? -18.886 -3.558 34.649 1.00 85.81 223 ARG A CA 1
ATOM 1772 C C . ARG A 1 223 ? -17.486 -2.934 34.837 1.00 85.81 223 ARG A C 1
ATOM 1774 O O . ARG A 1 223 ? -16.633 -3.196 33.989 1.00 85.81 223 ARG A O 1
ATOM 1781 N N . PRO A 1 224 ? -17.213 -2.121 35.877 1.00 85.00 224 PRO A N 1
ATOM 1782 C CA . PRO A 1 224 ? -15.884 -1.548 36.092 1.00 85.00 224 PRO A CA 1
ATOM 1783 C C . PRO A 1 224 ? -14.832 -2.619 36.418 1.00 85.00 224 PRO A C 1
ATOM 1785 O O . PRO A 1 224 ? -13.698 -2.504 35.962 1.00 85.00 224 PRO A O 1
ATOM 1788 N N . CYS A 1 225 ? -15.202 -3.695 37.127 1.00 86.44 225 CYS A N 1
ATOM 1789 C CA . CYS A 1 225 ? -14.304 -4.820 37.397 1.00 86.44 225 CYS A CA 1
ATOM 1790 C C . CYS A 1 225 ? -13.871 -5.545 36.108 1.00 86.44 225 CYS A C 1
ATOM 1792 O O . CYS A 1 225 ? -12.689 -5.829 35.929 1.00 86.44 225 CYS A O 1
ATOM 1794 N N . PHE A 1 226 ? -14.806 -5.791 35.187 1.00 86.12 226 PHE A N 1
ATOM 1795 C CA . PHE A 1 226 ? -14.559 -6.473 33.911 1.00 86.12 226 PHE A CA 1
ATOM 1796 C C . PHE A 1 226 ? -13.733 -5.627 32.925 1.00 86.12 226 PHE A C 1
ATOM 1798 O O . PHE A 1 226 ? -12.897 -6.145 32.178 1.00 86.12 226 PHE A O 1
ATOM 1805 N N . LEU A 1 227 ? -13.956 -4.309 32.933 1.00 81.31 227 LEU A N 1
ATOM 1806 C CA . LEU A 1 227 ? -13.210 -3.347 32.116 1.00 81.31 227 LEU A CA 1
ATOM 1807 C C . LEU A 1 227 ? -11.799 -3.062 32.648 1.00 81.31 227 LEU A C 1
ATOM 1809 O O . LEU A 1 227 ? -11.007 -2.440 31.943 1.00 81.31 227 LEU A O 1
ATOM 1813 N N . SER A 1 228 ? -11.483 -3.478 33.875 1.00 82.56 228 SER A N 1
ATOM 1814 C CA . SER A 1 228 ? -10.181 -3.225 34.481 1.00 82.56 228 SER A CA 1
ATOM 1815 C C . SER A 1 228 ? -9.109 -4.186 33.970 1.00 82.56 228 SER A C 1
ATOM 1817 O O . SER A 1 228 ? -9.338 -5.380 33.765 1.00 82.56 228 SER A O 1
ATOM 1819 N N . SER A 1 229 ? -7.889 -3.673 33.822 1.00 76.81 229 SER A N 1
ATOM 1820 C CA . SER A 1 229 ? -6.718 -4.484 33.498 1.00 76.81 229 SER A CA 1
ATOM 1821 C C . SER A 1 229 ? -6.202 -5.290 34.698 1.00 76.81 229 SER A C 1
ATOM 1823 O O . SER A 1 229 ? -5.457 -6.244 34.487 1.00 76.81 229 SER A O 1
ATOM 1825 N N . ASN A 1 230 ? -6.615 -4.966 35.930 1.00 82.06 230 ASN A N 1
ATOM 1826 C CA . ASN A 1 230 ? -6.130 -5.612 37.152 1.00 82.06 230 ASN A CA 1
ATOM 1827 C C . ASN A 1 230 ? -6.707 -7.030 37.335 1.00 82.06 230 ASN A C 1
ATOM 1829 O O . ASN A 1 230 ? -7.920 -7.231 37.294 1.00 82.06 230 ASN A O 1
ATOM 1833 N N . PHE A 1 231 ? -5.838 -8.005 37.609 1.00 81.44 231 PHE A N 1
ATOM 1834 C CA . PHE A 1 231 ? -6.203 -9.407 37.813 1.00 81.44 231 PHE A CA 1
ATOM 1835 C C . PHE A 1 231 ? -7.219 -9.633 38.948 1.00 81.44 231 PHE A C 1
ATOM 1837 O O . PHE A 1 231 ? -8.161 -10.406 38.775 1.00 81.44 231 PHE A O 1
ATOM 1844 N N . SER A 1 232 ? -7.079 -8.950 40.092 1.00 81.69 232 SER A N 1
ATOM 1845 C CA . SER A 1 232 ? -7.994 -9.139 41.233 1.00 81.69 232 SER A CA 1
ATOM 1846 C C . SER A 1 232 ? -9.421 -8.699 40.896 1.00 81.69 232 SER A C 1
ATOM 1848 O O . SER A 1 232 ? -10.390 -9.380 41.235 1.00 81.69 232 SER A O 1
ATOM 1850 N N . LEU A 1 233 ? -9.544 -7.603 40.144 1.00 84.25 233 LEU A N 1
ATOM 1851 C CA . LEU A 1 233 ? -10.813 -7.084 39.644 1.00 84.25 233 LEU A CA 1
ATOM 1852 C C . LEU A 1 233 ? -11.442 -8.013 38.600 1.00 84.25 233 LEU A C 1
ATOM 1854 O O . LEU A 1 233 ? -12.651 -8.232 38.643 1.00 84.25 233 LEU A O 1
ATOM 1858 N N . ARG A 1 234 ? -10.642 -8.631 37.722 1.00 84.06 234 ARG A N 1
ATOM 1859 C CA . ARG A 1 234 ? -11.139 -9.636 36.763 1.00 84.06 234 ARG A CA 1
ATOM 1860 C C . ARG A 1 234 ? -11.725 -10.850 37.471 1.00 84.06 234 ARG A C 1
ATOM 1862 O O . ARG A 1 234 ? -12.858 -11.232 37.192 1.00 84.06 234 ARG A O 1
ATOM 1869 N N . ARG A 1 235 ? -10.998 -11.396 38.450 1.00 85.00 235 ARG A N 1
ATOM 1870 C CA . ARG A 1 235 ? -11.475 -12.529 39.252 1.00 85.00 235 ARG A CA 1
ATOM 1871 C C . ARG A 1 235 ? -12.761 -12.180 39.999 1.00 85.00 235 ARG A C 1
ATOM 1873 O O . ARG A 1 235 ? -13.681 -12.986 40.069 1.00 85.00 235 ARG A O 1
ATOM 1880 N N . MET A 1 236 ? -12.860 -10.956 40.514 1.00 85.56 236 MET A N 1
ATOM 1881 C CA . MET A 1 236 ? -14.090 -10.468 41.132 1.00 85.56 236 MET A CA 1
ATOM 1882 C C . MET A 1 236 ? -15.251 -10.382 40.133 1.00 85.56 236 MET A C 1
ATOM 1884 O O . MET A 1 236 ? -16.370 -10.755 40.477 1.00 85.56 236 MET A O 1
ATOM 1888 N N . ALA A 1 237 ? -15.006 -9.935 38.900 1.00 87.62 237 ALA A N 1
ATOM 1889 C CA . ALA A 1 237 ? -16.031 -9.890 37.860 1.00 87.62 237 ALA A CA 1
ATOM 1890 C C . ALA A 1 237 ? -16.593 -11.290 37.543 1.00 87.62 237 ALA A C 1
ATOM 1892 O O . ALA A 1 237 ? -17.807 -11.443 37.400 1.00 87.62 237 ALA A O 1
ATOM 1893 N N . GLU A 1 238 ? -15.738 -12.313 37.482 1.00 86.38 238 GLU A N 1
ATOM 1894 C CA . GLU A 1 238 ? -16.159 -13.708 37.295 1.00 86.38 238 GLU A CA 1
ATOM 1895 C C . GLU A 1 238 ? -17.030 -14.195 38.459 1.00 86.38 238 GLU A C 1
ATOM 1897 O O . GLU A 1 238 ? -18.155 -14.645 38.233 1.00 86.38 238 GLU A O 1
ATOM 1902 N N . VAL A 1 239 ? -16.564 -13.998 39.698 1.00 87.69 239 VAL A N 1
ATOM 1903 C CA . VAL A 1 239 ? -17.295 -14.374 40.921 1.00 87.69 239 VAL A CA 1
ATOM 1904 C C . VAL A 1 239 ? -18.672 -13.707 40.977 1.00 87.69 239 VAL A C 1
ATOM 1906 O O . VAL A 1 239 ? -19.664 -14.361 41.291 1.00 87.69 239 VAL A O 1
ATOM 1909 N N . ILE A 1 240 ? -18.772 -12.419 40.625 1.00 87.44 240 ILE A N 1
ATOM 1910 C CA . ILE A 1 240 ? -20.048 -11.689 40.643 1.00 87.44 240 ILE A CA 1
ATOM 1911 C C . ILE A 1 240 ? -21.066 -12.321 39.686 1.00 87.44 240 ILE A C 1
ATOM 1913 O O . ILE A 1 240 ? -22.239 -12.418 40.048 1.00 87.44 240 ILE A O 1
ATOM 1917 N N . ILE A 1 241 ? -20.658 -12.745 38.485 1.00 86.44 241 ILE A N 1
ATOM 1918 C CA . ILE A 1 241 ? -21.578 -13.402 37.544 1.00 86.44 241 ILE A CA 1
ATOM 1919 C C . ILE A 1 241 ? -21.954 -14.804 38.033 1.00 86.44 241 ILE A C 1
ATOM 1921 O O . ILE A 1 241 ? -23.132 -15.157 37.984 1.00 86.44 241 ILE A O 1
ATOM 1925 N N . GLU A 1 242 ? -20.989 -15.590 38.514 1.00 85.94 242 GLU A N 1
ATOM 1926 C CA . GLU A 1 242 ? -21.222 -16.973 38.955 1.00 85.94 242 GLU A CA 1
ATOM 1927 C C . GLU A 1 242 ? -22.173 -17.049 40.152 1.00 85.94 242 GLU A C 1
ATOM 1929 O O . GLU A 1 242 ? -23.085 -17.874 40.180 1.00 85.94 242 GLU A O 1
ATOM 1934 N N . GLU A 1 243 ? -22.038 -16.125 41.103 1.00 85.12 243 GLU A N 1
ATOM 1935 C CA . GLU A 1 243 ? -22.922 -16.044 42.264 1.00 85.12 243 GLU A CA 1
ATOM 1936 C C . GLU A 1 243 ? -24.283 -15.372 41.950 1.00 85.12 243 GLU A C 1
ATOM 1938 O O . GLU A 1 243 ? -25.187 -15.359 42.793 1.00 85.12 243 GLU A O 1
ATOM 1943 N N . ASN A 1 244 ? -24.454 -14.785 40.758 1.00 83.88 244 ASN A N 1
ATOM 1944 C CA . ASN A 1 244 ? -25.677 -14.091 40.333 1.00 83.88 244 ASN A CA 1
ATOM 1945 C C . ASN A 1 244 ? -26.106 -14.516 38.913 1.00 83.88 244 ASN A C 1
ATOM 1947 O O . ASN A 1 244 ? -26.116 -13.689 37.999 1.00 83.88 244 ASN A O 1
ATOM 1951 N N . PRO A 1 245 ? -26.540 -15.770 38.693 1.00 78.25 245 PRO A N 1
ATOM 1952 C CA . PRO A 1 245 ? -26.815 -16.294 37.349 1.00 78.25 245 PRO A CA 1
ATOM 1953 C C . PRO A 1 245 ? -27.909 -15.517 36.593 1.00 78.25 245 PRO A C 1
ATOM 1955 O O . PRO A 1 245 ? -27.836 -15.343 35.379 1.00 78.25 245 PRO A O 1
ATOM 1958 N N . ARG A 1 246 ? -28.885 -14.939 37.304 1.00 82.12 246 ARG A N 1
ATOM 1959 C CA . ARG A 1 246 ? -29.929 -14.077 36.712 1.00 82.12 246 ARG A CA 1
ATOM 1960 C C . ARG A 1 246 ? -29.394 -12.760 36.121 1.00 82.12 246 ARG A C 1
ATOM 1962 O O . ARG A 1 246 ? -30.129 -12.065 35.426 1.00 82.12 246 ARG A O 1
ATOM 1969 N N . CYS A 1 247 ? -28.131 -12.393 36.360 1.00 81.75 247 CYS A N 1
ATOM 1970 C CA . CYS A 1 247 ? -27.467 -11.288 35.657 1.00 81.75 247 CYS A CA 1
ATOM 1971 C C . CYS A 1 247 ? -27.382 -11.529 34.144 1.00 81.75 247 CYS A C 1
ATOM 1973 O O . CYS A 1 247 ? -27.436 -10.567 33.377 1.00 81.75 247 CYS A O 1
ATOM 1975 N N . ILE A 1 248 ? -27.269 -12.794 33.721 1.00 78.19 248 ILE A N 1
ATOM 1976 C CA . ILE A 1 248 ? -27.074 -13.186 32.318 1.00 78.19 248 ILE A CA 1
ATOM 1977 C C . ILE A 1 248 ? -28.289 -12.796 31.465 1.00 78.19 248 ILE A C 1
ATOM 1979 O O . ILE A 1 248 ? -28.123 -12.399 30.319 1.00 78.19 248 ILE A O 1
ATOM 1983 N N . GLU A 1 249 ? -29.497 -12.813 32.032 1.00 80.06 249 GLU A N 1
ATOM 1984 C CA . GLU A 1 249 ? -30.732 -12.403 31.342 1.00 80.06 249 GLU A CA 1
ATOM 1985 C C . GLU A 1 249 ? -30.755 -10.900 31.005 1.00 80.06 249 GLU A C 1
ATOM 1987 O O . GLU A 1 249 ? -31.355 -10.483 30.018 1.00 80.06 249 GLU A O 1
ATOM 1992 N N . ILE A 1 250 ? -30.080 -10.073 31.808 1.00 80.62 250 ILE A N 1
ATOM 1993 C CA . ILE A 1 250 ? -30.045 -8.607 31.659 1.00 80.62 250 ILE A CA 1
ATOM 1994 C C . ILE A 1 250 ? -28.822 -8.165 30.831 1.00 80.62 250 ILE A C 1
ATOM 1996 O O . ILE A 1 250 ? -28.792 -7.062 30.277 1.00 80.62 250 ILE A O 1
ATOM 2000 N N . LEU A 1 251 ? -27.801 -9.021 30.739 1.00 79.69 251 LEU A N 1
ATOM 2001 C CA . LEU A 1 251 ? -26.517 -8.723 30.112 1.00 79.69 251 LEU A CA 1
ATOM 2002 C C . LEU A 1 251 ? -26.596 -8.317 28.627 1.00 79.69 251 LEU A C 1
ATOM 2004 O O . LEU A 1 251 ? -25.900 -7.359 28.287 1.00 79.69 251 LEU A O 1
ATOM 2008 N N . PRO A 1 252 ? -27.433 -8.923 27.753 1.00 77.75 252 PRO A N 1
ATOM 2009 C CA . PRO A 1 252 ? -27.515 -8.556 26.333 1.00 77.75 252 PRO A CA 1
ATOM 2010 C C . PRO A 1 252 ? -27.692 -7.047 26.100 1.00 77.75 252 PRO A C 1
ATOM 2012 O O . PRO A 1 252 ? -26.975 -6.435 25.306 1.00 77.75 252 PRO A O 1
ATOM 2015 N N . GLY A 1 253 ? -28.564 -6.404 26.888 1.00 72.50 253 GLY A N 1
ATOM 2016 C CA . GLY A 1 253 ? -28.811 -4.960 26.810 1.00 72.50 253 GLY A CA 1
ATOM 2017 C C . GLY A 1 253 ? -27.619 -4.088 27.229 1.00 72.50 253 GLY A C 1
ATOM 2018 O O . GLY A 1 253 ? -27.557 -2.916 26.860 1.00 72.50 253 GLY A O 1
ATOM 2019 N N . LYS A 1 254 ? -26.657 -4.641 27.981 1.00 74.56 254 LYS A N 1
ATOM 2020 C CA . LYS A 1 254 ? -25.417 -3.963 28.396 1.00 74.56 254 LYS A CA 1
ATOM 2021 C C . LYS A 1 254 ? -24.207 -4.329 27.522 1.00 74.56 254 LYS A C 1
ATOM 2023 O O . LYS A 1 254 ? -23.329 -3.482 27.361 1.00 74.56 254 LYS A O 1
ATOM 2028 N N . VAL A 1 255 ? -24.168 -5.529 26.929 1.00 74.56 255 VAL A N 1
ATOM 2029 C CA . VAL A 1 255 ? -23.066 -6.006 26.066 1.00 74.56 255 VAL A CA 1
ATOM 2030 C C . VAL A 1 255 ? -22.887 -5.119 24.836 1.00 74.56 255 VAL A C 1
ATOM 2032 O O . VAL A 1 255 ? -21.756 -4.818 24.482 1.00 74.56 255 VAL A O 1
ATOM 2035 N N . VAL A 1 256 ? -23.964 -4.591 24.245 1.00 70.69 256 VAL A N 1
ATOM 2036 C CA . VAL A 1 256 ? -23.870 -3.659 23.101 1.00 70.69 256 VAL A CA 1
ATOM 2037 C C . VAL A 1 256 ? -22.983 -2.446 23.408 1.00 70.69 256 VAL A C 1
ATOM 2039 O O . VAL A 1 256 ? -22.182 -2.038 22.570 1.00 70.69 256 VAL A O 1
ATOM 2042 N N . ASN A 1 257 ? -23.100 -1.878 24.611 1.00 73.06 257 ASN A N 1
ATOM 2043 C CA . ASN A 1 257 ? -22.282 -0.735 25.018 1.00 73.06 257 ASN A CA 1
ATOM 2044 C C . ASN A 1 257 ? -20.835 -1.153 25.300 1.00 73.06 257 ASN A C 1
ATOM 2046 O O . ASN A 1 257 ? -19.922 -0.409 24.975 1.00 73.06 257 ASN A O 1
ATOM 2050 N N . LEU A 1 258 ? -20.623 -2.361 25.831 1.00 75.62 258 LEU A N 1
ATOM 2051 C CA . LEU A 1 258 ? -19.284 -2.912 26.050 1.00 75.62 258 LEU A CA 1
ATOM 2052 C C . LEU A 1 258 ? -18.548 -3.203 24.743 1.00 75.62 258 LEU A C 1
ATOM 2054 O O . LEU A 1 258 ? -17.361 -2.928 24.654 1.00 75.62 258 LEU A O 1
ATOM 2058 N N . VAL A 1 259 ? -19.246 -3.715 23.724 1.00 69.12 259 VAL A N 1
ATOM 2059 C CA . VAL A 1 259 ? -18.678 -3.936 22.386 1.00 69.12 259 VAL A CA 1
ATOM 2060 C C . VAL A 1 259 ? -18.262 -2.605 21.755 1.00 69.12 259 VAL A C 1
ATOM 2062 O O . VAL A 1 259 ? -17.206 -2.537 21.140 1.00 69.12 259 VAL A O 1
ATOM 2065 N N . LYS A 1 260 ? -19.044 -1.533 21.943 1.00 70.00 260 LYS A N 1
ATOM 2066 C CA . LYS A 1 260 ? -18.656 -0.182 21.497 1.00 70.00 260 LYS A CA 1
ATOM 2067 C C . LYS A 1 260 ? -17.433 0.339 22.255 1.00 70.00 260 LYS A C 1
ATOM 2069 O O . LYS A 1 260 ? -16.464 0.736 21.619 1.00 70.00 260 LYS A O 1
ATOM 2074 N N . ASP A 1 261 ? -17.443 0.241 23.586 1.00 69.31 261 ASP A N 1
ATOM 2075 C CA . ASP A 1 261 ? -16.307 0.631 24.432 1.00 69.31 261 ASP A CA 1
ATOM 2076 C C . ASP A 1 261 ? -15.024 -0.157 24.055 1.00 69.31 261 ASP A C 1
ATOM 2078 O O . ASP A 1 261 ? -13.921 0.380 24.146 1.00 69.31 261 ASP A O 1
ATOM 2082 N N . ALA A 1 262 ? -15.160 -1.414 23.604 1.00 66.56 262 ALA A N 1
ATOM 2083 C CA . ALA A 1 262 ? -14.070 -2.264 23.102 1.00 66.56 262 ALA A CA 1
ATOM 2084 C C . ALA A 1 262 ? -13.376 -1.668 21.876 1.00 66.56 262 ALA A C 1
ATOM 2086 O O . ALA A 1 262 ? -12.148 -1.639 21.792 1.00 66.56 262 ALA A O 1
ATOM 2087 N N . VAL A 1 263 ? -14.192 -1.234 20.911 1.00 63.91 263 VAL A N 1
ATOM 2088 C CA . VAL A 1 263 ? -13.740 -0.687 19.630 1.00 63.91 263 VAL A CA 1
ATOM 2089 C C . VAL A 1 263 ? -12.980 0.614 19.860 1.00 63.91 263 VAL A C 1
ATOM 2091 O O . VAL A 1 263 ? -11.944 0.820 19.237 1.00 63.91 263 VAL A O 1
ATOM 2094 N N . ASP A 1 264 ? -13.436 1.439 20.804 1.00 66.94 264 ASP A N 1
ATOM 2095 C CA . ASP A 1 264 ? -12.821 2.737 21.093 1.00 66.94 264 ASP A CA 1
ATOM 2096 C C . ASP A 1 264 ? -11.506 2.635 21.895 1.00 66.94 264 ASP A C 1
ATOM 2098 O O . ASP A 1 264 ? -10.663 3.527 21.804 1.00 66.94 264 ASP A O 1
ATOM 2102 N N . ARG A 1 265 ? -11.311 1.574 22.696 1.00 67.88 265 ARG A N 1
ATOM 2103 C CA . ARG A 1 265 ? -10.159 1.433 23.616 1.00 67.88 265 ARG A CA 1
ATOM 2104 C C . ARG A 1 265 ? -8.934 0.720 23.040 1.00 67.88 265 ARG A C 1
ATOM 2106 O O . ARG A 1 265 ? -7.895 0.730 23.694 1.00 67.88 265 ARG A O 1
ATOM 2113 N N . ASP A 1 266 ? -9.037 0.104 21.864 1.00 66.19 266 ASP A N 1
ATOM 2114 C CA . ASP A 1 266 ? -7.923 -0.599 21.195 1.00 66.19 266 ASP A CA 1
ATOM 2115 C C . ASP A 1 266 ? -7.279 -1.743 22.032 1.00 66.19 266 ASP A C 1
ATOM 2117 O O . ASP A 1 266 ? -6.120 -2.122 21.824 1.00 66.19 266 ASP A O 1
ATOM 2121 N N . ASP A 1 267 ? -8.023 -2.308 22.996 1.00 73.06 267 ASP A N 1
ATOM 2122 C CA . ASP A 1 267 ? -7.542 -3.318 23.954 1.00 73.06 267 ASP A CA 1
ATOM 2123 C C . ASP A 1 267 ? -7.867 -4.754 23.494 1.00 73.06 267 ASP A C 1
ATOM 2125 O O . ASP A 1 267 ? -8.996 -5.232 23.603 1.00 73.06 267 ASP A O 1
ATOM 2129 N N . VAL A 1 268 ? -6.850 -5.468 23.003 1.00 75.06 268 VAL A N 1
ATOM 2130 C CA . VAL A 1 268 ? -6.953 -6.859 22.511 1.00 75.06 268 VAL A CA 1
ATOM 2131 C C . VAL A 1 268 ? -7.356 -7.839 23.613 1.00 75.06 268 VAL A C 1
ATOM 2133 O O . VAL A 1 268 ? -8.132 -8.763 23.374 1.00 75.06 268 VAL A O 1
ATOM 2136 N N . ASP A 1 269 ? -6.852 -7.636 24.829 1.00 78.44 269 ASP A N 1
ATOM 2137 C CA . ASP A 1 269 ? -7.124 -8.512 25.971 1.00 78.44 269 ASP A CA 1
ATOM 2138 C C . ASP A 1 269 ? -8.606 -8.406 26.367 1.00 78.44 269 ASP A C 1
ATOM 2140 O O . ASP A 1 269 ? -9.262 -9.400 26.678 1.00 78.44 269 ASP A O 1
ATOM 2144 N N . PHE A 1 270 ? -9.190 -7.212 26.236 1.00 80.50 270 PHE A N 1
ATOM 2145 C CA . PHE A 1 270 ? -10.629 -7.022 26.388 1.00 80.50 270 PHE A CA 1
ATOM 2146 C C . PHE A 1 270 ? -11.454 -7.789 25.337 1.00 80.50 270 PHE A C 1
ATOM 2148 O O . PHE A 1 270 ? -12.450 -8.421 25.700 1.00 80.50 270 PHE A O 1
ATOM 2155 N N . TYR A 1 271 ? -11.042 -7.793 24.060 1.00 79.31 271 TYR A N 1
ATOM 2156 C CA . TYR A 1 271 ? -11.718 -8.578 23.013 1.00 79.31 271 TYR A CA 1
ATOM 2157 C C . TYR A 1 271 ? -11.729 -10.075 23.332 1.00 79.31 271 TYR A C 1
ATOM 2159 O O . TYR A 1 271 ? -12.780 -10.708 23.217 1.00 79.31 271 TYR A O 1
ATOM 2167 N N . HIS A 1 272 ? -10.597 -10.638 23.764 1.00 83.19 272 HIS A N 1
ATOM 2168 C CA . HIS A 1 272 ? -10.518 -12.053 24.138 1.00 83.19 272 HIS A CA 1
ATOM 2169 C C . HIS A 1 272 ? -11.443 -12.381 25.312 1.00 83.19 272 HIS A C 1
ATOM 2171 O O . HIS A 1 272 ? -12.256 -13.297 25.197 1.00 83.19 272 HIS A O 1
ATOM 2177 N N . ARG A 1 273 ? -11.425 -11.571 26.380 1.00 84.75 273 ARG A N 1
ATOM 2178 C CA . ARG A 1 273 ? -12.337 -11.748 27.524 1.00 84.75 273 ARG A CA 1
ATOM 2179 C C . ARG A 1 273 ? -13.808 -11.657 27.123 1.00 84.75 273 ARG A C 1
ATOM 2181 O O . ARG A 1 273 ? -14.647 -12.380 27.657 1.00 84.75 273 ARG A O 1
ATOM 2188 N N . MET A 1 274 ? -14.152 -10.763 26.194 1.00 84.00 274 MET A N 1
ATOM 2189 C CA . MET A 1 274 ? -15.527 -10.657 25.705 1.00 84.00 274 MET A CA 1
ATOM 2190 C C . MET A 1 274 ? -15.940 -11.875 24.894 1.00 84.00 274 MET A C 1
ATOM 2192 O O . MET A 1 274 ? -17.046 -12.373 25.084 1.00 84.00 274 MET A O 1
ATOM 2196 N N . ILE A 1 275 ? -15.055 -12.382 24.037 1.00 84.88 275 ILE A N 1
ATOM 2197 C CA . ILE A 1 275 ? -15.295 -13.611 23.279 1.00 84.88 275 ILE A CA 1
ATOM 2198 C C . ILE A 1 275 ? -15.473 -14.797 24.236 1.00 84.88 275 ILE A C 1
ATOM 2200 O O . ILE A 1 275 ? -16.429 -15.547 24.077 1.00 84.88 275 ILE A O 1
ATOM 2204 N N . GLU A 1 276 ? -14.636 -14.931 25.267 1.00 86.75 276 GLU A N 1
ATOM 2205 C CA . GLU A 1 276 ? -14.779 -15.968 26.300 1.00 86.75 276 GLU A CA 1
ATOM 2206 C C . GLU A 1 276 ? -16.125 -15.880 27.028 1.00 86.75 276 GLU A C 1
ATOM 2208 O O . GLU A 1 276 ? -16.814 -16.889 27.181 1.00 86.75 276 GLU A O 1
ATOM 2213 N N . LEU A 1 277 ? -16.543 -14.672 27.423 1.00 85.81 277 LEU A N 1
ATOM 2214 C CA . LEU A 1 277 ? -17.836 -14.455 28.071 1.00 85.81 277 LEU A CA 1
ATOM 2215 C C . LEU A 1 277 ? -19.003 -14.839 27.154 1.00 85.81 277 LEU A C 1
ATOM 2217 O O . LEU A 1 277 ? -19.950 -15.488 27.599 1.00 85.81 277 LEU A O 1
ATOM 2221 N N . VAL A 1 278 ? -18.935 -14.444 25.879 1.00 85.25 278 VAL A N 1
ATOM 2222 C CA . VAL A 1 278 ? -19.956 -14.780 24.883 1.00 85.25 278 VAL A CA 1
ATOM 2223 C C . VAL A 1 278 ? -20.011 -16.287 24.641 1.00 85.25 278 VAL A C 1
ATOM 2225 O O . VAL A 1 278 ? -21.103 -16.835 24.591 1.00 85.25 278 VAL A O 1
ATOM 2228 N N . LEU A 1 279 ? -18.868 -16.970 24.558 1.00 85.44 279 LEU A N 1
ATOM 2229 C CA . LEU A 1 279 ? -18.814 -18.423 24.365 1.00 85.44 279 LEU A CA 1
ATOM 2230 C C . LEU A 1 279 ? -19.275 -19.213 25.602 1.00 85.44 279 LEU A C 1
ATOM 2232 O O . LEU A 1 279 ? -19.807 -20.311 25.454 1.00 85.44 279 LEU A O 1
ATOM 2236 N N . LYS A 1 280 ? -19.092 -18.673 26.817 1.00 85.44 280 LYS A N 1
ATOM 2237 C CA . LYS A 1 280 ? -19.550 -19.306 28.069 1.00 85.44 280 LYS A CA 1
ATOM 2238 C C . LYS A 1 280 ? -21.079 -19.290 28.201 1.00 85.44 280 LYS A C 1
ATOM 2240 O O . LYS A 1 280 ? -21.635 -20.190 28.829 1.00 85.44 280 LYS A O 1
ATOM 2245 N N . TYR A 1 281 ? -21.762 -18.294 27.626 1.00 83.62 281 TYR A N 1
ATOM 2246 C CA . TYR A 1 281 ? -23.202 -18.089 27.809 1.00 83.62 281 TYR A CA 1
ATOM 2247 C C . TYR A 1 281 ? -23.978 -18.078 26.477 1.00 83.62 281 TYR A C 1
ATOM 2249 O O . TYR A 1 281 ? -23.924 -17.084 25.750 1.00 83.62 281 TYR A O 1
ATOM 2257 N N . PRO A 1 282 ? -24.811 -19.105 26.201 1.00 80.94 282 PRO A N 1
ATOM 2258 C CA . PRO A 1 282 ? -25.550 -19.244 24.940 1.00 80.94 282 PRO A CA 1
ATOM 2259 C C . PRO A 1 282 ? -26.383 -18.022 24.535 1.00 80.94 282 PRO A C 1
ATOM 2261 O O . PRO A 1 282 ? -26.438 -17.665 23.361 1.00 80.94 282 PRO A O 1
ATOM 2264 N N . ASN A 1 283 ? -26.978 -17.328 25.511 1.00 81.38 283 ASN A N 1
ATOM 2265 C CA . ASN A 1 283 ? -27.820 -16.144 25.293 1.00 81.38 283 ASN A CA 1
ATOM 2266 C C . ASN A 1 283 ? -27.065 -14.939 24.700 1.00 81.38 283 ASN A C 1
ATOM 2268 O O . ASN A 1 283 ? -27.686 -13.933 24.365 1.00 81.38 283 ASN A O 1
ATOM 2272 N N . LEU A 1 284 ? -25.733 -15.003 24.619 1.00 82.50 284 LEU A N 1
ATOM 2273 C CA . LEU A 1 284 ? -24.883 -13.933 24.104 1.00 82.50 284 LEU A CA 1
ATOM 2274 C C . LEU A 1 284 ? -24.279 -14.253 22.732 1.00 82.50 284 LEU A C 1
ATOM 2276 O O . LEU A 1 284 ? -23.587 -13.399 22.179 1.00 82.50 284 LEU A O 1
ATOM 2280 N N . HIS A 1 285 ? -24.524 -15.442 22.171 1.00 83.31 285 HIS A N 1
ATOM 2281 C CA . HIS A 1 285 ? -23.881 -15.900 20.933 1.00 83.31 285 HIS A CA 1
ATOM 2282 C C . HIS A 1 285 ? -24.088 -14.946 19.744 1.00 83.31 285 HIS A C 1
ATOM 2284 O O . HIS A 1 285 ? -23.190 -14.808 18.912 1.00 83.31 285 HIS A O 1
ATOM 2290 N N . ASP A 1 286 ? -25.201 -14.209 19.705 1.00 81.62 286 ASP A N 1
ATOM 2291 C CA . ASP A 1 286 ? -25.485 -13.202 18.672 1.00 81.62 286 ASP A CA 1
ATOM 2292 C C . ASP A 1 286 ? -24.436 -12.069 18.619 1.00 81.62 286 ASP A C 1
ATOM 2294 O O . ASP A 1 286 ? -24.234 -11.441 17.577 1.00 81.62 286 ASP A O 1
ATOM 2298 N N . TYR A 1 287 ? -23.709 -11.828 19.716 1.00 83.19 287 TYR A N 1
ATOM 2299 C CA . TYR A 1 287 ? -22.662 -10.804 19.811 1.00 83.19 287 TYR A CA 1
ATOM 2300 C C . TYR A 1 287 ? -21.270 -11.296 19.388 1.00 83.19 287 TYR A C 1
ATOM 2302 O O . TYR A 1 287 ? -20.343 -10.488 19.276 1.00 83.19 287 TYR A O 1
ATOM 2310 N N . LEU A 1 288 ? -21.110 -12.590 19.091 1.00 84.81 288 LEU A N 1
ATOM 2311 C CA . LEU A 1 288 ? -19.835 -13.159 18.646 1.00 84.81 288 LEU A CA 1
ATOM 2312 C C . LEU A 1 288 ? -19.410 -12.601 17.279 1.00 84.81 288 LEU A C 1
ATOM 2314 O O . LEU A 1 288 ? -18.234 -12.308 17.055 1.00 84.81 288 LEU A O 1
ATOM 2318 N N . ALA A 1 289 ? -20.369 -12.409 16.368 1.00 82.69 289 ALA A N 1
ATOM 2319 C CA . ALA A 1 289 ? -20.094 -11.917 15.022 1.00 82.69 289 ALA A CA 1
ATOM 2320 C C . ALA A 1 289 ? -19.546 -10.473 14.997 1.00 82.69 289 ALA A C 1
ATOM 2322 O O . ALA A 1 289 ? -18.517 -10.259 14.348 1.00 82.69 289 ALA A O 1
ATOM 2323 N N . PRO A 1 290 ? -20.142 -9.490 15.703 1.00 81.44 290 PRO A N 1
ATOM 2324 C CA . PRO A 1 290 ? -19.559 -8.154 15.846 1.00 81.44 290 PRO A CA 1
ATOM 2325 C C . PRO A 1 290 ? -18.159 -8.150 16.475 1.00 81.44 290 PRO A C 1
ATOM 2327 O O . PRO A 1 290 ? -17.272 -7.468 15.966 1.00 81.44 290 PRO A O 1
ATOM 2330 N N . LEU A 1 291 ? -17.939 -8.940 17.534 1.00 83.81 291 LEU A N 1
ATOM 2331 C CA . LEU A 1 291 ? -16.657 -8.998 18.248 1.00 83.81 291 LEU A CA 1
ATOM 2332 C C . LEU A 1 291 ? -15.520 -9.522 17.364 1.00 83.81 291 LEU A C 1
ATOM 2334 O O . LEU A 1 291 ? -14.465 -8.895 17.283 1.00 83.81 291 LEU A O 1
ATOM 2338 N N . LEU A 1 292 ? -15.741 -10.635 16.655 1.00 86.62 292 LEU A N 1
ATOM 2339 C CA . LEU A 1 292 ? -14.730 -11.203 15.758 1.00 86.62 292 LEU A CA 1
ATOM 2340 C C . LEU A 1 292 ? -14.458 -10.310 14.542 1.00 86.62 292 LEU A C 1
ATOM 2342 O O . LEU A 1 292 ? -13.317 -10.225 14.094 1.00 86.62 292 LEU A O 1
ATOM 2346 N N . ASN A 1 293 ? -15.475 -9.617 14.018 1.00 84.56 293 ASN A N 1
ATOM 2347 C CA . ASN A 1 293 ? -15.276 -8.645 12.941 1.00 84.56 293 ASN A CA 1
ATOM 2348 C C . ASN A 1 293 ? -14.456 -7.430 13.407 1.00 84.56 293 ASN A C 1
ATOM 2350 O O . ASN A 1 293 ? -13.567 -6.997 12.674 1.00 84.56 293 ASN A O 1
ATOM 2354 N N . GLY A 1 294 ? -14.705 -6.915 14.616 1.00 80.00 294 GLY A N 1
ATOM 2355 C CA . GLY A 1 294 ? -13.904 -5.839 15.214 1.00 80.00 294 GLY A CA 1
ATOM 2356 C C . GLY A 1 294 ? -12.450 -6.256 15.447 1.00 80.00 294 GLY A C 1
ATOM 2357 O O . GLY A 1 294 ? -11.527 -5.563 15.017 1.00 80.00 294 GLY A O 1
ATOM 2358 N N . LEU A 1 295 ? -12.239 -7.447 16.017 1.00 84.81 295 LEU A N 1
ATOM 2359 C CA . LEU A 1 295 ? -10.905 -8.006 16.249 1.00 84.81 295 LEU A CA 1
ATOM 2360 C C . LEU A 1 295 ? -10.140 -8.260 14.936 1.00 84.81 295 LEU A C 1
ATOM 2362 O O . LEU A 1 295 ? -8.935 -8.021 14.852 1.00 84.81 295 LEU A O 1
ATOM 2366 N N . LEU A 1 296 ? -10.837 -8.691 13.878 1.00 85.06 296 LEU A N 1
ATOM 2367 C CA . LEU A 1 296 ? -10.247 -8.849 12.548 1.00 85.06 296 LEU A CA 1
ATOM 2368 C C . LEU A 1 296 ? -9.735 -7.511 12.004 1.00 85.06 296 LEU A C 1
ATOM 2370 O O . LEU A 1 296 ? -8.603 -7.443 11.524 1.00 85.06 296 LEU A O 1
ATOM 2374 N N . VAL A 1 297 ? -10.550 -6.454 12.083 1.00 81.81 297 VAL A N 1
ATOM 2375 C CA . VAL A 1 297 ? -10.164 -5.103 11.641 1.00 81.81 297 VAL A CA 1
ATOM 2376 C C . VAL A 1 297 ? -8.935 -4.624 12.405 1.00 81.81 297 VAL A C 1
ATOM 2378 O O . VAL A 1 297 ? -7.976 -4.166 11.784 1.00 81.81 297 VAL A O 1
ATOM 2381 N N . HIS A 1 298 ? -8.932 -4.808 13.723 1.00 82.19 298 HIS A N 1
ATOM 2382 C CA . HIS A 1 298 ? -7.824 -4.439 14.598 1.00 82.19 298 HIS A CA 1
ATOM 2383 C C . HIS A 1 298 ? -6.485 -5.048 14.160 1.00 82.19 298 HIS A C 1
ATOM 2385 O O . HIS A 1 298 ? -5.508 -4.336 13.903 1.00 82.19 298 HIS A O 1
ATOM 2391 N N . HIS A 1 299 ? -6.441 -6.373 13.986 1.00 83.31 299 HIS A N 1
ATOM 2392 C CA . HIS A 1 299 ? -5.215 -7.047 13.554 1.00 83.31 299 HIS A CA 1
ATOM 2393 C C . HIS A 1 299 ? -4.834 -6.724 12.101 1.00 83.31 299 HIS A C 1
ATOM 2395 O O . HIS A 1 299 ? -3.643 -6.659 11.788 1.00 83.31 299 HIS A O 1
ATOM 2401 N N . CYS A 1 300 ? -5.811 -6.457 11.224 1.00 79.31 300 CYS A N 1
ATOM 2402 C CA . CYS A 1 300 ? -5.543 -6.011 9.853 1.00 79.31 300 CYS A CA 1
ATOM 2403 C C . CYS A 1 300 ? -4.850 -4.643 9.816 1.00 79.31 300 CYS A C 1
ATOM 2405 O O . CYS A 1 300 ? -3.910 -4.468 9.040 1.00 79.31 300 CYS A O 1
ATOM 2407 N N . VAL A 1 301 ? -5.282 -3.692 10.654 1.00 76.88 301 VAL A N 1
ATOM 2408 C CA . VAL A 1 301 ? -4.673 -2.353 10.753 1.00 76.88 301 VAL A CA 1
ATOM 2409 C C . VAL A 1 301 ? -3.251 -2.437 11.309 1.00 76.88 301 VAL A C 1
ATOM 2411 O O . VAL A 1 301 ? -2.351 -1.786 10.780 1.00 76.88 301 VAL A O 1
ATOM 2414 N N . ARG A 1 302 ? -3.017 -3.280 12.323 1.00 74.31 302 ARG A N 1
ATOM 2415 C CA . ARG A 1 302 ? -1.680 -3.492 12.912 1.00 74.31 302 ARG A CA 1
ATOM 2416 C C . ARG A 1 302 ? -0.737 -4.338 12.050 1.00 74.31 302 ARG A C 1
ATOM 2418 O O . ARG A 1 302 ? 0.458 -4.389 12.327 1.00 74.31 302 ARG A O 1
ATOM 2425 N N . GLY A 1 303 ? -1.247 -4.992 11.009 1.00 71.50 303 GLY A N 1
ATOM 2426 C CA . GLY A 1 303 ? -0.436 -5.800 10.103 1.00 71.50 303 GLY A CA 1
ATOM 2427 C C . GLY A 1 303 ? -0.039 -7.177 10.657 1.00 71.50 303 GLY A C 1
ATOM 2428 O O . GLY A 1 303 ? 0.914 -7.775 10.159 1.00 71.50 303 GLY A O 1
ATOM 2429 N N . ASP A 1 304 ? -0.741 -7.694 11.666 1.00 76.56 304 ASP A N 1
ATOM 2430 C CA . ASP A 1 304 ? -0.369 -8.933 12.357 1.00 76.56 304 ASP A CA 1
ATOM 2431 C C . ASP A 1 304 ? -0.950 -10.181 11.673 1.00 76.56 304 ASP A C 1
ATOM 2433 O O . ASP A 1 304 ? -2.090 -10.586 11.897 1.00 76.56 304 ASP A O 1
ATOM 2437 N N . VAL A 1 305 ? -0.141 -10.816 10.825 1.00 76.69 305 VAL A N 1
ATOM 2438 C CA . VAL A 1 305 ? -0.558 -11.953 9.988 1.00 76.69 305 VAL A CA 1
ATOM 2439 C C . VAL A 1 305 ? -1.039 -13.157 10.794 1.00 76.69 305 VAL A C 1
ATOM 2441 O O . VAL A 1 305 ? -1.982 -13.826 10.368 1.00 76.69 305 VAL A O 1
ATOM 2444 N N . ARG A 1 306 ? -0.395 -13.458 11.926 1.00 78.44 306 ARG A N 1
ATOM 2445 C CA . ARG A 1 306 ? -0.692 -14.672 12.696 1.00 78.44 306 ARG A CA 1
ATOM 2446 C C . ARG A 1 306 ? -2.052 -14.551 13.371 1.00 78.44 306 ARG A C 1
ATOM 2448 O O . ARG A 1 306 ? -2.890 -15.435 13.230 1.00 78.44 306 ARG A O 1
ATOM 2455 N N . ASN A 1 307 ? -2.288 -13.418 14.019 1.00 82.19 307 ASN A N 1
ATOM 2456 C CA . ASN A 1 307 ? -3.548 -13.172 14.706 1.00 82.19 307 ASN A CA 1
ATOM 2457 C C . ASN A 1 307 ? -4.714 -12.994 13.718 1.00 82.19 307 ASN A C 1
ATOM 2459 O O . ASN A 1 307 ? -5.809 -13.492 13.969 1.00 82.19 307 ASN A O 1
ATOM 2463 N N . VAL A 1 308 ? -4.484 -12.397 12.538 1.00 83.25 308 VAL A N 1
ATOM 2464 C CA . VAL A 1 308 ? -5.496 -12.371 11.463 1.00 83.25 308 VAL A CA 1
ATOM 2465 C C . VAL A 1 308 ? -5.903 -13.789 11.038 1.00 83.25 308 VAL A C 1
ATOM 2467 O O . VAL A 1 308 ? -7.088 -14.051 10.842 1.00 83.25 308 VAL A O 1
ATOM 2470 N N . GLU A 1 309 ? -4.956 -14.719 10.902 1.00 80.56 309 GLU A N 1
ATOM 2471 C CA . GLU A 1 309 ? -5.268 -16.112 10.562 1.00 80.56 309 GLU A CA 1
ATOM 2472 C C . GLU A 1 309 ? -6.106 -16.798 11.648 1.00 80.56 309 GLU A C 1
ATOM 2474 O O . GLU A 1 309 ? -7.096 -17.460 11.328 1.00 80.56 309 GLU A O 1
ATOM 2479 N N . GLU A 1 310 ? -5.733 -16.642 12.916 1.00 84.81 310 GLU A N 1
ATOM 2480 C CA . GLU A 1 310 ? -6.448 -17.245 14.045 1.00 84.81 310 GLU A CA 1
ATOM 2481 C C . GLU A 1 310 ? -7.894 -16.727 14.139 1.00 84.81 310 GLU A C 1
ATOM 2483 O O . GLU A 1 310 ? -8.837 -17.517 14.277 1.00 84.81 310 GLU A O 1
ATOM 2488 N N . VAL A 1 311 ? -8.098 -15.419 13.949 1.00 85.44 311 VAL A N 1
ATOM 2489 C CA . VAL A 1 311 ? -9.436 -14.808 13.924 1.00 85.44 311 VAL A CA 1
ATOM 2490 C C . VAL A 1 311 ? -10.248 -15.297 12.726 1.00 85.44 311 VAL A C 1
ATOM 2492 O O . VAL A 1 311 ? -11.412 -15.663 12.880 1.00 85.44 311 VAL A O 1
ATOM 2495 N N . VAL A 1 312 ? -9.652 -15.381 11.533 1.00 84.38 312 VAL A N 1
ATOM 2496 C CA . VAL A 1 312 ? -10.342 -15.897 10.339 1.00 84.38 312 VAL A CA 1
ATOM 2497 C C . VAL A 1 312 ? -10.710 -17.374 10.499 1.00 84.38 312 VAL A C 1
ATOM 2499 O O . VAL A 1 312 ? -11.816 -17.770 10.132 1.00 84.38 312 VAL A O 1
ATOM 2502 N N . ASN A 1 313 ? -9.832 -18.193 11.079 1.00 85.06 313 ASN A N 1
ATOM 2503 C CA . ASN A 1 313 ? -10.141 -19.589 11.389 1.00 85.06 313 ASN A CA 1
ATOM 2504 C C . ASN A 1 313 ? -11.305 -19.693 12.379 1.00 85.06 313 ASN A C 1
ATOM 2506 O O . ASN A 1 313 ? -12.182 -20.537 12.194 1.00 85.06 313 ASN A O 1
ATOM 2510 N N . SER A 1 314 ? -11.359 -18.803 13.370 1.00 83.62 314 SER A N 1
ATOM 2511 C CA . SER A 1 314 ? -12.476 -18.721 14.313 1.00 83.62 314 SER A CA 1
ATOM 2512 C C . SER A 1 314 ? -13.778 -18.343 13.596 1.00 83.62 314 SER A C 1
ATOM 2514 O O . SER A 1 314 ? -14.766 -19.062 13.713 1.00 83.62 314 SER A O 1
ATOM 2516 N N . ILE A 1 315 ? -13.769 -17.300 12.757 1.00 84.25 315 ILE A N 1
ATOM 2517 C CA . ILE A 1 315 ? -14.927 -16.876 11.945 1.00 84.25 315 ILE A CA 1
ATOM 2518 C C . ILE A 1 315 ? -15.451 -18.028 11.074 1.00 84.25 315 ILE A C 1
ATOM 2520 O O . ILE A 1 315 ? -16.658 -18.254 11.008 1.00 84.25 315 ILE A O 1
ATOM 2524 N N . LEU A 1 316 ? -14.552 -18.786 10.438 1.00 80.81 316 LEU A N 1
ATOM 2525 C CA . LEU A 1 316 ? -14.914 -19.944 9.616 1.00 80.81 316 LEU A CA 1
ATOM 2526 C C . LEU A 1 316 ? -15.484 -21.097 10.450 1.00 80.81 316 LEU A C 1
ATOM 2528 O O . LEU A 1 316 ? -16.439 -21.735 10.018 1.00 80.81 316 LEU A O 1
ATOM 2532 N N . THR A 1 317 ? -14.912 -21.359 11.626 1.00 85.25 317 THR A N 1
ATOM 2533 C CA . THR A 1 317 ? -15.355 -22.438 12.526 1.00 85.25 317 THR A CA 1
ATOM 2534 C C . THR A 1 317 ? -16.760 -22.174 13.055 1.00 85.25 317 THR A C 1
ATOM 2536 O O . THR A 1 317 ? -17.586 -23.081 13.083 1.00 85.25 317 THR A O 1
ATOM 2539 N N . PHE A 1 318 ? -17.054 -20.922 13.407 1.00 81.75 318 PHE A N 1
ATOM 2540 C CA . PHE A 1 318 ? -18.370 -20.506 13.891 1.00 81.75 318 PHE A CA 1
ATOM 2541 C C . PHE A 1 318 ? -19.371 -20.178 12.766 1.00 81.75 318 PHE A C 1
ATOM 2543 O O . PHE A 1 318 ? -20.507 -19.816 13.053 1.00 81.75 318 PHE A O 1
ATOM 2550 N N . GLY A 1 319 ? -18.982 -20.287 11.487 1.00 80.94 319 GLY A N 1
ATOM 2551 C CA . GLY A 1 319 ? -19.869 -20.010 10.348 1.00 80.94 319 GLY A CA 1
ATOM 2552 C C . GLY A 1 319 ? -20.310 -18.544 10.233 1.00 80.94 319 GLY A C 1
ATOM 2553 O O . GLY A 1 319 ? -21.371 -18.249 9.682 1.00 80.94 319 GLY A O 1
ATOM 2554 N N . ILE A 1 320 ? -19.510 -17.614 10.755 1.00 82.25 320 ILE A N 1
ATOM 2555 C CA . ILE A 1 320 ? -19.839 -16.188 10.823 1.00 82.25 320 ILE A CA 1
ATOM 2556 C C . ILE A 1 320 ? -19.525 -15.505 9.487 1.00 82.25 320 ILE A C 1
ATOM 2558 O O . ILE A 1 320 ? -18.501 -15.763 8.851 1.00 82.25 320 ILE A O 1
ATOM 2562 N N . ARG A 1 321 ? -20.399 -14.592 9.049 1.00 78.00 321 ARG A N 1
ATOM 2563 C CA . ARG A 1 321 ? -20.137 -13.750 7.873 1.00 78.00 321 ARG A CA 1
ATOM 2564 C C . ARG A 1 321 ? -19.271 -12.547 8.254 1.00 78.00 321 ARG A C 1
ATOM 2566 O O . ARG A 1 321 ? -19.507 -11.888 9.266 1.00 78.00 321 ARG A O 1
ATOM 2573 N N . ILE A 1 322 ? -18.287 -12.248 7.408 1.00 80.00 322 ILE A N 1
ATOM 2574 C CA . ILE A 1 322 ? -17.487 -11.022 7.504 1.00 80.00 322 ILE A CA 1
ATOM 2575 C C . ILE A 1 322 ? -18.393 -9.836 7.150 1.00 80.00 322 ILE A C 1
ATOM 2577 O O . ILE A 1 322 ? -19.106 -9.885 6.144 1.00 80.00 322 ILE A O 1
ATOM 2581 N N . SER A 1 323 ? -18.399 -8.800 7.987 1.00 75.19 323 SER A N 1
ATOM 2582 C CA . SER A 1 323 ? -19.245 -7.627 7.787 1.00 75.19 323 SER A CA 1
ATOM 2583 C C . SER A 1 323 ? -18.799 -6.813 6.558 1.00 75.19 323 SER A C 1
ATOM 2585 O O . SER A 1 323 ? -17.621 -6.820 6.188 1.00 75.19 323 SER A O 1
ATOM 2587 N N . PRO A 1 324 ? -19.718 -6.073 5.909 1.00 69.94 324 PRO A N 1
ATOM 2588 C CA . PRO A 1 324 ? -19.373 -5.216 4.772 1.00 69.94 324 PRO A CA 1
ATOM 2589 C C . PRO A 1 324 ? -18.337 -4.133 5.106 1.00 69.94 324 PRO A C 1
ATOM 2591 O O . PRO A 1 324 ? -17.624 -3.678 4.219 1.00 69.94 324 PRO A O 1
ATOM 2594 N N . GLU A 1 325 ? -18.245 -3.734 6.375 1.00 70.88 325 GLU A N 1
ATOM 2595 C CA . GLU A 1 325 ? -17.313 -2.714 6.866 1.00 70.88 325 GLU A CA 1
ATOM 2596 C C . GLU A 1 325 ? -15.897 -3.272 7.083 1.00 70.88 325 GLU A C 1
ATOM 2598 O O . GLU A 1 325 ? -14.913 -2.594 6.788 1.00 70.88 325 GLU A O 1
ATOM 2603 N N . SER A 1 326 ? -15.768 -4.522 7.544 1.00 75.94 326 SER A N 1
ATOM 2604 C CA . SER A 1 326 ? -14.468 -5.164 7.797 1.00 75.94 326 SER A CA 1
ATOM 2605 C C . SER A 1 326 ? -13.837 -5.756 6.531 1.00 75.94 326 SER A C 1
ATOM 2607 O O . SER A 1 326 ? -12.610 -5.841 6.418 1.00 75.94 326 SER A O 1
ATOM 2609 N N . LEU A 1 327 ? -14.661 -6.127 5.544 1.00 76.50 327 LEU A N 1
ATOM 2610 C CA . LEU A 1 327 ? -14.217 -6.780 4.313 1.00 76.50 327 LEU A CA 1
ATOM 2611 C C . LEU A 1 327 ? -13.199 -5.951 3.493 1.00 76.50 327 LEU A C 1
ATOM 2613 O O . LEU A 1 327 ? -12.172 -6.519 3.112 1.00 76.50 327 LEU A O 1
ATOM 2617 N N . PRO A 1 328 ? -13.392 -4.641 3.226 1.00 72.75 328 PRO A N 1
ATOM 2618 C CA . PRO A 1 328 ? -12.424 -3.844 2.468 1.00 72.75 328 PRO A CA 1
ATOM 2619 C C . PRO A 1 328 ? -11.058 -3.745 3.155 1.00 72.75 328 PRO A C 1
ATOM 2621 O O . PRO A 1 328 ? -10.025 -3.841 2.491 1.00 72.75 328 PRO A O 1
ATOM 2624 N N . LEU A 1 329 ? -11.043 -3.602 4.484 1.00 75.12 329 LEU A N 1
ATOM 2625 C CA . LEU A 1 329 ? -9.824 -3.531 5.295 1.00 75.12 329 LEU A CA 1
ATOM 2626 C C . LEU A 1 329 ? -9.047 -4.850 5.248 1.00 75.12 329 LEU A C 1
ATOM 2628 O O . LEU A 1 329 ? -7.841 -4.851 4.991 1.00 75.12 329 LEU A O 1
ATOM 2632 N N . PHE A 1 330 ? -9.748 -5.975 5.394 1.00 78.44 330 PHE A N 1
ATOM 2633 C CA . PHE A 1 330 ? -9.155 -7.304 5.264 1.00 78.44 330 PHE A CA 1
ATOM 2634 C C . PHE A 1 330 ? -8.600 -7.562 3.851 1.00 78.44 330 PHE A C 1
ATOM 2636 O O . PHE A 1 330 ? -7.479 -8.050 3.692 1.00 78.44 330 PHE A O 1
ATOM 2643 N N . LEU A 1 331 ? -9.335 -7.176 2.801 1.00 74.69 331 LEU A N 1
ATOM 2644 C CA . LEU A 1 331 ? -8.867 -7.297 1.415 1.00 74.69 331 LEU A CA 1
ATOM 2645 C C . LEU A 1 331 ? -7.634 -6.428 1.138 1.00 74.69 331 LEU A C 1
ATOM 2647 O O . LEU A 1 331 ? -6.714 -6.874 0.446 1.00 74.69 331 LEU A O 1
ATOM 2651 N N . ASN A 1 332 ? -7.587 -5.215 1.692 1.00 71.81 332 ASN A N 1
ATOM 2652 C CA . ASN A 1 332 ? -6.430 -4.335 1.571 1.00 71.81 332 ASN A CA 1
ATOM 2653 C C . ASN A 1 332 ? -5.197 -4.936 2.266 1.00 71.81 332 ASN A C 1
ATOM 2655 O O . ASN A 1 332 ? -4.126 -5.000 1.662 1.00 71.81 332 ASN A O 1
ATOM 2659 N N . PHE A 1 333 ? -5.362 -5.474 3.480 1.00 77.25 333 PHE A N 1
ATOM 2660 C CA . PHE A 1 333 ? -4.312 -6.200 4.202 1.00 77.25 333 PHE A CA 1
ATOM 2661 C C . PHE A 1 333 ? -3.748 -7.379 3.386 1.00 77.25 333 PHE A C 1
ATOM 2663 O O . PHE A 1 333 ? -2.529 -7.547 3.274 1.00 77.25 333 PHE A O 1
ATOM 2670 N N . LEU A 1 334 ? -4.615 -8.167 2.741 1.00 72.38 334 LEU A N 1
ATOM 2671 C CA . LEU A 1 334 ? -4.188 -9.261 1.863 1.00 72.38 334 LEU A CA 1
ATOM 2672 C C . LEU A 1 334 ? -3.437 -8.754 0.622 1.00 72.38 334 LEU A C 1
ATOM 2674 O O . LEU A 1 334 ? -2.450 -9.364 0.195 1.00 72.38 334 LEU A O 1
ATOM 2678 N N . CYS A 1 335 ? -3.886 -7.646 0.028 1.00 64.31 335 CYS A N 1
ATOM 2679 C CA . CYS A 1 335 ? -3.254 -7.055 -1.150 1.00 64.31 335 CYS A CA 1
ATOM 2680 C C . CYS A 1 335 ? -1.879 -6.452 -0.834 1.00 64.31 335 CYS A C 1
ATOM 2682 O O . CYS A 1 335 ? -0.940 -6.664 -1.609 1.00 64.31 335 CYS A O 1
ATOM 2684 N N . SER A 1 336 ? -1.737 -5.753 0.295 1.00 59.19 336 SER A N 1
ATOM 2685 C CA . SER A 1 336 ? -0.467 -5.169 0.742 1.00 59.19 336 SER A CA 1
ATOM 2686 C C . SER A 1 336 ? 0.570 -6.257 1.037 1.00 59.19 336 SER A C 1
ATOM 2688 O O . SER A 1 336 ? 1.681 -6.214 0.505 1.00 59.19 336 SER A O 1
ATOM 2690 N N . HIS A 1 337 ? 0.177 -7.325 1.738 1.00 60.78 337 HIS A N 1
ATOM 2691 C CA . HIS A 1 337 ? 1.049 -8.474 1.997 1.00 60.78 337 HIS A CA 1
ATOM 2692 C C . HIS A 1 337 ? 1.411 -9.255 0.727 1.00 60.78 337 HIS A C 1
ATOM 2694 O O . HIS A 1 337 ? 2.530 -9.759 0.597 1.00 60.78 337 HIS A O 1
ATOM 2700 N N . ARG A 1 338 ? 0.508 -9.334 -0.259 1.00 52.56 338 ARG A N 1
ATOM 2701 C CA . ARG A 1 338 ? 0.819 -9.926 -1.572 1.00 52.56 338 ARG A CA 1
ATOM 2702 C C . ARG A 1 338 ? 1.828 -9.080 -2.357 1.00 52.56 338 ARG A C 1
ATOM 2704 O O . ARG A 1 338 ? 2.632 -9.654 -3.094 1.00 52.56 338 ARG A O 1
ATOM 2711 N N . ARG A 1 339 ? 1.795 -7.750 -2.211 1.00 46.78 339 ARG A N 1
ATOM 2712 C CA . ARG A 1 339 ? 2.718 -6.810 -2.867 1.00 46.78 339 ARG A CA 1
ATOM 2713 C C . ARG A 1 339 ? 4.124 -6.910 -2.270 1.00 46.78 339 ARG A C 1
ATOM 2715 O O . ARG A 1 339 ? 5.047 -7.209 -3.020 1.00 46.78 339 ARG A O 1
ATOM 2722 N N . ASN A 1 340 ? 4.244 -6.883 -0.939 1.00 49.31 340 ASN A N 1
ATOM 2723 C CA . ASN A 1 340 ? 5.512 -7.113 -0.225 1.00 49.31 340 ASN A CA 1
ATOM 2724 C C . ASN A 1 340 ? 6.169 -8.462 -0.584 1.00 49.31 340 ASN A C 1
ATOM 2726 O O . ASN A 1 340 ? 7.385 -8.600 -0.549 1.00 49.31 340 ASN A O 1
ATOM 2730 N N . ARG A 1 341 ? 5.379 -9.464 -0.994 1.00 45.69 341 ARG A N 1
ATOM 2731 C CA . ARG A 1 341 ? 5.880 -10.776 -1.436 1.00 45.69 341 ARG A CA 1
ATOM 2732 C C . ARG A 1 341 ? 6.444 -10.796 -2.864 1.00 45.69 341 ARG A C 1
ATOM 2734 O O . ARG A 1 341 ? 7.257 -11.666 -3.171 1.00 45.69 341 ARG A O 1
ATOM 2741 N N . ARG A 1 342 ? 6.006 -9.894 -3.756 1.00 47.50 342 ARG A N 1
ATOM 2742 C CA . ARG A 1 342 ? 6.622 -9.722 -5.093 1.00 47.50 342 ARG A CA 1
ATOM 2743 C C . ARG A 1 342 ? 8.000 -9.070 -4.983 1.00 47.50 342 ARG A C 1
ATOM 2745 O O . ARG A 1 342 ? 8.872 -9.398 -5.783 1.00 47.50 342 ARG A O 1
ATOM 2752 N N . ASP A 1 343 ? 8.173 -8.240 -3.962 1.00 51.41 343 ASP A N 1
ATOM 2753 C CA . ASP A 1 343 ? 9.398 -7.511 -3.649 1.00 51.41 343 ASP A CA 1
ATOM 2754 C C . ASP A 1 343 ? 10.244 -8.222 -2.564 1.00 51.41 343 ASP A C 1
ATOM 2756 O O . ASP A 1 343 ? 11.096 -7.621 -1.924 1.00 51.41 343 ASP A O 1
ATOM 2760 N N . ASP A 1 344 ? 10.060 -9.533 -2.357 1.00 61.66 344 ASP A N 1
ATOM 2761 C CA . ASP A 1 344 ? 10.972 -10.318 -1.514 1.00 61.66 344 ASP A CA 1
ATOM 2762 C C . ASP A 1 344 ? 12.329 -10.475 -2.237 1.00 61.66 344 ASP A C 1
ATOM 2764 O O . ASP A 1 344 ? 12.358 -11.025 -3.351 1.00 61.66 344 ASP A O 1
ATOM 2768 N N . PRO A 1 345 ? 13.466 -10.068 -1.634 1.00 62.78 345 PRO A N 1
ATOM 2769 C CA . PRO A 1 345 ? 14.791 -10.175 -2.248 1.00 62.78 345 PRO A CA 1
ATOM 2770 C C . PRO A 1 345 ? 15.137 -11.597 -2.714 1.00 62.78 345 PRO A C 1
ATOM 2772 O O . PRO A 1 345 ? 15.872 -11.761 -3.689 1.00 62.78 345 PRO A O 1
ATOM 2775 N N . ARG A 1 346 ? 14.580 -12.649 -2.092 1.00 68.94 346 ARG A N 1
ATOM 2776 C CA . ARG A 1 346 ? 14.766 -14.041 -2.552 1.00 68.94 346 ARG A CA 1
ATOM 2777 C C . ARG A 1 346 ? 14.082 -14.308 -3.894 1.00 68.94 346 ARG A C 1
ATOM 2779 O O . ARG A 1 346 ? 14.644 -14.989 -4.754 1.00 68.94 346 ARG A O 1
ATOM 2786 N N . THR A 1 347 ? 12.887 -13.756 -4.092 1.00 67.88 347 THR A N 1
ATOM 2787 C CA . THR A 1 347 ? 12.135 -13.877 -5.350 1.00 67.88 347 THR A CA 1
ATOM 2788 C C . THR A 1 347 ? 12.811 -13.082 -6.462 1.00 67.88 347 THR A C 1
ATOM 2790 O O . THR A 1 347 ? 12.905 -13.574 -7.587 1.00 67.88 347 THR A O 1
ATOM 2793 N N . VAL A 1 348 ? 13.345 -11.898 -6.144 1.00 67.38 348 VAL A N 1
ATOM 2794 C CA . VAL A 1 348 ? 14.115 -11.077 -7.089 1.00 67.38 348 VAL A CA 1
ATOM 2795 C C . VAL A 1 348 ? 15.383 -11.812 -7.536 1.00 67.38 348 VAL A C 1
ATOM 2797 O O . VAL A 1 348 ? 15.567 -12.008 -8.734 1.00 67.38 348 VAL A O 1
ATOM 2800 N N . LYS A 1 349 ? 16.190 -12.346 -6.606 1.00 76.81 349 LYS A N 1
ATOM 2801 C CA . LYS A 1 349 ? 17.398 -13.132 -6.937 1.00 76.81 349 LYS A CA 1
ATOM 2802 C C . LYS A 1 349 ? 17.097 -14.359 -7.807 1.00 76.81 349 LYS A C 1
ATOM 2804 O O . LYS A 1 349 ? 17.807 -14.617 -8.775 1.00 76.81 349 LYS A O 1
ATOM 2809 N N . ARG A 1 350 ? 16.020 -15.098 -7.513 1.00 78.62 350 ARG A N 1
ATOM 2810 C CA . ARG A 1 350 ? 15.606 -16.257 -8.327 1.00 78.62 350 ARG A CA 1
ATOM 2811 C C . ARG A 1 350 ? 15.197 -15.853 -9.744 1.00 78.62 350 ARG A C 1
ATOM 2813 O O . ARG A 1 350 ? 15.504 -16.569 -10.692 1.00 78.62 350 ARG A O 1
ATOM 2820 N N . ARG A 1 351 ? 14.503 -14.722 -9.893 1.00 78.69 351 ARG A N 1
ATOM 2821 C CA . ARG A 1 351 ? 14.130 -14.187 -11.209 1.00 78.69 351 ARG A CA 1
ATOM 2822 C C . ARG A 1 351 ? 15.352 -13.728 -11.993 1.00 78.69 351 ARG A C 1
ATOM 2824 O O . ARG A 1 351 ? 15.425 -14.052 -13.166 1.00 78.69 351 ARG A O 1
ATOM 2831 N N . PHE A 1 352 ? 16.322 -13.080 -11.349 1.00 82.56 352 PHE A N 1
ATOM 2832 C CA . PHE A 1 352 ? 17.592 -12.718 -11.986 1.00 82.56 352 PHE A CA 1
ATOM 2833 C C . PHE A 1 352 ? 18.296 -13.959 -12.540 1.00 82.56 352 PHE A C 1
ATOM 2835 O O . PHE A 1 352 ? 18.616 -13.996 -13.720 1.00 82.56 352 PHE A O 1
ATOM 2842 N N . ALA A 1 353 ? 18.440 -15.014 -11.729 1.00 83.25 353 ALA A N 1
ATOM 2843 C CA . ALA A 1 353 ? 19.036 -16.270 -12.186 1.00 83.25 353 ALA A CA 1
ATOM 2844 C C . ALA A 1 353 ? 18.257 -16.892 -13.362 1.00 83.25 353 ALA A C 1
ATOM 2846 O O . ALA A 1 353 ? 18.854 -17.291 -14.357 1.00 83.25 353 ALA A O 1
ATOM 2847 N N . SER A 1 354 ? 16.923 -16.927 -13.276 1.00 83.69 354 SER A N 1
ATOM 2848 C CA . SER A 1 354 ? 16.061 -17.437 -14.351 1.00 83.69 354 SER A CA 1
ATOM 2849 C C . SER A 1 354 ? 16.203 -16.639 -15.649 1.00 83.69 354 SER A C 1
ATOM 2851 O O . SER A 1 354 ? 16.198 -17.230 -16.724 1.00 83.69 354 SER A O 1
ATOM 2853 N N . VAL A 1 355 ? 16.317 -15.313 -15.556 1.00 85.75 355 VAL A N 1
ATOM 2854 C CA . VAL A 1 355 ? 16.498 -14.424 -16.708 1.00 85.75 355 VAL A CA 1
ATOM 2855 C C . VAL A 1 355 ? 17.873 -14.644 -17.334 1.00 85.75 355 VAL A C 1
ATOM 2857 O O . VAL A 1 355 ? 17.946 -14.821 -18.543 1.00 85.75 355 VAL A O 1
ATOM 2860 N N . CYS A 1 356 ? 18.942 -14.745 -16.537 1.00 86.25 356 CYS A N 1
ATOM 2861 C CA . CYS A 1 356 ? 20.279 -15.048 -17.055 1.00 86.25 356 CYS A CA 1
ATOM 2862 C C . CYS A 1 356 ? 20.312 -16.380 -17.818 1.00 86.25 356 CYS A C 1
ATOM 2864 O O . CYS A 1 356 ? 20.850 -16.439 -18.921 1.00 86.25 356 CYS A O 1
ATOM 2866 N N . VAL A 1 357 ? 19.694 -17.433 -17.267 1.00 87.19 357 VAL A N 1
ATOM 2867 C CA . VAL A 1 357 ? 19.579 -18.731 -17.954 1.00 87.19 357 VAL A CA 1
ATOM 2868 C C . VAL A 1 357 ? 18.792 -18.585 -19.259 1.00 87.19 357 VAL A C 1
ATOM 2870 O O . VAL A 1 357 ? 19.236 -19.083 -20.288 1.00 87.19 357 VAL A O 1
ATOM 2873 N N . SER A 1 358 ? 17.668 -17.861 -19.248 1.00 86.12 358 SER A N 1
ATOM 2874 C CA . SER A 1 358 ? 16.870 -17.611 -20.456 1.00 86.12 358 SER A CA 1
ATOM 2875 C C . SER A 1 358 ? 17.660 -16.869 -21.537 1.00 86.12 358 SER A C 1
ATOM 2877 O O . SER A 1 358 ? 17.558 -17.226 -22.709 1.00 86.12 358 SER A O 1
ATOM 2879 N N . CYS A 1 359 ? 18.462 -15.867 -21.164 1.00 88.19 359 CYS A N 1
ATOM 2880 C CA . CYS A 1 359 ? 19.328 -15.142 -22.093 1.00 88.19 359 CYS A CA 1
ATOM 2881 C C . CYS A 1 359 ? 20.379 -16.067 -22.716 1.00 88.19 359 CYS A C 1
ATOM 2883 O O . CYS A 1 359 ? 20.518 -16.089 -23.933 1.00 88.19 359 CYS A O 1
ATOM 2885 N N . ILE A 1 360 ? 21.069 -16.875 -21.901 1.00 88.38 360 ILE A N 1
ATOM 2886 C CA . ILE A 1 360 ? 22.082 -17.827 -22.384 1.00 88.38 360 ILE A CA 1
ATOM 2887 C C . ILE A 1 360 ? 21.456 -18.828 -23.358 1.00 88.38 360 ILE A C 1
ATOM 2889 O O . ILE A 1 360 ? 21.975 -19.021 -24.454 1.00 88.38 360 ILE A O 1
ATOM 2893 N N . VAL A 1 361 ? 20.317 -19.424 -22.991 1.00 87.44 361 VAL A N 1
ATOM 2894 C CA . VAL A 1 361 ? 19.594 -20.370 -23.854 1.00 87.44 361 VAL A CA 1
ATOM 2895 C C . VAL A 1 361 ? 19.173 -19.705 -25.164 1.00 87.44 361 VAL A C 1
ATOM 2897 O O . VAL A 1 361 ? 19.337 -20.309 -26.218 1.00 87.44 361 VAL A O 1
ATOM 2900 N N . SER A 1 362 ? 18.689 -18.461 -25.120 1.00 87.06 362 SER A N 1
ATOM 2901 C CA . SER A 1 362 ? 18.281 -17.721 -26.324 1.00 87.06 362 SER A CA 1
ATOM 2902 C C . SER A 1 362 ? 19.466 -17.429 -27.247 1.00 87.06 362 SER A C 1
ATOM 2904 O O . SER A 1 362 ? 19.345 -17.614 -28.456 1.00 87.06 362 SER A O 1
ATOM 2906 N N . CYS A 1 363 ? 20.622 -17.039 -26.700 1.00 87.25 363 CYS A N 1
ATOM 2907 C CA . CYS A 1 363 ? 21.836 -16.816 -27.487 1.00 87.25 363 CYS A CA 1
ATOM 2908 C C . CYS A 1 363 ? 22.365 -18.114 -28.105 1.00 87.25 363 CYS A C 1
ATOM 2910 O O . CYS A 1 363 ? 22.696 -18.116 -29.285 1.00 87.25 363 CYS A O 1
ATOM 2912 N N . ILE A 1 364 ? 22.407 -19.217 -27.342 1.00 85.88 364 ILE A N 1
ATOM 2913 C CA . ILE A 1 364 ? 22.824 -20.533 -27.858 1.00 85.88 364 ILE A CA 1
ATOM 2914 C C . ILE A 1 364 ? 21.884 -20.971 -28.976 1.00 85.88 364 ILE A C 1
ATOM 2916 O O . ILE A 1 364 ? 22.347 -21.328 -30.051 1.00 85.88 364 ILE A O 1
ATOM 2920 N N . TYR A 1 365 ? 20.573 -20.897 -28.740 1.00 87.38 365 TYR A N 1
ATOM 2921 C CA . TYR A 1 365 ? 19.565 -21.257 -29.730 1.00 87.38 365 TYR A CA 1
ATOM 2922 C C . TYR A 1 365 ? 19.697 -20.407 -30.998 1.00 87.38 365 TYR A C 1
ATOM 2924 O O . TYR A 1 365 ? 19.692 -20.936 -32.104 1.00 87.38 365 TYR A O 1
ATOM 2932 N N . THR A 1 366 ? 19.884 -19.095 -30.847 1.00 87.00 366 THR A N 1
ATOM 2933 C CA . THR A 1 366 ? 20.107 -18.208 -31.993 1.00 87.00 366 THR A CA 1
ATOM 2934 C C . THR A 1 366 ? 21.383 -18.594 -32.721 1.00 87.00 366 THR A C 1
ATOM 2936 O O . THR A 1 366 ? 21.327 -18.754 -33.923 1.00 87.00 366 THR A O 1
ATOM 2939 N N . TYR A 1 367 ? 22.498 -18.836 -32.032 1.00 85.69 367 TYR A N 1
ATOM 2940 C CA . TYR A 1 367 ? 23.747 -19.250 -32.674 1.00 85.69 367 TYR A CA 1
ATOM 2941 C C . TYR A 1 367 ? 23.596 -20.563 -33.458 1.00 85.69 367 TYR A C 1
ATOM 2943 O O . TYR A 1 367 ? 24.061 -20.651 -34.586 1.00 85.69 367 TYR A O 1
ATOM 2951 N N . THR A 1 368 ? 22.901 -21.562 -32.902 1.00 83.81 368 THR A N 1
ATOM 2952 C CA . THR A 1 368 ? 22.737 -22.878 -33.545 1.00 83.81 368 THR A CA 1
ATOM 2953 C C . THR A 1 368 ? 21.734 -22.896 -34.694 1.00 83.81 368 THR A C 1
ATOM 2955 O O . THR A 1 368 ? 21.853 -23.737 -35.578 1.00 83.81 368 THR A O 1
ATOM 2958 N N . PHE A 1 369 ? 20.708 -22.041 -34.645 1.00 82.06 369 PHE A N 1
ATOM 2959 C CA . PHE A 1 369 ? 19.610 -22.024 -35.622 1.00 82.06 369 PHE A CA 1
ATOM 2960 C C . PHE A 1 369 ? 19.612 -20.786 -36.523 1.00 82.06 369 PHE A C 1
ATOM 2962 O O . PHE A 1 369 ? 18.781 -20.685 -37.423 1.00 82.06 369 PHE A O 1
ATOM 2969 N N . SER A 1 370 ? 20.513 -19.835 -36.285 1.00 75.44 370 SER A N 1
ATOM 2970 C CA . SER A 1 370 ? 20.858 -18.819 -37.271 1.00 75.44 370 SER A CA 1
ATOM 2971 C C . SER A 1 370 ? 21.780 -19.440 -38.308 1.00 75.44 370 SER A C 1
ATOM 2973 O O . SER A 1 370 ? 22.683 -20.194 -37.964 1.00 75.44 370 SER A O 1
ATOM 2975 N N . ASP A 1 371 ? 21.583 -19.080 -39.568 1.00 68.31 371 ASP A N 1
ATOM 2976 C CA . ASP A 1 371 ? 22.473 -19.438 -40.676 1.00 68.31 371 ASP A CA 1
ATOM 2977 C C . ASP A 1 371 ? 23.791 -18.623 -40.641 1.00 68.31 371 ASP A C 1
ATOM 2979 O O . ASP A 1 371 ? 24.222 -18.109 -41.673 1.00 68.31 371 ASP A O 1
ATOM 2983 N N . ALA A 1 372 ? 24.358 -18.371 -39.460 1.00 76.88 372 ALA A N 1
ATOM 2984 C CA . ALA A 1 372 ? 25.647 -17.703 -39.339 1.00 76.88 372 ALA A CA 1
ATOM 2985 C C . ALA A 1 372 ? 26.751 -18.754 -39.501 1.00 76.88 372 ALA A C 1
ATOM 2987 O O . ALA A 1 372 ? 26.859 -19.669 -38.682 1.00 76.88 372 ALA A O 1
ATOM 2988 N N . ASP A 1 373 ? 27.588 -18.607 -40.526 1.00 79.94 373 ASP A N 1
ATOM 2989 C CA . ASP A 1 373 ? 28.671 -19.556 -40.820 1.00 79.94 373 ASP A CA 1
ATOM 2990 C C . ASP A 1 373 ? 29.867 -19.365 -39.869 1.00 79.94 373 ASP A C 1
ATOM 2992 O O . ASP A 1 373 ? 30.744 -20.225 -39.748 1.00 79.94 373 ASP A O 1
ATOM 2996 N N . SER A 1 374 ? 29.916 -18.228 -39.167 1.00 86.19 374 SER A N 1
ATOM 2997 C CA . SER A 1 374 ? 30.979 -17.887 -38.225 1.00 86.19 374 SER A CA 1
ATOM 2998 C C . SER A 1 374 ? 30.478 -17.117 -37.002 1.00 86.19 374 SER A C 1
ATOM 3000 O O . SER A 1 374 ? 29.433 -16.464 -37.013 1.00 86.19 374 SER A O 1
ATOM 3002 N N . PHE A 1 375 ? 31.277 -17.134 -35.933 1.00 85.44 375 PHE A N 1
ATOM 3003 C CA . PHE A 1 375 ? 31.004 -16.345 -34.729 1.00 85.44 375 PHE A CA 1
ATOM 3004 C C . PHE A 1 375 ? 31.032 -14.828 -34.985 1.00 85.44 375 PHE A C 1
ATOM 3006 O O . PHE A 1 375 ? 30.318 -14.080 -34.320 1.00 85.44 375 PHE A O 1
ATOM 3013 N N . GLU A 1 376 ? 31.827 -14.367 -35.953 1.00 86.00 376 GLU A N 1
ATOM 3014 C CA . GLU A 1 376 ? 31.853 -12.957 -36.359 1.00 86.00 376 GLU A CA 1
ATOM 3015 C C . GLU A 1 376 ? 30.536 -12.552 -37.030 1.00 86.00 376 GLU A C 1
ATOM 3017 O O . GLU A 1 376 ? 29.921 -11.568 -36.626 1.00 86.00 376 GLU A O 1
ATOM 3022 N N . GLU A 1 377 ? 30.027 -13.375 -37.949 1.00 84.69 377 GLU A N 1
ATOM 3023 C CA . GLU A 1 377 ? 28.728 -13.144 -38.588 1.00 84.69 377 GLU A CA 1
ATOM 3024 C C . GLU A 1 377 ? 27.575 -13.184 -37.574 1.00 84.69 377 GLU A C 1
ATOM 3026 O O . GLU A 1 377 ? 26.658 -12.364 -37.632 1.00 84.69 377 GLU A O 1
ATOM 3031 N N . PHE A 1 378 ? 27.645 -14.075 -36.581 1.00 88.31 378 PHE A N 1
ATOM 3032 C CA . PHE A 1 378 ? 26.687 -14.090 -35.475 1.00 88.31 378 PHE A CA 1
ATOM 3033 C C . PHE A 1 378 ? 26.709 -12.784 -34.665 1.00 88.31 378 PHE A C 1
ATOM 3035 O O . PHE A 1 378 ? 25.647 -12.250 -34.326 1.00 88.31 378 PHE A O 1
ATOM 3042 N N . LYS A 1 379 ? 27.896 -12.250 -34.344 1.00 89.06 379 LYS A N 1
ATOM 3043 C CA . LYS A 1 379 ? 28.020 -10.966 -33.635 1.00 89.06 379 LYS A CA 1
ATOM 3044 C C . LYS A 1 379 ? 27.442 -9.820 -34.455 1.00 89.06 379 LYS A C 1
ATOM 3046 O O . LYS A 1 379 ? 26.734 -8.988 -33.892 1.00 89.06 379 LYS A O 1
ATOM 3051 N N . ASP A 1 380 ? 27.678 -9.809 -35.760 1.00 87.44 380 ASP A N 1
ATOM 3052 C CA . ASP A 1 380 ? 27.135 -8.786 -36.650 1.00 87.44 380 ASP A CA 1
ATOM 3053 C C . ASP A 1 380 ? 25.609 -8.879 -36.779 1.00 87.44 380 ASP A C 1
ATOM 3055 O O . ASP A 1 380 ? 24.922 -7.857 -36.736 1.00 87.44 380 ASP A O 1
ATOM 3059 N N . LEU A 1 381 ? 25.061 -10.096 -36.859 1.00 87.25 381 LEU A N 1
ATOM 3060 C CA . LEU A 1 381 ? 23.621 -10.345 -36.961 1.00 87.25 381 LEU A CA 1
ATOM 3061 C C . LEU A 1 381 ? 22.865 -10.046 -35.656 1.00 87.25 381 LEU A C 1
ATOM 3063 O O . LEU A 1 381 ? 21.698 -9.668 -35.680 1.00 87.25 381 LEU A O 1
ATOM 3067 N N . THR A 1 382 ? 23.510 -10.231 -34.506 1.00 89.19 382 THR A N 1
ATOM 3068 C CA . THR A 1 382 ? 22.929 -9.915 -33.188 1.00 89.19 382 THR A CA 1
ATOM 3069 C C . THR A 1 382 ? 23.223 -8.484 -32.730 1.00 89.19 382 THR A C 1
ATOM 3071 O O . THR A 1 382 ? 22.651 -8.018 -31.739 1.00 89.19 382 THR A O 1
ATOM 3074 N N . GLY A 1 383 ? 24.105 -7.777 -33.440 1.00 89.75 383 GLY A N 1
ATOM 3075 C CA . GLY A 1 383 ? 24.592 -6.445 -33.098 1.00 89.75 383 GLY A CA 1
ATOM 3076 C C . GLY A 1 383 ? 25.550 -6.409 -31.903 1.00 89.75 383 GLY A C 1
ATOM 3077 O O . GLY A 1 383 ? 25.761 -5.345 -31.321 1.00 89.75 383 GLY A O 1
ATOM 3078 N N . LEU A 1 384 ? 26.140 -7.543 -31.507 1.00 90.31 384 LEU A N 1
ATOM 3079 C CA . LEU A 1 384 ? 27.156 -7.647 -30.448 1.00 90.31 384 LEU A CA 1
ATOM 3080 C C . LEU A 1 384 ? 28.536 -7.190 -30.948 1.00 90.31 384 LEU A C 1
ATOM 3082 O O . LEU A 1 384 ? 29.542 -7.894 -30.837 1.00 90.31 384 LEU A O 1
ATOM 3086 N N . ARG A 1 385 ? 28.560 -5.987 -31.514 1.00 90.06 385 ARG A N 1
ATOM 3087 C CA . ARG A 1 385 ? 29.725 -5.337 -32.099 1.00 90.06 385 ARG A CA 1
ATOM 3088 C C . ARG A 1 385 ? 30.413 -4.422 -31.091 1.00 90.06 385 ARG A C 1
ATOM 3090 O O . ARG A 1 385 ? 29.790 -3.880 -30.178 1.00 90.06 385 ARG A O 1
ATOM 3097 N N . THR A 1 386 ? 31.724 -4.270 -31.253 1.00 87.94 386 THR A N 1
ATOM 3098 C CA . THR A 1 386 ? 32.569 -3.434 -30.381 1.00 87.94 386 THR A CA 1
ATOM 3099 C C . THR A 1 386 ? 33.115 -2.196 -31.083 1.00 87.94 386 THR A C 1
ATOM 3101 O O . THR A 1 386 ? 33.646 -1.301 -30.427 1.00 87.94 386 THR A O 1
ATOM 3104 N N . ASP A 1 387 ? 33.018 -2.130 -32.408 1.00 90.19 387 ASP A N 1
ATOM 3105 C CA . ASP A 1 387 ? 33.423 -0.964 -33.183 1.00 90.19 387 ASP A CA 1
ATOM 3106 C C . ASP A 1 387 ? 32.405 0.178 -33.026 1.00 90.19 387 ASP A C 1
ATOM 3108 O O . ASP A 1 387 ? 31.247 -0.048 -32.705 1.00 90.19 387 ASP A O 1
ATOM 3112 N N . HIS A 1 388 ? 32.832 1.432 -33.199 1.00 91.75 388 HIS A N 1
ATOM 3113 C CA . HIS A 1 388 ? 31.951 2.614 -33.152 1.00 91.75 388 HIS A CA 1
ATOM 3114 C C . HIS A 1 388 ? 31.053 2.738 -31.898 1.00 91.75 388 HIS A C 1
ATOM 3116 O O . HIS A 1 388 ? 30.063 3.475 -31.912 1.00 91.75 388 HIS A O 1
ATOM 3122 N N . LEU A 1 389 ? 31.426 2.099 -30.780 1.00 91.38 389 LEU A N 1
ATOM 3123 C CA . LEU A 1 389 ? 30.600 2.002 -29.571 1.00 91.38 389 LEU A CA 1
ATOM 3124 C C . LEU A 1 389 ? 30.194 3.369 -28.997 1.00 91.38 389 LEU A C 1
ATOM 3126 O O . LEU A 1 389 ? 29.087 3.532 -28.487 1.00 91.38 389 LEU A O 1
ATOM 3130 N N . MET A 1 390 ? 31.070 4.370 -29.117 1.00 91.88 390 MET A N 1
ATOM 3131 C CA . MET A 1 390 ? 30.789 5.744 -28.687 1.00 91.88 390 MET A CA 1
ATOM 3132 C C . MET A 1 390 ? 29.624 6.360 -29.466 1.00 91.88 390 MET A C 1
ATOM 3134 O O . MET A 1 390 ? 28.707 6.917 -28.864 1.00 91.88 390 MET A O 1
ATOM 3138 N N . SER A 1 391 ? 29.633 6.208 -30.793 1.00 92.25 391 SER A N 1
ATOM 3139 C CA . SER A 1 391 ? 28.547 6.653 -31.672 1.00 92.25 391 SER A CA 1
ATOM 3140 C C . SER A 1 391 ? 27.265 5.882 -31.352 1.00 92.25 391 SER A C 1
ATOM 3142 O O . SER A 1 391 ? 26.229 6.487 -31.067 1.00 92.25 391 SER A O 1
ATOM 3144 N N . ALA A 1 392 ? 27.376 4.549 -31.264 1.00 92.31 392 ALA A N 1
ATOM 3145 C CA . ALA A 1 392 ? 26.292 3.624 -30.933 1.00 92.31 392 ALA A CA 1
ATOM 3146 C C . ALA A 1 392 ? 25.638 3.890 -29.571 1.00 92.31 392 ALA A C 1
ATOM 3148 O O . ALA A 1 392 ? 24.463 3.574 -29.400 1.00 92.31 392 ALA A O 1
ATOM 3149 N N . SER A 1 393 ? 26.369 4.472 -28.620 1.00 93.00 393 SER A N 1
ATOM 3150 C CA . SER A 1 393 ? 25.857 4.794 -27.287 1.00 93.00 393 SER A CA 1
ATOM 3151 C C . SER A 1 393 ? 25.279 6.207 -27.216 1.00 93.00 393 SER A C 1
ATOM 3153 O O . SER A 1 393 ? 24.195 6.403 -26.677 1.00 93.00 393 SER A O 1
ATOM 3155 N N . PHE A 1 394 ? 25.985 7.206 -27.753 1.00 94.00 394 PHE A N 1
ATOM 3156 C CA . PHE A 1 394 ? 25.630 8.611 -27.549 1.00 94.00 394 PHE A CA 1
ATOM 3157 C C . PHE A 1 394 ? 24.517 9.096 -28.483 1.00 94.00 394 PHE A C 1
ATOM 3159 O O . PHE A 1 394 ? 23.563 9.722 -28.022 1.00 94.00 394 PHE A O 1
ATOM 3166 N N . LEU A 1 395 ? 24.602 8.805 -29.786 1.00 94.50 395 LEU A N 1
ATOM 3167 C CA . LEU A 1 395 ? 23.659 9.350 -30.770 1.00 94.50 395 LEU A CA 1
ATOM 3168 C C . LEU A 1 395 ? 22.223 8.827 -30.585 1.00 94.50 395 LEU A C 1
ATOM 3170 O O . LEU A 1 395 ? 21.300 9.646 -30.616 1.00 94.50 395 LEU A O 1
ATOM 3174 N N . PRO A 1 396 ? 21.983 7.527 -30.310 1.00 93.00 396 PRO A N 1
ATOM 3175 C CA . PRO A 1 396 ? 20.634 7.030 -30.033 1.00 93.00 396 PRO A CA 1
ATOM 3176 C C . PRO A 1 396 ? 20.045 7.591 -28.739 1.00 93.00 396 PRO A C 1
ATOM 3178 O O . PRO A 1 396 ? 18.844 7.856 -28.672 1.00 93.00 396 PRO A O 1
ATOM 3181 N N . VAL A 1 397 ? 20.872 7.818 -27.715 1.00 93.69 397 VAL A N 1
ATOM 3182 C CA . VAL A 1 397 ? 20.429 8.442 -26.460 1.00 93.69 397 VAL A CA 1
ATOM 3183 C C . VAL A 1 397 ? 20.107 9.911 -26.671 1.00 93.69 397 VAL A C 1
ATOM 3185 O O . VAL A 1 397 ? 19.082 10.369 -26.176 1.00 93.69 397 VAL A O 1
ATOM 3188 N N . LEU A 1 398 ? 20.920 10.642 -27.438 1.00 94.94 398 LEU A N 1
ATOM 3189 C CA . LEU A 1 398 ? 20.641 12.027 -27.814 1.00 94.94 398 LEU A CA 1
ATOM 3190 C C . LEU A 1 398 ? 19.318 12.124 -28.577 1.00 94.94 398 LEU A C 1
ATOM 3192 O O . LEU A 1 398 ? 18.454 12.918 -28.211 1.00 94.94 398 LEU A O 1
ATOM 3196 N N . LEU A 1 399 ? 19.130 11.273 -29.588 1.00 95.56 399 LEU A N 1
ATOM 3197 C CA . LEU A 1 399 ? 17.890 11.200 -30.349 1.00 95.56 399 LEU A CA 1
ATOM 3198 C C . LEU A 1 399 ? 16.698 10.902 -29.427 1.00 95.56 399 LEU A C 1
ATOM 3200 O O . LEU A 1 399 ? 15.698 11.613 -29.454 1.00 95.56 399 LEU A O 1
ATOM 3204 N N . THR A 1 400 ? 16.821 9.912 -28.544 1.00 94.25 400 THR A N 1
ATOM 3205 C CA . THR A 1 400 ? 15.762 9.578 -27.578 1.00 94.25 400 THR A CA 1
ATOM 3206 C C . THR A 1 400 ? 15.524 10.720 -26.582 1.00 94.25 400 THR A C 1
ATOM 3208 O O . THR A 1 400 ? 14.385 11.017 -26.244 1.00 94.25 400 THR A O 1
ATOM 3211 N N . SER A 1 401 ? 16.560 11.448 -26.173 1.00 93.31 401 SER A N 1
ATOM 3212 C CA . SER A 1 401 ? 16.434 12.613 -25.289 1.00 93.31 401 SER A CA 1
ATOM 3213 C C . SER A 1 401 ? 15.662 13.757 -25.951 1.00 93.31 401 SER A C 1
ATOM 3215 O O . SER A 1 401 ? 14.892 14.429 -25.271 1.00 93.31 401 SER A O 1
ATOM 3217 N N . LEU A 1 402 ? 15.794 13.950 -27.272 1.00 94.81 402 LEU A N 1
ATOM 3218 C CA . LEU A 1 402 ? 14.984 14.921 -28.023 1.00 94.81 402 LEU A CA 1
ATOM 3219 C C . LEU A 1 402 ? 13.495 14.567 -27.982 1.00 94.81 402 LEU A C 1
ATOM 3221 O O . LEU A 1 402 ? 12.662 15.446 -27.767 1.00 94.81 402 LEU A O 1
ATOM 3225 N N . LEU A 1 403 ? 13.157 13.280 -28.102 1.00 92.94 403 LEU A N 1
ATOM 3226 C CA . LEU A 1 403 ? 11.776 12.810 -27.958 1.00 92.94 403 LEU A CA 1
ATOM 3227 C C . LEU A 1 403 ? 11.212 13.105 -26.554 1.00 92.94 403 LEU A C 1
ATOM 3229 O O . LEU A 1 403 ? 10.037 13.435 -26.412 1.00 92.94 403 LEU A O 1
ATOM 3233 N N . PHE A 1 404 ? 12.060 13.038 -25.524 1.00 91.94 404 PHE A N 1
ATOM 3234 C CA . PHE A 1 404 ? 11.712 13.302 -24.123 1.00 91.94 404 PHE A CA 1
ATOM 3235 C C . PHE A 1 404 ? 12.024 14.737 -23.659 1.00 91.94 404 PHE A C 1
ATOM 3237 O O . PHE A 1 404 ? 12.015 15.010 -22.455 1.00 91.94 404 PHE A O 1
ATOM 3244 N N . LEU A 1 405 ? 12.254 15.683 -24.576 1.00 92.62 405 LEU A N 1
ATOM 3245 C CA . LEU A 1 405 ? 12.694 17.036 -24.222 1.00 92.62 405 LEU A CA 1
ATOM 3246 C C . LEU A 1 405 ? 11.692 17.775 -23.316 1.00 92.62 405 LEU A C 1
ATOM 3248 O O . LEU A 1 405 ? 12.098 18.464 -22.384 1.00 92.62 405 LEU A O 1
ATOM 3252 N N . GLY A 1 406 ? 10.386 17.582 -23.527 1.00 90.88 406 GLY A N 1
ATOM 3253 C CA . GLY A 1 406 ? 9.336 18.118 -22.649 1.00 90.88 406 GLY A CA 1
ATOM 3254 C C . GLY A 1 406 ? 9.470 17.634 -21.193 1.00 90.88 406 GLY A C 1
ATOM 3255 O O . GLY A 1 406 ? 9.675 18.460 -20.303 1.00 90.88 406 GLY A O 1
ATOM 3256 N N . PRO A 1 407 ? 9.403 16.314 -20.930 1.00 89.75 407 PRO A N 1
ATOM 3257 C CA . PRO A 1 407 ? 9.668 15.740 -19.606 1.00 89.75 407 PRO A CA 1
ATOM 3258 C C . PRO A 1 407 ? 11.026 16.123 -18.996 1.00 89.75 407 PRO A C 1
ATOM 3260 O O . PRO A 1 407 ? 11.104 16.373 -17.795 1.00 89.75 407 PRO A O 1
ATOM 3263 N N . LEU A 1 408 ? 12.093 16.229 -19.796 1.00 90.00 408 LEU A N 1
ATOM 3264 C CA . LEU A 1 408 ? 13.406 16.677 -19.310 1.00 90.00 408 LEU A CA 1
ATOM 3265 C C . LEU A 1 408 ? 13.368 18.119 -18.785 1.00 90.00 408 LEU A C 1
ATOM 3267 O O . LEU A 1 408 ? 13.956 18.410 -17.744 1.00 90.00 408 LEU A O 1
ATOM 3271 N N . VAL A 1 409 ? 12.639 19.012 -19.460 1.00 90.19 409 VAL A N 1
ATOM 3272 C CA . VAL A 1 409 ? 12.428 20.389 -18.989 1.00 90.19 409 VAL A CA 1
ATOM 3273 C C . VAL A 1 409 ? 11.638 20.417 -17.679 1.00 90.19 409 VAL A C 1
ATOM 3275 O O . VAL A 1 409 ? 11.948 21.234 -16.813 1.00 90.19 409 VAL A O 1
ATOM 3278 N N . VAL A 1 410 ? 10.668 19.515 -17.492 1.00 88.00 410 VAL A N 1
ATOM 3279 C CA . VAL A 1 410 ? 9.950 19.377 -16.211 1.00 88.00 410 VAL A CA 1
ATOM 3280 C C . VAL A 1 410 ? 10.921 18.988 -15.094 1.00 88.00 410 VAL A C 1
ATOM 3282 O O . VAL A 1 410 ? 11.002 19.692 -14.089 1.00 88.00 410 VAL A O 1
ATOM 3285 N N . LEU A 1 411 ? 11.736 17.946 -15.299 1.00 85.50 411 LEU A N 1
ATOM 3286 C CA . LEU A 1 411 ? 12.742 17.513 -14.317 1.00 85.50 411 LEU A CA 1
ATOM 3287 C C . LEU A 1 411 ? 13.772 18.604 -13.998 1.00 85.50 411 LEU A C 1
ATOM 3289 O O . LEU A 1 411 ? 14.255 18.698 -12.865 1.00 85.50 411 LEU A O 1
ATOM 3293 N N . TRP A 1 412 ? 14.121 19.424 -14.991 1.00 85.31 412 TRP A N 1
ATOM 3294 C CA . TRP A 1 412 ? 15.014 20.561 -14.807 1.00 85.31 412 TRP A CA 1
ATOM 3295 C C . TRP A 1 412 ? 14.391 21.642 -13.923 1.00 85.31 412 TRP A C 1
ATOM 3297 O O . TRP A 1 412 ? 15.011 22.058 -12.942 1.00 85.31 412 TRP A O 1
ATOM 3307 N N . GLN A 1 413 ? 13.161 22.058 -14.234 1.00 84.56 413 GLN A N 1
ATOM 3308 C CA . GLN A 1 413 ? 12.436 23.085 -13.481 1.00 84.56 413 GLN A CA 1
ATOM 3309 C C . GLN A 1 413 ? 12.137 22.641 -12.044 1.00 84.56 413 GLN A C 1
ATOM 3311 O O . GLN A 1 413 ? 12.267 23.430 -11.112 1.00 84.56 413 GLN A O 1
ATOM 3316 N N . GLU A 1 414 ? 11.835 21.358 -11.838 1.00 82.06 414 GLU A N 1
ATOM 3317 C CA . GLU A 1 414 ? 11.618 20.766 -10.511 1.00 82.06 414 GLU A CA 1
ATOM 3318 C C . GLU A 1 414 ? 12.924 20.513 -9.732 1.00 82.06 414 GLU A C 1
ATOM 3320 O O . GLU A 1 414 ? 12.911 19.933 -8.647 1.00 82.06 414 GLU A O 1
ATOM 3325 N N . GLN A 1 415 ? 14.074 20.936 -10.272 1.00 77.44 415 GLN A N 1
ATOM 3326 C CA . GLN A 1 415 ? 15.414 20.752 -9.700 1.00 77.44 415 GLN A CA 1
ATOM 3327 C C . GLN A 1 415 ? 15.794 19.286 -9.429 1.00 77.44 415 GLN A C 1
ATOM 3329 O O . GLN A 1 415 ? 16.792 19.008 -8.759 1.00 77.44 415 GLN A O 1
ATOM 3334 N N . MET A 1 416 ? 15.055 18.333 -9.999 1.00 69.75 416 MET A N 1
ATOM 3335 C CA . MET A 1 416 ? 15.303 16.900 -9.854 1.00 69.75 416 MET A CA 1
ATOM 3336 C C . MET A 1 416 ? 16.604 16.474 -10.547 1.00 69.75 416 MET A C 1
ATOM 3338 O O . MET A 1 416 ? 17.226 15.503 -10.121 1.00 69.75 416 MET A O 1
ATOM 3342 N N . ILE A 1 417 ? 17.094 17.255 -11.520 1.00 69.44 417 ILE A N 1
ATOM 3343 C CA . ILE A 1 417 ? 18.425 17.074 -12.130 1.00 69.44 417 ILE A CA 1
ATOM 3344 C C . ILE A 1 417 ? 19.553 17.145 -11.088 1.00 69.44 417 ILE A C 1
ATOM 3346 O O . ILE A 1 417 ? 20.538 16.422 -11.211 1.00 69.44 417 ILE A O 1
ATOM 3350 N N . LYS A 1 418 ? 19.403 17.923 -10.005 1.00 67.69 418 LYS A N 1
ATOM 3351 C CA . LYS A 1 418 ? 20.422 17.987 -8.940 1.00 67.69 418 LYS A CA 1
ATOM 3352 C C . LYS A 1 418 ? 20.641 16.633 -8.258 1.00 67.69 418 LYS A C 1
ATOM 3354 O O . LYS A 1 418 ? 21.761 16.348 -7.851 1.00 67.69 418 LYS A O 1
ATOM 3359 N N . LYS A 1 419 ? 19.611 15.776 -8.196 1.00 66.19 419 LYS A N 1
ATOM 3360 C CA . LYS A 1 419 ? 19.726 14.404 -7.669 1.00 66.19 419 LYS A CA 1
ATOM 3361 C C . LYS A 1 419 ? 20.544 13.493 -8.588 1.00 66.19 419 LYS A C 1
ATOM 3363 O O . LYS A 1 419 ? 21.228 12.610 -8.090 1.00 66.19 419 LYS A O 1
ATOM 3368 N N . LEU A 1 420 ? 20.533 13.726 -9.907 1.00 64.69 420 LEU A N 1
ATOM 3369 C CA . LEU A 1 420 ? 21.408 13.010 -10.846 1.00 64.69 420 LEU A CA 1
ATOM 3370 C C . LEU A 1 420 ? 22.885 13.412 -10.691 1.00 64.69 420 LEU A C 1
ATOM 3372 O O . LEU A 1 420 ? 23.756 12.633 -11.061 1.00 64.69 420 LEU A O 1
ATOM 3376 N N . CYS A 1 421 ? 23.184 14.582 -10.123 1.00 65.31 421 CYS A N 1
ATOM 3377 C CA . CYS A 1 421 ? 24.558 15.015 -9.840 1.00 65.31 421 CYS A CA 1
ATOM 3378 C C . CYS A 1 421 ? 25.067 14.576 -8.453 1.00 65.31 421 CYS A C 1
ATOM 3380 O O . CYS A 1 421 ? 26.234 14.803 -8.135 1.00 65.31 421 CYS A O 1
ATOM 3382 N N . ASP A 1 422 ? 24.220 13.968 -7.617 1.00 74.81 422 ASP A N 1
ATOM 3383 C CA . ASP A 1 422 ? 24.578 13.564 -6.258 1.00 74.81 422 ASP A CA 1
ATOM 3384 C C . ASP A 1 422 ? 25.224 12.170 -6.236 1.00 74.81 422 ASP A C 1
ATOM 3386 O O . ASP A 1 422 ? 24.580 11.144 -6.466 1.00 74.81 422 ASP A O 1
ATOM 3390 N N . LEU A 1 423 ? 26.518 12.119 -5.917 1.00 72.25 423 LEU A N 1
ATOM 3391 C CA . LEU A 1 423 ? 27.290 10.877 -5.849 1.00 72.25 423 LEU A CA 1
ATOM 3392 C C . LEU A 1 423 ? 26.767 9.909 -4.768 1.00 72.25 423 LEU A C 1
ATOM 3394 O O . LEU A 1 423 ? 26.874 8.689 -4.918 1.00 72.25 423 LEU A O 1
ATOM 3398 N N . SER A 1 424 ? 26.188 10.434 -3.683 1.00 72.12 424 SER A N 1
ATOM 3399 C CA . SER A 1 424 ? 25.654 9.621 -2.584 1.00 72.12 424 SER A CA 1
ATOM 3400 C C . SER A 1 424 ? 24.385 8.867 -2.997 1.00 72.12 424 SER A C 1
ATOM 3402 O O . SER A 1 424 ? 24.228 7.688 -2.662 1.00 72.12 424 SER A O 1
ATOM 3404 N N . TYR A 1 425 ? 23.546 9.498 -3.824 1.00 74.19 425 TYR A N 1
ATOM 3405 C CA . TYR A 1 425 ? 22.363 8.890 -4.430 1.00 74.19 425 TYR A CA 1
ATOM 3406 C C . TYR A 1 425 ? 22.735 7.708 -5.333 1.00 74.19 425 TYR A C 1
ATOM 3408 O O . TYR A 1 425 ? 22.156 6.623 -5.213 1.00 74.19 425 TYR A O 1
ATOM 3416 N N . TRP A 1 426 ? 23.747 7.875 -6.190 1.00 76.06 426 TRP A N 1
ATOM 3417 C CA . TRP A 1 426 ? 24.218 6.800 -7.066 1.00 76.06 426 TRP A CA 1
ATOM 3418 C C . TRP A 1 426 ? 24.805 5.633 -6.287 1.00 76.06 426 TRP A C 1
ATOM 3420 O O . TRP A 1 426 ? 24.484 4.486 -6.589 1.00 76.06 426 TRP A O 1
ATOM 3430 N N . ARG A 1 427 ? 25.597 5.907 -5.242 1.00 74.88 427 ARG A N 1
ATOM 3431 C CA . ARG A 1 427 ? 26.165 4.855 -4.391 1.00 74.88 427 ARG A CA 1
ATOM 3432 C C . ARG A 1 427 ? 25.074 4.014 -3.728 1.00 74.88 427 ARG A C 1
ATOM 3434 O O . ARG A 1 427 ? 25.201 2.798 -3.710 1.00 74.88 427 ARG A O 1
ATOM 3441 N N . GLY A 1 428 ? 24.003 4.625 -3.221 1.00 72.56 428 GLY A N 1
ATOM 3442 C CA . GLY A 1 428 ? 22.861 3.880 -2.675 1.00 72.56 428 GLY A CA 1
ATOM 3443 C C . GLY A 1 428 ? 22.094 3.094 -3.744 1.00 72.56 428 GLY A C 1
ATOM 3444 O O . GLY A 1 428 ? 21.696 1.955 -3.513 1.00 72.56 428 GLY A O 1
ATOM 3445 N N . SER A 1 429 ? 21.947 3.680 -4.933 1.00 74.38 429 SER A N 1
ATOM 3446 C CA . SER A 1 429 ? 21.171 3.109 -6.037 1.00 74.38 429 SER A CA 1
ATOM 3447 C C . SER A 1 429 ? 21.837 1.886 -6.678 1.00 74.38 429 SER A C 1
ATOM 3449 O O . SER A 1 429 ? 21.166 0.895 -6.933 1.00 74.38 429 SER A O 1
ATOM 3451 N N . ILE A 1 430 ? 23.158 1.889 -6.892 1.00 77.12 430 ILE A N 1
ATOM 3452 C CA . ILE A 1 430 ? 23.850 0.759 -7.546 1.00 77.12 430 ILE A CA 1
ATOM 3453 C C . ILE A 1 430 ? 23.862 -0.526 -6.704 1.00 77.12 430 ILE A C 1
ATOM 3455 O O . ILE A 1 430 ? 23.979 -1.619 -7.257 1.00 77.12 430 ILE A O 1
ATOM 3459 N N . PHE A 1 431 ? 23.734 -0.410 -5.379 1.00 76.06 431 PHE A N 1
ATOM 3460 C CA . PHE A 1 431 ? 23.619 -1.560 -4.476 1.00 76.06 431 PHE A CA 1
ATOM 3461 C C . PHE A 1 431 ? 22.164 -1.973 -4.220 1.00 76.06 431 PHE A C 1
ATOM 3463 O O . PHE A 1 431 ? 21.927 -3.017 -3.607 1.00 76.06 431 PHE A O 1
ATOM 3470 N N . ASP A 1 432 ? 21.190 -1.201 -4.708 1.00 81.94 432 ASP A N 1
ATOM 3471 C CA . ASP A 1 432 ? 19.787 -1.576 -4.646 1.00 81.94 432 ASP A CA 1
ATOM 3472 C C . ASP A 1 432 ? 19.437 -2.576 -5.761 1.00 81.94 432 ASP A C 1
ATOM 3474 O O . ASP A 1 432 ? 19.559 -2.320 -6.961 1.00 81.94 432 ASP A O 1
ATOM 3478 N N . ILE A 1 433 ? 18.945 -3.746 -5.351 1.00 78.06 433 ILE A N 1
ATOM 3479 C CA . ILE A 1 433 ? 18.563 -4.823 -6.264 1.00 78.06 433 ILE A CA 1
ATOM 3480 C C . ILE A 1 433 ? 17.366 -4.437 -7.145 1.00 78.06 433 ILE A C 1
ATOM 3482 O O . ILE A 1 433 ? 17.240 -4.941 -8.264 1.00 78.06 433 ILE A O 1
ATOM 3486 N N . PHE A 1 434 ? 16.486 -3.547 -6.670 1.00 77.94 434 PHE A N 1
ATOM 3487 C CA . PHE A 1 434 ? 15.344 -3.069 -7.452 1.00 77.94 434 PHE A CA 1
ATOM 3488 C C . PHE A 1 434 ? 15.772 -2.063 -8.512 1.00 77.94 434 PHE A C 1
ATOM 3490 O O . PHE A 1 434 ? 15.316 -2.158 -9.654 1.00 77.94 434 PHE A O 1
ATOM 3497 N N . TRP A 1 435 ? 16.681 -1.154 -8.162 1.00 84.38 435 TRP A N 1
ATOM 3498 C CA . TRP A 1 435 ? 17.324 -0.260 -9.117 1.00 84.38 435 TRP A CA 1
ATOM 3499 C C . TRP A 1 435 ? 18.041 -1.053 -10.219 1.00 84.38 435 TRP A C 1
ATOM 3501 O O . TRP A 1 435 ? 17.742 -0.877 -11.402 1.00 84.38 435 TRP A O 1
ATOM 3511 N N . LEU A 1 436 ? 18.882 -2.025 -9.841 1.00 83.50 436 LEU A N 1
ATOM 3512 C CA . LEU A 1 436 ? 19.602 -2.874 -10.795 1.00 83.50 436 LEU A CA 1
ATOM 3513 C C . LEU A 1 436 ? 18.645 -3.659 -11.709 1.00 83.50 436 LEU A C 1
ATOM 3515 O O . LEU A 1 436 ? 18.893 -3.795 -12.909 1.00 83.50 436 LEU A O 1
ATOM 3519 N N . ARG A 1 437 ? 17.517 -4.139 -11.165 1.00 82.56 437 ARG A N 1
ATOM 3520 C CA . ARG A 1 437 ? 16.465 -4.806 -11.945 1.00 82.56 437 ARG A CA 1
ATOM 3521 C C . ARG A 1 437 ? 15.912 -3.890 -13.032 1.00 82.56 437 ARG A C 1
ATOM 3523 O O . ARG A 1 437 ? 15.810 -4.320 -14.173 1.00 82.56 437 ARG A O 1
ATOM 3530 N N . ASN A 1 438 ? 15.509 -2.676 -12.665 1.00 83.00 438 ASN A N 1
ATOM 3531 C CA . ASN A 1 438 ? 14.731 -1.797 -13.539 1.00 83.00 438 ASN A CA 1
ATOM 3532 C C . ASN A 1 438 ? 15.587 -1.111 -14.614 1.00 83.00 438 ASN A C 1
ATOM 3534 O O . ASN A 1 438 ? 15.098 -0.891 -15.721 1.00 83.00 438 ASN A O 1
ATOM 3538 N N . TYR A 1 439 ? 16.844 -0.789 -14.296 1.00 85.50 439 TYR A N 1
ATOM 3539 C CA . TYR A 1 439 ? 17.695 0.030 -15.166 1.00 85.50 439 TYR A CA 1
ATOM 3540 C C . TYR A 1 439 ? 18.793 -0.741 -15.894 1.00 85.50 439 TYR A C 1
ATOM 3542 O O . TYR A 1 439 ? 19.317 -0.239 -16.882 1.00 85.50 439 TYR A O 1
ATOM 3550 N N . VAL A 1 440 ? 19.132 -1.951 -15.441 1.00 87.94 440 VAL A N 1
ATOM 3551 C CA . VAL A 1 440 ? 20.202 -2.752 -16.055 1.00 87.94 440 VAL A CA 1
ATOM 3552 C C . VAL A 1 440 ? 19.668 -4.095 -16.529 1.00 87.94 440 VAL A C 1
ATOM 3554 O O . VAL A 1 440 ? 19.674 -4.370 -17.724 1.00 87.94 440 VAL A O 1
ATOM 3557 N N . VAL A 1 441 ? 19.170 -4.931 -15.614 1.00 88.31 441 VAL A N 1
ATOM 3558 C CA . VAL A 1 441 ? 18.858 -6.334 -15.932 1.00 88.31 441 VAL A CA 1
ATOM 3559 C C . VAL A 1 441 ? 17.649 -6.467 -16.851 1.00 88.31 441 VAL A C 1
ATOM 3561 O O . VAL A 1 441 ? 17.723 -7.233 -17.810 1.00 88.31 441 VAL A O 1
ATOM 3564 N N . ALA A 1 442 ? 16.561 -5.732 -16.601 1.00 86.81 442 ALA A N 1
ATOM 3565 C CA . ALA A 1 442 ? 15.381 -5.781 -17.464 1.00 86.81 442 ALA A CA 1
ATOM 3566 C C . ALA A 1 442 ? 15.694 -5.278 -18.888 1.00 86.81 442 ALA A C 1
ATOM 3568 O O . ALA A 1 442 ? 15.575 -6.101 -19.798 1.00 86.81 442 ALA A O 1
ATOM 3569 N N . PRO A 1 443 ? 16.223 -4.048 -19.099 1.00 90.44 443 PRO A N 1
ATOM 3570 C CA . PRO A 1 443 ? 16.610 -3.582 -20.434 1.00 90.44 443 PRO A CA 1
ATOM 3571 C C . PRO A 1 443 ? 17.570 -4.533 -21.150 1.00 90.44 443 PRO A C 1
ATOM 3573 O O . PRO A 1 443 ? 17.353 -4.877 -22.308 1.00 90.44 443 PRO A O 1
ATOM 3576 N N . PHE A 1 444 ? 18.601 -5.017 -20.447 1.00 93.44 444 PHE A N 1
ATOM 3577 C CA . PHE A 1 444 ? 19.577 -5.939 -21.023 1.00 93.44 444 PHE A CA 1
ATOM 3578 C C . PHE A 1 444 ? 18.921 -7.228 -21.513 1.00 93.44 444 PHE A C 1
ATOM 3580 O O . PHE A 1 444 ? 19.122 -7.628 -22.656 1.00 93.44 444 PHE A O 1
ATOM 3587 N N . SER A 1 445 ? 18.120 -7.871 -20.663 1.00 91.06 445 SER A N 1
ATOM 3588 C CA . SER A 1 445 ? 17.476 -9.135 -21.019 1.00 91.06 445 SER A CA 1
ATOM 3589 C C . SER A 1 445 ? 16.445 -8.985 -22.135 1.00 91.06 445 SER A C 1
ATOM 3591 O O . SER A 1 445 ? 16.372 -9.832 -23.023 1.00 91.06 445 SER A O 1
ATOM 3593 N N . GLU A 1 446 ? 15.669 -7.903 -22.115 1.00 90.50 446 GLU A N 1
ATOM 3594 C CA . GLU A 1 446 ? 14.592 -7.677 -23.070 1.00 90.50 446 GLU A CA 1
ATOM 3595 C C . GLU A 1 446 ? 15.145 -7.332 -24.453 1.00 90.50 446 GLU A C 1
ATOM 3597 O O . GLU A 1 446 ? 14.724 -7.933 -25.443 1.00 90.50 446 GLU A O 1
ATOM 3602 N N . GLU A 1 447 ? 16.138 -6.445 -24.541 1.00 93.44 447 GLU A N 1
ATOM 3603 C CA . GLU A 1 447 ? 16.750 -6.115 -25.829 1.00 93.44 447 GLU A CA 1
ATOM 3604 C C . GLU A 1 447 ? 17.583 -7.283 -26.379 1.00 93.44 447 GLU A C 1
ATOM 3606 O O . GLU A 1 447 ? 17.548 -7.548 -27.580 1.00 93.44 447 GLU A O 1
ATOM 3611 N N . LEU A 1 448 ? 18.261 -8.061 -25.527 1.00 92.94 448 LEU A N 1
ATOM 3612 C CA . LEU A 1 448 ? 19.057 -9.200 -25.994 1.00 92.94 448 LEU A CA 1
ATOM 3613 C C . LEU A 1 448 ? 18.164 -10.302 -26.582 1.00 92.94 448 LEU A C 1
ATOM 3615 O O . LEU A 1 448 ? 18.432 -10.816 -27.668 1.00 92.94 448 LEU A O 1
ATOM 3619 N N . VAL A 1 449 ? 17.084 -10.666 -25.885 1.00 90.00 449 VAL A N 1
ATOM 3620 C CA . VAL A 1 449 ? 16.189 -11.744 -26.330 1.00 90.00 449 VAL A CA 1
ATOM 3621 C C . VAL A 1 449 ? 15.298 -11.278 -27.481 1.00 90.00 449 VAL A C 1
ATOM 3623 O O . VAL A 1 449 ? 15.205 -11.952 -28.507 1.00 90.00 449 VAL A O 1
ATOM 3626 N N . TYR A 1 450 ? 14.638 -10.126 -27.351 1.00 87.19 450 TYR A N 1
ATOM 3627 C CA . TYR A 1 450 ? 13.630 -9.719 -28.329 1.00 87.19 450 TYR A CA 1
ATOM 3628 C C . TYR A 1 450 ? 14.179 -8.921 -29.510 1.00 87.19 450 TYR A C 1
ATOM 3630 O O . TYR A 1 450 ? 13.472 -8.816 -30.513 1.00 87.19 450 TYR A O 1
ATOM 3638 N N . ARG A 1 451 ? 15.361 -8.296 -29.406 1.00 89.75 451 ARG A N 1
ATOM 3639 C CA . ARG A 1 451 ? 15.934 -7.500 -30.507 1.00 89.75 451 ARG A CA 1
ATOM 3640 C C . ARG A 1 451 ? 17.105 -8.255 -31.085 1.00 89.75 451 ARG A C 1
ATOM 3642 O O . ARG A 1 451 ? 16.967 -8.722 -32.200 1.00 89.75 451 ARG A O 1
ATOM 3649 N N . SER A 1 452 ? 18.166 -8.512 -30.332 1.00 89.44 452 SER A N 1
ATOM 3650 C CA . SER A 1 452 ? 19.316 -9.238 -30.883 1.00 89.44 452 SER A CA 1
ATOM 3651 C C . SER A 1 452 ? 18.954 -10.642 -31.380 1.00 89.44 452 SER A C 1
ATOM 3653 O O . SER A 1 452 ? 19.152 -10.938 -32.553 1.00 89.44 452 SER A O 1
ATOM 3655 N N . CYS A 1 453 ? 18.370 -11.498 -30.536 1.00 88.56 453 CYS A N 1
ATOM 3656 C CA . CYS A 1 453 ? 18.099 -12.893 -30.906 1.00 88.56 453 CYS A CA 1
ATOM 3657 C C . CYS A 1 453 ? 16.924 -13.034 -31.892 1.00 88.56 453 CYS A C 1
ATOM 3659 O O . CYS A 1 453 ? 17.051 -13.648 -32.950 1.00 88.56 453 CYS A O 1
ATOM 3661 N N . LEU A 1 454 ? 15.767 -12.445 -31.574 1.00 87.75 454 LEU A N 1
ATOM 3662 C CA . LEU A 1 454 ? 14.564 -12.597 -32.400 1.00 87.75 454 LEU A CA 1
ATOM 3663 C C . LEU A 1 454 ? 14.690 -11.927 -33.783 1.00 87.75 454 LEU A C 1
ATOM 3665 O O . LEU A 1 454 ? 14.220 -12.498 -34.767 1.00 87.75 454 LEU A O 1
ATOM 3669 N N . ILE A 1 455 ? 15.320 -10.746 -33.891 1.00 87.06 455 ILE A N 1
ATOM 3670 C CA . ILE A 1 455 ? 15.526 -10.087 -35.196 1.00 87.06 455 ILE A CA 1
ATOM 3671 C C . ILE A 1 455 ? 16.551 -10.861 -36.017 1.00 87.06 455 ILE A C 1
ATOM 3673 O O . ILE A 1 455 ? 16.298 -11.072 -37.200 1.00 87.06 455 ILE A O 1
ATOM 3677 N N . ALA A 1 456 ? 17.635 -11.356 -35.408 1.00 86.31 456 ALA A N 1
ATOM 3678 C CA . ALA A 1 456 ? 18.600 -12.217 -36.091 1.00 86.31 456 ALA A CA 1
ATOM 3679 C C . ALA A 1 456 ? 17.910 -13.410 -36.770 1.00 86.31 456 ALA A C 1
ATOM 3681 O O . ALA A 1 456 ? 18.087 -13.626 -37.968 1.00 86.31 456 ALA A O 1
ATOM 3682 N N . MET A 1 457 ? 17.029 -14.106 -36.048 1.00 83.75 457 MET A N 1
ATOM 3683 C CA . MET A 1 457 ? 16.279 -15.249 -36.578 1.00 83.75 457 MET A CA 1
ATOM 3684 C C . MET A 1 457 ? 15.278 -14.893 -37.687 1.00 83.75 457 MET A C 1
ATOM 3686 O O . MET A 1 457 ? 15.089 -15.654 -38.634 1.00 83.75 457 MET A O 1
ATOM 3690 N N . LEU A 1 458 ? 14.592 -13.756 -37.566 1.00 82.75 458 LEU A N 1
ATOM 3691 C CA . LEU A 1 458 ? 13.530 -13.364 -38.498 1.00 82.75 458 LEU A CA 1
ATOM 3692 C C . LEU A 1 458 ? 14.041 -12.548 -39.700 1.00 82.75 458 LEU A C 1
ATOM 3694 O O . LEU A 1 458 ? 13.301 -12.373 -40.671 1.00 82.75 458 LEU A O 1
ATOM 3698 N N . SER A 1 459 ? 15.288 -12.071 -39.653 1.00 78.62 459 SER A N 1
ATOM 3699 C CA . SER A 1 459 ? 15.891 -11.171 -40.647 1.00 78.62 459 SER A CA 1
ATOM 3700 C C . SER A 1 459 ? 15.855 -11.716 -42.077 1.00 78.62 459 SER A C 1
ATOM 3702 O O . SER A 1 459 ? 15.493 -10.984 -42.994 1.00 78.62 459 SER A O 1
ATOM 3704 N N . LYS A 1 460 ? 16.124 -13.012 -42.275 1.00 72.94 460 LYS A N 1
ATOM 3705 C CA . LYS A 1 460 ? 16.145 -13.634 -43.612 1.00 72.94 460 LYS A CA 1
ATOM 3706 C C . LYS A 1 460 ? 14.758 -13.917 -44.198 1.00 72.94 460 LYS A C 1
ATOM 3708 O O . LYS A 1 460 ? 14.605 -13.995 -45.413 1.00 72.94 460 LYS A O 1
ATOM 3713 N N . SER A 1 461 ? 13.735 -14.082 -43.358 1.00 74.12 461 SER A N 1
ATOM 3714 C CA . SER A 1 461 ? 12.382 -14.468 -43.795 1.00 74.12 461 SER A CA 1
ATOM 3715 C C . SER A 1 461 ? 11.431 -13.280 -43.963 1.00 74.12 461 SER A C 1
ATOM 3717 O O . SER A 1 461 ? 10.345 -13.420 -44.532 1.00 74.12 461 SER A O 1
ATOM 3719 N N . THR A 1 462 ? 11.818 -12.096 -43.476 1.00 77.19 462 THR A N 1
ATOM 3720 C CA . THR A 1 462 ? 10.912 -10.954 -43.334 1.00 77.19 462 THR A CA 1
ATOM 3721 C C . THR A 1 462 ? 11.560 -9.655 -43.801 1.00 77.19 462 THR A C 1
ATOM 3723 O O . THR A 1 462 ? 12.646 -9.295 -43.372 1.00 77.19 462 THR A O 1
ATOM 3726 N N . ARG A 1 463 ? 10.847 -8.883 -44.635 1.00 79.81 463 ARG A N 1
ATOM 3727 C CA . ARG A 1 463 ? 11.296 -7.538 -45.054 1.00 79.81 463 ARG A CA 1
ATOM 3728 C C . ARG A 1 463 ? 11.471 -6.611 -43.852 1.00 79.81 463 ARG A C 1
ATOM 3730 O O . ARG A 1 463 ? 10.643 -6.629 -42.941 1.00 79.81 463 ARG A O 1
ATOM 3737 N N . CYS A 1 464 ? 12.438 -5.706 -43.928 1.00 76.94 464 CYS A N 1
ATOM 3738 C CA . CYS A 1 464 ? 12.857 -4.885 -42.798 1.00 76.94 464 CYS A CA 1
ATOM 3739 C C . CYS A 1 464 ? 11.743 -4.100 -42.104 1.00 76.94 464 CYS A C 1
ATOM 3741 O O . CYS A 1 464 ? 11.608 -4.166 -40.887 1.00 76.94 464 CYS A O 1
ATOM 3743 N N . LEU A 1 465 ? 10.874 -3.424 -42.860 1.00 79.56 465 LEU A N 1
ATOM 3744 C CA . LEU A 1 465 ? 9.766 -2.672 -42.261 1.00 79.56 465 LEU A CA 1
ATOM 3745 C C . LEU A 1 465 ? 8.759 -3.585 -41.539 1.00 79.56 465 LEU A C 1
ATOM 3747 O O . LEU A 1 465 ? 8.221 -3.218 -40.500 1.00 79.56 465 LEU A O 1
ATOM 3751 N N . ARG A 1 466 ? 8.523 -4.799 -42.057 1.00 82.12 466 ARG A N 1
ATOM 3752 C CA . ARG A 1 466 ? 7.673 -5.787 -41.375 1.00 82.12 466 ARG A CA 1
ATOM 3753 C C . ARG A 1 466 ? 8.351 -6.313 -40.116 1.00 82.12 466 ARG A C 1
ATOM 3755 O O . ARG A 1 466 ? 7.673 -6.501 -39.115 1.00 82.12 466 ARG A O 1
ATOM 3762 N N . LEU A 1 467 ? 9.666 -6.494 -40.144 1.00 83.50 467 LEU A N 1
ATOM 3763 C CA . LEU A 1 467 ? 10.440 -6.976 -39.006 1.00 83.50 467 LEU A CA 1
ATOM 3764 C C . LEU A 1 467 ? 10.403 -5.994 -37.827 1.00 83.50 467 LEU A C 1
ATOM 3766 O O . LEU A 1 467 ? 10.100 -6.408 -36.708 1.00 83.50 467 LEU A O 1
ATOM 3770 N N . VAL A 1 468 ? 10.586 -4.696 -38.106 1.00 85.38 468 VAL A N 1
ATOM 3771 C CA . VAL A 1 468 ? 10.443 -3.600 -37.127 1.00 85.38 468 VAL A CA 1
ATOM 3772 C C . VAL A 1 468 ? 9.057 -3.588 -36.476 1.00 85.38 468 VAL A C 1
ATOM 3774 O O . VAL A 1 468 ? 8.941 -3.264 -35.300 1.00 85.38 468 VAL A O 1
ATOM 3777 N N . MET A 1 469 ? 8.005 -3.943 -37.219 1.00 84.00 469 MET A N 1
ATOM 3778 C CA . MET A 1 469 ? 6.623 -3.884 -36.729 1.00 84.00 469 MET A CA 1
ATOM 3779 C C . MET A 1 469 ? 6.147 -5.180 -36.062 1.00 84.00 469 MET A C 1
ATOM 3781 O O . MET A 1 469 ? 5.287 -5.128 -35.186 1.00 84.00 469 MET A O 1
ATOM 3785 N N . VAL A 1 470 ? 6.676 -6.342 -36.459 1.00 83.44 470 VAL A N 1
ATOM 3786 C CA . VAL A 1 470 ? 6.219 -7.659 -35.980 1.00 83.44 470 VAL A CA 1
ATOM 3787 C C . VAL A 1 470 ? 6.972 -8.116 -34.732 1.00 83.44 470 VAL A C 1
ATOM 3789 O O . VAL A 1 470 ? 6.341 -8.633 -33.809 1.00 83.44 470 VAL A O 1
ATOM 3792 N N . SER A 1 471 ? 8.291 -7.907 -34.652 1.00 83.56 471 SER A N 1
ATOM 3793 C CA . SER A 1 471 ? 9.079 -8.315 -33.475 1.00 83.56 471 SER A CA 1
ATOM 3794 C C . SER A 1 471 ? 8.571 -7.710 -32.147 1.00 83.56 471 SER A C 1
ATOM 3796 O O . SER A 1 471 ? 8.527 -8.435 -31.146 1.00 83.56 471 SER A O 1
ATOM 3798 N N . PRO A 1 472 ? 8.084 -6.449 -32.090 1.00 84.81 472 PRO A N 1
ATOM 3799 C CA . PRO A 1 472 ? 7.591 -5.851 -30.851 1.00 84.81 472 PRO A CA 1
ATOM 3800 C C . PRO A 1 472 ? 6.256 -6.428 -30.379 1.00 84.81 472 PRO A C 1
ATOM 3802 O O . PRO A 1 472 ? 5.942 -6.321 -29.195 1.00 84.81 472 PRO A O 1
ATOM 3805 N N . LEU A 1 473 ? 5.478 -7.069 -31.262 1.00 83.81 473 LEU A N 1
ATOM 3806 C CA . LEU A 1 473 ? 4.190 -7.663 -30.892 1.00 83.81 473 LEU A CA 1
ATOM 3807 C C . LEU A 1 473 ? 4.374 -8.806 -29.890 1.00 83.81 473 LEU A C 1
ATOM 3809 O O . LEU A 1 473 ? 3.603 -8.903 -28.939 1.00 83.81 473 LEU A O 1
ATOM 3813 N N . PHE A 1 474 ? 5.421 -9.624 -30.042 1.00 79.69 474 PHE A N 1
ATOM 3814 C CA . PHE A 1 474 ? 5.744 -10.687 -29.080 1.00 79.69 474 PHE A CA 1
ATOM 3815 C C . PHE A 1 474 ? 6.028 -10.120 -27.683 1.00 79.69 474 PHE A C 1
ATOM 3817 O O . PHE A 1 474 ? 5.562 -10.662 -26.679 1.00 79.69 474 PHE A O 1
ATOM 3824 N N . PHE A 1 475 ? 6.719 -8.980 -27.626 1.00 74.62 475 PHE A N 1
ATOM 3825 C CA . PHE A 1 475 ? 6.996 -8.259 -26.386 1.00 74.62 475 PHE A CA 1
ATOM 3826 C C . PHE A 1 475 ? 5.725 -7.645 -25.769 1.00 74.62 475 PHE A C 1
ATOM 3828 O O . PHE A 1 475 ? 5.479 -7.785 -24.567 1.00 74.62 475 PHE A O 1
ATOM 3835 N N . GLY A 1 476 ? 4.869 -7.027 -26.590 1.00 75.56 476 GLY A N 1
ATOM 3836 C CA . GLY A 1 476 ? 3.590 -6.467 -26.148 1.00 75.56 476 GLY A CA 1
ATOM 3837 C C . GLY A 1 476 ? 2.629 -7.538 -25.617 1.00 75.56 476 GLY A C 1
ATOM 3838 O O . GLY A 1 476 ? 2.035 -7.367 -24.550 1.00 75.56 476 GLY A O 1
ATOM 3839 N N . VAL A 1 477 ? 2.506 -8.682 -26.305 1.00 77.75 477 VAL A N 1
ATOM 3840 C CA . VAL A 1 477 ? 1.625 -9.793 -25.890 1.00 77.75 477 VAL A CA 1
ATOM 3841 C C . VAL A 1 477 ? 2.045 -10.353 -24.533 1.00 77.75 477 VAL A C 1
ATOM 3843 O O . VAL A 1 477 ? 1.183 -10.671 -23.709 1.00 77.75 477 VAL A O 1
ATOM 3846 N N . ALA A 1 478 ? 3.350 -10.400 -24.248 1.00 72.88 478 ALA A N 1
ATOM 3847 C CA . ALA A 1 478 ? 3.856 -10.856 -22.959 1.00 72.88 478 ALA A CA 1
ATOM 3848 C C . ALA A 1 478 ? 3.295 -10.046 -21.779 1.00 72.88 478 ALA A C 1
ATOM 3850 O O . ALA A 1 478 ? 3.244 -10.577 -20.677 1.00 72.88 478 ALA A O 1
ATOM 3851 N N . HIS A 1 479 ? 2.801 -8.820 -21.982 1.00 71.81 479 HIS A N 1
ATOM 3852 C CA . HIS A 1 479 ? 2.229 -7.965 -20.935 1.00 71.81 479 HIS A CA 1
ATOM 3853 C C . HIS A 1 479 ? 0.712 -8.134 -20.750 1.00 71.81 479 HIS A C 1
ATOM 3855 O O . HIS A 1 479 ? 0.160 -7.703 -19.736 1.00 71.81 479 HIS A O 1
ATOM 3861 N N . VAL A 1 480 ? 0.025 -8.834 -21.660 1.00 69.38 480 VAL A N 1
ATOM 3862 C CA . VAL A 1 480 ? -1.430 -9.076 -21.586 1.00 69.38 480 VAL A CA 1
ATOM 3863 C C . VAL A 1 480 ? -1.812 -9.873 -20.331 1.00 69.38 480 VAL A C 1
ATOM 3865 O O . VAL A 1 480 ? -2.908 -9.707 -19.795 1.00 69.38 480 VAL A O 1
ATOM 3868 N N . HIS A 1 481 ? -0.891 -10.664 -19.767 1.00 73.25 481 HIS A N 1
ATOM 3869 C CA . HIS A 1 481 ? -1.119 -11.376 -18.504 1.00 73.25 481 HIS A CA 1
ATOM 3870 C C . HIS A 1 481 ? -1.438 -10.436 -17.320 1.00 73.25 481 HIS A C 1
ATOM 3872 O O . HIS A 1 481 ? -2.080 -10.858 -16.354 1.00 73.25 481 HIS A O 1
ATOM 3878 N N . HIS A 1 482 ? -1.066 -9.150 -17.392 1.00 71.19 482 HIS A N 1
ATOM 3879 C CA . HIS A 1 482 ? -1.435 -8.154 -16.385 1.00 71.19 482 HIS A CA 1
ATOM 3880 C C . HIS A 1 482 ? -2.944 -7.880 -16.320 1.00 71.19 482 HIS A C 1
ATOM 3882 O O . HIS A 1 482 ? -3.428 -7.449 -15.269 1.00 71.19 482 HIS A O 1
ATOM 3888 N N . VAL A 1 483 ? -3.706 -8.187 -17.378 1.00 69.06 483 VAL A N 1
ATOM 3889 C CA . VAL A 1 483 ? -5.179 -8.140 -17.366 1.00 69.06 483 VAL A CA 1
ATOM 3890 C C . VAL A 1 483 ? -5.730 -9.104 -16.323 1.00 69.06 483 VAL A C 1
ATOM 3892 O O . VAL A 1 483 ? -6.551 -8.713 -15.497 1.00 69.06 483 VAL A O 1
ATOM 3895 N N . ILE A 1 484 ? -5.235 -10.345 -16.313 1.00 72.94 484 ILE A N 1
ATOM 3896 C CA . ILE A 1 484 ? -5.682 -11.403 -15.395 1.00 72.94 484 ILE A CA 1
ATOM 3897 C C . ILE A 1 484 ? -5.417 -10.980 -13.946 1.00 72.94 484 ILE A C 1
ATOM 3899 O O . ILE A 1 484 ? -6.282 -11.097 -13.076 1.00 72.94 484 ILE A O 1
ATOM 3903 N N . ASP A 1 485 ? -4.238 -10.413 -13.698 1.00 70.38 485 ASP A N 1
ATOM 3904 C CA . ASP A 1 485 ? -3.862 -9.878 -12.391 1.00 70.38 485 ASP A CA 1
ATOM 3905 C C . ASP A 1 485 ? -4.720 -8.679 -11.963 1.00 70.38 485 ASP A C 1
ATOM 3907 O O . ASP A 1 485 ? -4.987 -8.518 -10.772 1.00 70.38 485 ASP A O 1
ATOM 3911 N N . SER A 1 486 ? -5.126 -7.828 -12.907 1.00 71.75 486 SER A N 1
ATOM 3912 C CA . SER A 1 486 ? -5.898 -6.605 -12.648 1.00 71.75 486 SER A CA 1
ATOM 3913 C C . SER A 1 486 ? -7.368 -6.914 -12.374 1.00 71.75 486 SER A C 1
ATOM 3915 O O . SER A 1 486 ? -7.933 -6.416 -11.401 1.00 71.75 486 SER A O 1
ATOM 3917 N N . VAL A 1 487 ? -7.958 -7.822 -13.153 1.00 73.81 487 VAL A N 1
ATOM 3918 C CA . VAL A 1 487 ? -9.306 -8.356 -12.910 1.00 73.81 487 VAL A CA 1
ATOM 3919 C C . VAL A 1 487 ? -9.344 -9.119 -11.583 1.00 73.81 487 VAL A C 1
ATOM 3921 O O . VAL A 1 487 ? -10.262 -8.939 -10.787 1.00 73.81 487 VAL A O 1
ATOM 3924 N N . GLY A 1 488 ? -8.292 -9.883 -11.269 1.00 68.12 488 GLY A N 1
ATOM 3925 C CA . GLY A 1 488 ? -8.137 -10.548 -9.972 1.00 68.12 488 GLY A CA 1
ATOM 3926 C C . GLY A 1 488 ? -8.007 -9.601 -8.768 1.00 68.12 488 GLY A C 1
ATOM 3927 O O . GLY A 1 488 ? -8.139 -10.056 -7.634 1.00 68.12 488 GLY A O 1
ATOM 3928 N N . LYS A 1 489 ? -7.760 -8.302 -8.990 1.00 66.62 489 LYS A N 1
ATOM 3929 C CA . LYS A 1 489 ? -7.742 -7.242 -7.962 1.00 66.62 489 LYS A CA 1
ATOM 3930 C C . LYS A 1 489 ? -9.069 -6.473 -7.865 1.00 66.62 489 LYS A C 1
ATOM 3932 O O . LYS A 1 489 ? -9.130 -5.479 -7.151 1.00 66.62 489 LYS A O 1
ATOM 3937 N N . GLY A 1 490 ? -10.112 -6.903 -8.577 1.00 70.06 490 GLY A N 1
ATOM 3938 C CA . GLY A 1 490 ? -11.426 -6.251 -8.562 1.00 70.06 490 GLY A CA 1
ATOM 3939 C C . GLY A 1 490 ? -11.527 -5.002 -9.443 1.00 70.06 490 GLY A C 1
ATOM 3940 O O . GLY A 1 490 ? -12.528 -4.294 -9.368 1.00 70.06 490 GLY A O 1
ATOM 3941 N N . ILE A 1 491 ? -10.526 -4.724 -10.290 1.00 76.50 491 ILE A N 1
ATOM 3942 C CA . ILE A 1 491 ? -10.618 -3.647 -11.283 1.00 76.50 491 ILE A CA 1
ATOM 3943 C C . ILE A 1 491 ? -11.675 -4.054 -12.321 1.00 76.50 491 ILE A C 1
ATOM 3945 O O . ILE A 1 491 ? -11.610 -5.180 -12.828 1.00 76.50 491 ILE A O 1
ATOM 3949 N N . PRO A 1 492 ? -12.635 -3.171 -12.669 1.00 84.75 492 PRO A N 1
ATOM 3950 C CA . PRO A 1 492 ? -13.632 -3.468 -13.688 1.00 84.75 492 PRO A CA 1
ATOM 3951 C C . PRO A 1 492 ? -12.971 -3.955 -14.976 1.00 84.75 492 PRO A C 1
ATOM 3953 O O . PRO A 1 492 ? -12.011 -3.346 -15.448 1.00 84.75 492 PRO A O 1
ATOM 3956 N N . VAL A 1 493 ? -13.506 -5.023 -15.575 1.00 81.38 493 VAL A N 1
ATOM 3957 C CA . VAL A 1 493 ? -12.914 -5.662 -16.766 1.00 81.38 493 VAL A CA 1
ATOM 3958 C C . VAL A 1 493 ? -12.687 -4.654 -17.892 1.00 81.38 493 VAL A C 1
ATOM 3960 O O . VAL A 1 493 ? -11.644 -4.685 -18.531 1.00 81.38 493 VAL A O 1
ATOM 3963 N N . LYS A 1 494 ? -13.614 -3.705 -18.085 1.00 84.44 494 LYS A N 1
ATOM 3964 C CA . LYS A 1 494 ? -13.470 -2.628 -19.078 1.00 84.44 494 LYS A CA 1
ATOM 3965 C C . LYS A 1 494 ? -12.235 -1.758 -18.818 1.00 84.44 494 LYS A C 1
ATOM 3967 O O . LYS A 1 494 ? -11.487 -1.475 -19.744 1.00 84.44 494 LYS A O 1
ATOM 3972 N N . THR A 1 495 ? -11.999 -1.373 -17.566 1.00 81.31 495 THR A N 1
ATOM 3973 C CA . THR A 1 495 ? -10.840 -0.565 -17.166 1.00 81.31 495 THR A CA 1
ATOM 3974 C C . THR A 1 495 ? -9.548 -1.372 -17.255 1.00 81.31 495 THR A C 1
ATOM 3976 O O . THR A 1 495 ? -8.563 -0.881 -17.793 1.00 81.31 495 THR A O 1
ATOM 3979 N N . ALA A 1 496 ? -9.554 -2.628 -16.799 1.00 81.69 496 ALA A N 1
ATOM 3980 C CA . ALA A 1 496 ? -8.399 -3.521 -16.906 1.00 81.69 496 ALA A CA 1
ATOM 3981 C C . ALA A 1 496 ? -8.012 -3.784 -18.372 1.00 81.69 496 ALA A C 1
ATOM 3983 O O . ALA A 1 496 ? -6.829 -3.782 -18.708 1.00 81.69 496 ALA A O 1
ATOM 3984 N N . LEU A 1 497 ? -9.007 -3.958 -19.248 1.00 82.94 497 LEU A N 1
ATOM 3985 C CA . LEU A 1 497 ? -8.805 -4.103 -20.686 1.00 82.94 497 LEU A CA 1
ATOM 3986 C C . LEU A 1 497 ? -8.244 -2.816 -21.297 1.00 8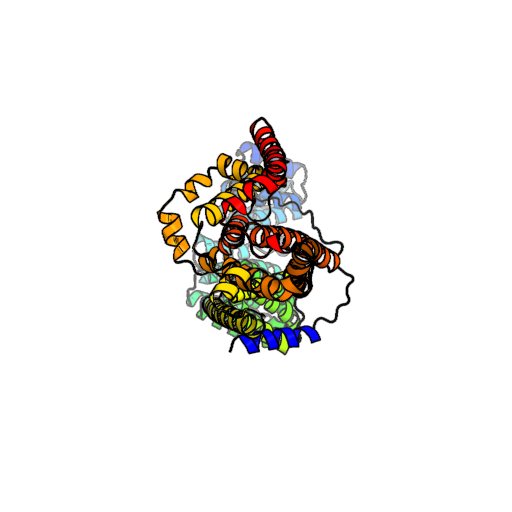2.94 497 LEU A C 1
ATOM 3988 O O . LEU A 1 497 ? -7.283 -2.886 -22.050 1.00 82.94 497 LEU A O 1
ATOM 3992 N N . LEU A 1 498 ? -8.786 -1.647 -20.939 1.00 85.81 498 LEU A N 1
ATOM 3993 C CA . LEU A 1 498 ? -8.289 -0.360 -21.434 1.00 85.81 498 LEU A CA 1
ATOM 3994 C C . LEU A 1 498 ? -6.827 -0.117 -21.032 1.00 85.81 498 LEU A C 1
ATOM 3996 O O . LEU A 1 498 ? -6.017 0.259 -21.875 1.00 85.81 498 LEU A O 1
ATOM 4000 N N . MET A 1 499 ? -6.475 -0.384 -19.770 1.00 82.00 499 MET A N 1
ATOM 4001 C CA . MET A 1 499 ? -5.094 -0.277 -19.286 1.00 82.00 499 MET A CA 1
ATOM 4002 C C . MET A 1 499 ? -4.160 -1.217 -20.048 1.00 82.00 499 MET A C 1
ATOM 4004 O O . MET A 1 499 ? -3.058 -0.818 -20.406 1.00 82.00 499 MET A O 1
ATOM 4008 N N . ALA A 1 500 ? -4.601 -2.442 -20.337 1.00 82.81 500 ALA A N 1
ATOM 4009 C CA . ALA A 1 500 ? -3.796 -3.397 -21.083 1.00 82.81 500 ALA A CA 1
ATOM 4010 C C . ALA A 1 500 ? -3.672 -3.062 -22.570 1.00 82.81 500 ALA A C 1
ATOM 4012 O O . ALA A 1 500 ? -2.600 -3.252 -23.124 1.00 82.81 500 ALA A O 1
ATOM 4013 N N . VAL A 1 501 ? -4.720 -2.535 -23.210 1.00 85.88 501 VAL A N 1
ATOM 4014 C CA . VAL A 1 501 ? -4.654 -2.051 -24.600 1.00 85.88 501 VAL A CA 1
ATOM 4015 C C . VAL A 1 501 ? -3.695 -0.871 -24.699 1.00 85.88 501 VAL A C 1
ATOM 4017 O O . VAL A 1 501 ? -2.845 -0.846 -25.586 1.00 85.88 501 VAL A O 1
ATOM 4020 N N . PHE A 1 502 ? -3.781 0.074 -23.761 1.00 85.38 502 PHE A N 1
ATOM 4021 C CA . PHE A 1 502 ? -2.835 1.179 -23.679 1.00 85.38 502 PHE A CA 1
ATOM 4022 C C . PHE A 1 502 ? -1.407 0.668 -23.456 1.00 85.38 502 PHE A C 1
ATOM 4024 O O . PHE A 1 502 ? -0.493 1.061 -24.181 1.00 85.38 502 PHE A O 1
ATOM 4031 N N . GLN A 1 503 ? -1.232 -0.262 -22.509 1.00 83.75 503 GLN A N 1
ATOM 4032 C CA . GLN A 1 503 ? 0.063 -0.858 -22.200 1.00 83.75 503 GLN A CA 1
ATOM 4033 C C . GLN A 1 503 ? 0.668 -1.589 -23.395 1.00 83.75 503 GLN A C 1
ATOM 4035 O O . GLN A 1 503 ? 1.830 -1.379 -23.735 1.00 83.75 503 GLN A O 1
ATOM 4040 N N . PHE A 1 504 ? -0.139 -2.397 -24.070 1.00 85.38 504 PHE A N 1
ATOM 4041 C CA . PHE A 1 504 ? 0.225 -3.094 -25.293 1.00 85.38 504 PHE A CA 1
ATOM 4042 C C . PHE A 1 504 ? 0.617 -2.113 -26.403 1.00 85.38 504 PHE A C 1
ATOM 4044 O O . PHE A 1 504 ? 1.660 -2.281 -27.028 1.00 85.38 504 PHE A O 1
ATOM 4051 N N . GLY A 1 505 ? -0.179 -1.063 -26.623 1.00 86.31 505 GLY A N 1
ATOM 4052 C CA . GLY A 1 505 ? 0.077 -0.063 -27.656 1.00 86.31 505 GLY A CA 1
ATOM 4053 C C . GLY A 1 505 ? 1.402 0.670 -27.452 1.00 86.31 505 GLY A C 1
ATOM 4054 O O . GLY A 1 505 ? 2.237 0.691 -28.358 1.00 86.31 505 GLY A O 1
ATOM 4055 N N . TYR A 1 506 ? 1.637 1.225 -26.258 1.00 84.19 506 TYR A N 1
ATOM 4056 C CA . TYR A 1 506 ? 2.868 1.983 -26.010 1.00 84.19 506 TYR A CA 1
ATOM 4057 C C . TYR A 1 506 ? 4.110 1.079 -25.986 1.00 84.19 506 TYR A C 1
ATOM 4059 O O . TYR A 1 506 ? 5.151 1.471 -26.511 1.00 84.19 506 TYR A O 1
ATOM 4067 N N . THR A 1 507 ? 4.021 -0.135 -25.426 1.00 85.19 507 THR A N 1
ATOM 4068 C CA . THR A 1 507 ? 5.160 -1.077 -25.407 1.00 85.19 507 THR A CA 1
ATOM 4069 C C . THR A 1 507 ? 5.504 -1.587 -26.803 1.00 85.19 507 THR A C 1
ATOM 4071 O O . THR A 1 507 ? 6.682 -1.755 -27.117 1.00 85.19 507 THR A O 1
ATOM 4074 N N . THR A 1 508 ? 4.500 -1.767 -27.665 1.00 88.50 508 THR A N 1
ATOM 4075 C CA . THR A 1 508 ? 4.703 -2.121 -29.076 1.00 88.50 508 THR A CA 1
ATOM 4076 C C . THR A 1 508 ? 5.384 -0.982 -29.835 1.00 88.50 508 THR A C 1
ATOM 4078 O O . THR A 1 508 ? 6.356 -1.231 -30.541 1.00 88.50 508 THR A O 1
ATOM 4081 N N . LEU A 1 509 ? 4.939 0.270 -29.654 1.00 89.50 509 LEU A N 1
ATOM 4082 C CA . LEU A 1 509 ? 5.576 1.445 -30.271 1.00 89.50 509 LEU A CA 1
ATOM 4083 C C . LEU A 1 509 ? 7.031 1.611 -29.820 1.00 89.50 509 LEU A C 1
ATOM 4085 O O . LEU A 1 509 ? 7.918 1.811 -30.649 1.00 89.50 509 LEU A O 1
ATOM 4089 N N . PHE A 1 510 ? 7.283 1.481 -28.516 1.00 89.88 510 PHE A N 1
ATOM 4090 C CA . PHE A 1 510 ? 8.634 1.514 -27.966 1.00 89.88 510 PHE A CA 1
ATOM 4091 C C . PHE A 1 510 ? 9.505 0.396 -28.553 1.00 89.88 510 PHE A C 1
ATOM 4093 O O . PHE A 1 510 ? 10.620 0.648 -29.006 1.00 89.88 510 PHE A O 1
ATOM 4100 N N . GLY A 1 511 ? 8.988 -0.832 -28.616 1.00 90.88 511 GLY A N 1
ATOM 4101 C CA . GLY A 1 511 ? 9.728 -1.943 -29.199 1.00 90.88 511 GLY A CA 1
ATOM 4102 C C . GLY A 1 511 ? 9.988 -1.776 -30.698 1.00 90.88 511 GLY A C 1
ATOM 4103 O O . GLY A 1 511 ? 11.045 -2.198 -31.167 1.00 90.88 511 GLY A O 1
ATOM 4104 N N . ALA A 1 512 ? 9.086 -1.125 -31.440 1.00 91.62 512 ALA A N 1
ATOM 4105 C CA . ALA A 1 512 ? 9.299 -0.789 -32.848 1.00 91.62 512 ALA A CA 1
ATOM 4106 C C . ALA A 1 512 ? 10.428 0.236 -33.002 1.00 91.62 512 ALA A C 1
ATOM 4108 O O . ALA A 1 512 ? 11.322 0.043 -33.821 1.00 91.62 512 ALA A O 1
ATOM 4109 N N . TYR A 1 513 ? 10.457 1.273 -32.160 1.00 93.25 513 TYR A N 1
ATOM 4110 C CA . TYR A 1 513 ? 11.574 2.217 -32.124 1.00 93.25 513 TYR A CA 1
ATOM 4111 C C . TYR A 1 513 ? 12.899 1.532 -31.753 1.00 93.25 513 TYR A C 1
ATOM 4113 O O . TYR A 1 513 ? 13.904 1.739 -32.427 1.00 93.25 513 TYR A O 1
ATOM 4121 N N . SER A 1 514 ? 12.898 0.650 -30.751 1.00 93.56 514 SER A N 1
ATOM 4122 C CA . SER A 1 514 ? 14.087 -0.114 -30.353 1.00 93.56 514 SER A CA 1
ATOM 4123 C C . SER A 1 514 ? 14.605 -1.021 -31.479 1.00 93.56 514 SER A C 1
ATOM 4125 O O . SER A 1 514 ? 15.797 -1.053 -31.785 1.00 93.56 514 SER A O 1
ATOM 4127 N N . SER A 1 515 ? 13.688 -1.703 -32.170 1.00 92.50 515 SER A N 1
ATOM 4128 C CA . SER A 1 515 ? 14.008 -2.534 -33.337 1.00 92.50 515 SER A CA 1
ATOM 4129 C C . SER A 1 515 ? 14.555 -1.693 -34.488 1.00 92.50 515 SER A C 1
ATOM 4131 O O . SER A 1 515 ? 15.530 -2.082 -35.123 1.00 92.50 515 SER A O 1
ATOM 4133 N N . PHE A 1 516 ? 13.976 -0.513 -34.727 1.00 92.81 516 PHE A N 1
ATOM 4134 C CA . PHE A 1 516 ? 14.483 0.443 -35.707 1.00 92.81 516 PHE A CA 1
ATOM 4135 C C . PHE A 1 516 ? 15.911 0.890 -35.374 1.00 92.81 516 PHE A C 1
ATOM 4137 O O . PHE A 1 516 ? 16.759 0.875 -36.263 1.00 92.81 516 PHE A O 1
ATOM 4144 N N . LEU A 1 517 ? 16.205 1.219 -34.109 1.00 93.88 517 LEU A N 1
ATOM 4145 C CA . LEU A 1 517 ? 17.560 1.568 -33.679 1.00 93.88 517 LEU A CA 1
ATOM 4146 C C . LEU A 1 517 ? 18.543 0.432 -33.974 1.00 93.88 517 LEU A C 1
ATOM 4148 O O . LEU A 1 517 ? 19.533 0.683 -34.652 1.00 93.88 517 LEU A O 1
ATOM 4152 N N . LEU A 1 518 ? 18.248 -0.809 -33.560 1.00 92.81 518 LEU A N 1
ATOM 4153 C CA . LEU A 1 518 ? 19.130 -1.951 -33.839 1.00 92.81 518 LEU A CA 1
ATOM 4154 C C . LEU A 1 518 ? 19.352 -2.149 -35.343 1.00 92.81 518 LEU A C 1
ATOM 4156 O O . LEU A 1 518 ? 20.481 -2.330 -35.785 1.00 92.81 518 LEU A O 1
ATOM 4160 N N . MET A 1 519 ? 18.289 -2.095 -36.147 1.00 90.12 519 MET A N 1
ATOM 4161 C CA . MET A 1 519 ? 18.393 -2.331 -37.588 1.00 90.12 519 MET A CA 1
ATOM 4162 C C . MET A 1 519 ? 19.170 -1.235 -38.318 1.00 90.12 519 MET A C 1
ATOM 4164 O O . MET A 1 519 ? 19.833 -1.508 -39.320 1.00 90.12 519 MET A O 1
ATOM 4168 N N . ARG A 1 520 ? 19.099 0.007 -37.840 1.00 91.75 520 ARG A N 1
ATOM 4169 C CA . ARG A 1 520 ? 19.798 1.143 -38.444 1.00 91.75 520 ARG A CA 1
ATOM 4170 C C . ARG A 1 520 ? 21.248 1.246 -37.984 1.00 91.75 520 ARG A C 1
ATOM 4172 O O . ARG A 1 520 ? 22.121 1.444 -38.823 1.00 91.75 520 ARG A O 1
ATOM 4179 N N . THR A 1 521 ? 21.512 1.086 -36.688 1.00 92.75 521 THR A N 1
ATOM 4180 C CA . THR A 1 521 ? 22.871 1.205 -36.144 1.00 92.75 521 THR A CA 1
ATOM 4181 C C . THR A 1 521 ? 23.671 -0.084 -36.287 1.00 92.75 521 THR A C 1
ATOM 4183 O O . THR A 1 521 ? 24.883 -0.016 -36.438 1.00 92.75 521 THR A O 1
ATOM 4186 N N . GLY A 1 522 ? 23.024 -1.252 -36.263 1.00 91.19 522 GLY A N 1
ATOM 4187 C CA . GLY A 1 522 ? 23.702 -2.549 -36.222 1.00 91.19 522 GLY A CA 1
ATOM 4188 C C . GLY A 1 522 ? 24.346 -2.861 -34.867 1.00 91.19 522 GLY A C 1
ATOM 4189 O O . GLY A 1 522 ? 25.140 -3.789 -34.781 1.00 91.19 522 GLY A O 1
ATOM 4190 N N . HIS A 1 523 ? 24.027 -2.098 -33.812 1.00 93.81 523 HIS A N 1
ATOM 4191 C CA . HIS A 1 523 ? 24.615 -2.249 -32.477 1.00 93.81 523 HIS A CA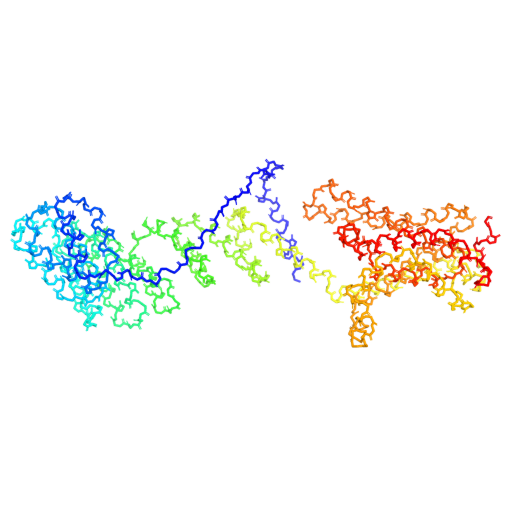 1
ATOM 4192 C C . HIS A 1 523 ? 23.546 -2.526 -31.428 1.00 93.81 523 HIS A C 1
ATOM 4194 O O . HIS A 1 523 ? 22.600 -1.756 -31.289 1.00 93.81 523 HIS A O 1
ATOM 4200 N N . PHE A 1 524 ? 23.748 -3.563 -30.617 1.00 94.69 524 PHE A N 1
ATOM 4201 C CA . PHE A 1 524 ? 22.914 -3.930 -29.467 1.00 94.69 524 PHE A CA 1
ATOM 4202 C C . PHE A 1 524 ? 22.903 -2.848 -28.378 1.00 94.69 524 PHE A C 1
ATOM 4204 O O . PHE A 1 524 ? 21.895 -2.622 -27.710 1.00 94.69 524 PHE A O 1
ATOM 4211 N N . VAL A 1 525 ? 24.017 -2.136 -28.208 1.00 94.69 525 VAL A N 1
ATOM 4212 C CA . VAL A 1 525 ? 24.138 -1.102 -27.172 1.00 94.69 525 VAL A CA 1
ATOM 4213 C C . VAL A 1 525 ? 23.229 0.104 -27.450 1.00 94.69 525 VAL A C 1
ATOM 4215 O O . VAL A 1 525 ? 22.744 0.731 -26.508 1.00 94.69 525 VAL A O 1
ATOM 4218 N N . SER A 1 526 ? 22.911 0.379 -28.719 1.00 94.75 526 SER A N 1
ATOM 4219 C CA . SER A 1 526 ? 22.009 1.465 -29.121 1.00 94.75 526 SER A CA 1
ATOM 4220 C C . SER A 1 526 ? 20.596 1.344 -28.529 1.00 94.75 526 SER A C 1
ATOM 4222 O O . SER A 1 526 ? 20.191 2.249 -27.792 1.00 94.75 526 SER A O 1
ATOM 4224 N N . PRO A 1 527 ? 19.833 0.261 -28.787 1.00 94.50 527 PRO A N 1
ATOM 4225 C CA . PRO A 1 527 ? 18.539 0.051 -28.150 1.00 94.50 527 PRO A CA 1
ATOM 4226 C C . PRO A 1 527 ? 18.652 -0.147 -26.634 1.00 94.50 527 PRO A C 1
ATOM 4228 O O . PRO A 1 527 ? 17.788 0.332 -25.908 1.00 94.50 527 PRO A O 1
ATOM 4231 N N . LEU A 1 528 ? 19.721 -0.783 -26.130 1.00 95.31 528 LEU A N 1
ATOM 4232 C CA . LEU A 1 528 ? 19.902 -1.036 -24.696 1.00 95.31 528 LEU A CA 1
ATOM 4233 C C . LEU A 1 528 ? 19.919 0.253 -23.864 1.00 95.31 528 LEU A C 1
ATOM 4235 O O . LEU A 1 528 ? 19.182 0.373 -22.883 1.00 95.31 528 LEU A O 1
ATOM 4239 N N . ILE A 1 529 ? 20.766 1.218 -24.232 1.00 93.94 529 ILE A N 1
ATOM 4240 C CA . ILE A 1 529 ? 20.904 2.453 -23.449 1.00 93.94 529 ILE A CA 1
ATOM 4241 C C . ILE A 1 529 ? 19.682 3.355 -23.661 1.00 93.94 529 ILE A C 1
ATOM 4243 O O . ILE A 1 529 ? 19.200 3.960 -22.702 1.00 93.94 529 ILE A O 1
ATOM 4247 N N . ALA A 1 530 ? 19.118 3.391 -24.875 1.00 94.06 530 ALA A N 1
ATOM 4248 C CA . ALA A 1 530 ? 17.856 4.084 -25.130 1.00 94.06 530 ALA A CA 1
ATOM 4249 C C . ALA A 1 530 ? 16.709 3.511 -24.275 1.00 94.06 530 ALA A C 1
ATOM 4251 O O . ALA A 1 530 ? 15.929 4.272 -23.705 1.00 94.06 530 ALA A O 1
ATOM 4252 N N . HIS A 1 531 ? 16.643 2.186 -24.108 1.00 94.25 531 HIS A N 1
ATOM 4253 C CA . HIS A 1 531 ? 15.685 1.525 -23.223 1.00 94.25 531 HIS A CA 1
ATOM 4254 C C . HIS A 1 531 ? 15.921 1.910 -21.762 1.00 94.25 531 HIS A C 1
ATOM 4256 O O . HIS A 1 531 ? 14.997 2.376 -21.098 1.00 94.25 531 HIS A O 1
ATOM 4262 N N . ALA A 1 532 ? 17.150 1.786 -21.257 1.00 91.62 532 ALA A N 1
ATOM 4263 C CA . ALA A 1 532 ? 17.466 2.174 -19.883 1.00 91.62 532 ALA A CA 1
ATOM 4264 C C . ALA A 1 532 ? 17.083 3.642 -19.595 1.00 91.62 532 ALA A C 1
ATOM 4266 O O . ALA A 1 532 ? 16.510 3.934 -18.542 1.00 91.62 532 ALA A O 1
ATOM 4267 N N . PHE A 1 533 ? 17.314 4.543 -20.557 1.00 91.44 533 PHE A N 1
ATOM 4268 C CA . PHE A 1 533 ? 16.877 5.938 -20.492 1.00 91.44 533 PHE A CA 1
ATOM 4269 C C . PHE A 1 533 ? 15.346 6.072 -20.449 1.00 91.44 533 PHE A C 1
ATOM 4271 O O . PHE A 1 533 ? 14.817 6.753 -19.572 1.00 91.44 533 PHE A O 1
ATOM 4278 N N . CYS A 1 534 ? 14.614 5.385 -21.329 1.00 90.62 534 CYS A N 1
ATOM 4279 C CA . CYS A 1 534 ? 13.149 5.381 -21.312 1.00 90.62 534 CY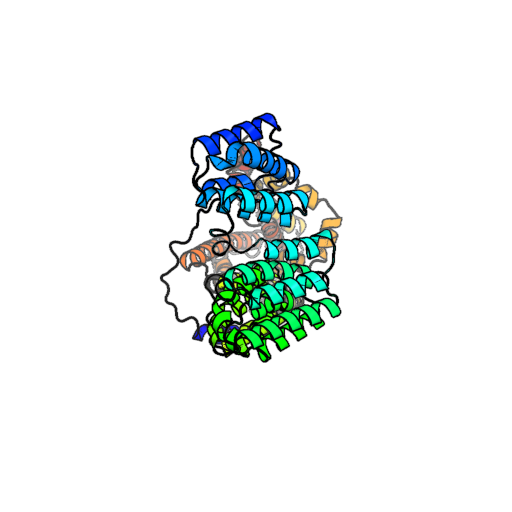S A CA 1
ATOM 4280 C C . CYS A 1 534 ? 12.580 4.837 -19.992 1.00 90.62 534 CYS A C 1
ATOM 4282 O O . CYS A 1 534 ? 11.608 5.387 -19.477 1.00 90.62 534 CYS A O 1
ATOM 4284 N N . ASN A 1 535 ? 13.201 3.811 -19.399 1.00 89.62 535 ASN A N 1
ATOM 4285 C CA . ASN A 1 535 ? 12.802 3.297 -18.086 1.00 89.62 535 ASN A CA 1
ATOM 4286 C C . ASN A 1 535 ? 13.039 4.319 -16.966 1.00 89.62 535 ASN A C 1
ATOM 4288 O O . ASN A 1 535 ? 12.254 4.362 -16.021 1.00 89.62 535 ASN A O 1
ATOM 4292 N N . ALA A 1 536 ? 14.089 5.142 -17.065 1.00 85.38 536 ALA A N 1
ATOM 4293 C CA . ALA A 1 536 ? 14.361 6.229 -16.121 1.00 85.38 536 ALA A CA 1
ATOM 4294 C C . ALA A 1 536 ? 13.367 7.385 -16.246 1.00 85.38 536 ALA A C 1
ATOM 4296 O O . ALA A 1 536 ? 12.932 7.923 -15.230 1.00 85.38 536 ALA A O 1
ATOM 4297 N N . MET A 1 537 ? 12.979 7.738 -17.472 1.00 84.25 537 MET A N 1
ATOM 4298 C CA . MET A 1 537 ? 12.005 8.805 -17.713 1.00 84.25 537 MET A CA 1
ATOM 4299 C C . MET A 1 537 ? 10.563 8.364 -17.430 1.00 84.25 537 MET A C 1
ATOM 4301 O O . MET A 1 537 ? 9.743 9.179 -17.011 1.00 84.25 537 MET A O 1
ATOM 4305 N N . GLY A 1 538 ? 10.250 7.083 -17.632 1.00 84.69 538 GLY A N 1
ATOM 4306 C CA . GLY A 1 538 ? 8.895 6.554 -17.517 1.00 84.69 538 GLY A CA 1
ATOM 4307 C C . GLY A 1 538 ? 7.959 7.078 -18.611 1.00 84.69 538 GLY A C 1
ATOM 4308 O O . GLY A 1 538 ? 8.379 7.679 -19.601 1.00 84.69 538 GLY A O 1
ATOM 4309 N N . PHE A 1 539 ? 6.657 6.832 -18.450 1.00 79.56 539 PHE A N 1
ATOM 4310 C CA . PHE A 1 539 ? 5.665 7.408 -19.356 1.00 79.56 539 PHE A CA 1
ATOM 4311 C C . PHE A 1 539 ? 5.521 8.916 -19.075 1.00 79.56 539 PHE A C 1
ATOM 4313 O O . PHE A 1 539 ? 5.333 9.275 -17.910 1.00 79.56 539 PHE A O 1
ATOM 4320 N N . PRO A 1 540 ? 5.580 9.796 -20.095 1.00 79.31 540 PRO A N 1
ATOM 4321 C CA . PRO A 1 540 ? 5.469 11.239 -19.899 1.00 79.31 540 PRO A CA 1
ATOM 4322 C C . PRO A 1 540 ? 4.183 11.633 -19.162 1.00 79.31 540 PRO A C 1
ATOM 4324 O O . PRO A 1 540 ? 3.081 11.304 -19.609 1.00 79.31 540 PRO A O 1
ATOM 4327 N N . ASP A 1 541 ? 4.303 12.384 -18.064 1.00 79.19 541 ASP A N 1
ATOM 4328 C CA . ASP A 1 541 ? 3.138 12.977 -17.405 1.00 79.19 541 ASP A CA 1
ATOM 4329 C C . ASP A 1 541 ? 2.662 14.211 -18.182 1.00 79.19 541 ASP A C 1
ATOM 4331 O O . ASP A 1 541 ? 3.062 15.353 -17.938 1.00 79.19 541 ASP A O 1
ATOM 4335 N N . PHE A 1 542 ? 1.782 13.971 -19.152 1.00 80.38 542 PHE A N 1
ATOM 4336 C CA . PHE A 1 542 ? 1.164 15.037 -19.936 1.00 80.38 542 PHE A CA 1
ATOM 4337 C C . PHE A 1 542 ? 0.323 15.991 -19.078 1.00 80.38 542 PHE A C 1
ATOM 4339 O O . PHE A 1 542 ? 0.148 17.145 -19.466 1.00 80.38 542 PHE A O 1
ATOM 4346 N N . THR A 1 543 ? -0.144 15.563 -17.901 1.00 81.50 543 THR A N 1
ATOM 4347 C CA . THR A 1 543 ? -0.910 16.403 -16.968 1.00 81.50 543 THR A CA 1
ATOM 4348 C C . THR A 1 543 ? -0.033 17.535 -16.446 1.00 81.50 543 THR A C 1
ATOM 4350 O O . THR A 1 543 ? -0.400 18.706 -16.555 1.00 81.50 543 THR A O 1
ATOM 4353 N N . ALA A 1 544 ? 1.170 17.202 -15.971 1.00 75.88 544 ALA A N 1
ATOM 4354 C CA . ALA A 1 544 ? 2.145 18.178 -15.491 1.00 75.88 544 ALA A CA 1
ATOM 4355 C C . ALA A 1 544 ? 2.571 19.177 -16.583 1.00 75.88 544 ALA A C 1
ATOM 4357 O O . ALA A 1 544 ? 2.892 20.330 -16.290 1.00 75.88 544 ALA A O 1
ATOM 4358 N N . ILE A 1 545 ? 2.546 18.772 -17.856 1.00 80.94 545 ILE A N 1
ATOM 4359 C CA . ILE A 1 545 ? 2.889 19.636 -18.996 1.00 80.94 545 ILE A CA 1
ATOM 4360 C C . ILE A 1 545 ? 1.708 20.538 -19.399 1.00 80.94 545 ILE A C 1
ATOM 4362 O O . ILE A 1 545 ? 1.908 21.710 -19.734 1.00 80.94 545 ILE A O 1
ATOM 4366 N N . TRP A 1 546 ? 0.481 20.009 -19.384 1.00 81.25 546 TRP A N 1
ATOM 4367 C CA . TRP A 1 546 ? -0.699 20.699 -19.913 1.00 81.25 546 TRP A CA 1
ATOM 4368 C C . TRP A 1 546 ? -1.329 21.678 -18.921 1.00 81.25 546 TRP A C 1
ATOM 4370 O O . TRP A 1 546 ? -1.699 22.779 -19.316 1.00 81.25 546 TRP A O 1
ATOM 4380 N N . TYR A 1 547 ? -1.388 21.312 -17.639 1.00 79.44 547 TYR A N 1
ATOM 4381 C CA . TYR A 1 547 ? -2.025 22.114 -16.586 1.00 79.44 547 TYR A CA 1
ATOM 4382 C C . TYR A 1 547 ? -1.075 23.112 -15.903 1.00 79.44 547 TYR A C 1
ATOM 4384 O O . TYR A 1 547 ? -1.423 23.704 -14.887 1.00 79.44 547 TYR A O 1
ATOM 4392 N N . SER A 1 548 ? 0.129 23.305 -16.449 1.00 76.38 548 SER A N 1
ATOM 4393 C CA . SER A 1 548 ? 1.059 24.334 -15.974 1.00 76.38 548 SER A CA 1
ATOM 4394 C C . SER A 1 548 ? 0.774 25.689 -16.626 1.00 76.38 548 SER A C 1
ATOM 4396 O O . SER A 1 548 ? 0.839 25.822 -17.859 1.00 76.38 548 SER A O 1
ATOM 4398 N N . ASP A 1 549 ? 0.531 26.698 -15.790 1.00 76.38 549 ASP A N 1
ATOM 4399 C CA . ASP A 1 549 ? 0.267 28.080 -16.197 1.00 76.38 549 ASP A CA 1
ATOM 4400 C C . ASP A 1 549 ? 1.551 28.923 -16.327 1.00 76.38 549 ASP A C 1
ATOM 4402 O O . ASP A 1 549 ? 2.624 28.578 -15.830 1.00 76.38 549 ASP A O 1
ATOM 4406 N N . GLY A 1 550 ? 1.460 30.050 -17.040 1.00 86.88 550 GLY A N 1
ATOM 4407 C CA . GLY A 1 550 ? 2.551 31.026 -17.153 1.00 86.88 550 GLY A CA 1
ATOM 4408 C C . GLY A 1 550 ? 3.641 30.704 -18.190 1.00 86.88 550 GLY A C 1
ATOM 4409 O O . GLY A 1 550 ? 3.432 29.989 -19.175 1.00 86.88 550 GLY A O 1
ATOM 4410 N N . ILE A 1 551 ? 4.818 31.322 -18.022 1.00 86.31 551 ILE A N 1
ATOM 4411 C CA . ILE A 1 551 ? 5.971 31.182 -18.937 1.00 86.31 551 ILE A CA 1
ATOM 4412 C C . ILE A 1 551 ? 6.543 29.762 -18.881 1.00 86.31 551 ILE A C 1
ATOM 4414 O O . ILE A 1 551 ? 6.823 29.179 -19.926 1.00 86.31 551 ILE A O 1
ATOM 4418 N N . GLU A 1 552 ? 6.646 29.177 -17.690 1.00 85.25 552 GLU A N 1
ATOM 4419 C CA . GLU A 1 552 ? 7.195 27.832 -17.494 1.00 85.25 552 GLU A CA 1
ATOM 4420 C C . GLU A 1 552 ? 6.368 26.764 -18.214 1.00 85.25 552 GLU A C 1
ATOM 4422 O O . GLU A 1 552 ? 6.929 25.938 -18.936 1.00 85.25 552 GLU A O 1
ATOM 4427 N N . GLY A 1 553 ? 5.034 26.843 -18.124 1.00 86.81 553 GLY A N 1
ATOM 4428 C CA . GLY A 1 553 ? 4.129 25.973 -18.875 1.00 86.81 553 GLY A CA 1
ATOM 4429 C C . GLY A 1 553 ? 4.271 26.116 -20.394 1.00 86.81 553 GLY A C 1
ATOM 4430 O O . GLY A 1 553 ? 4.267 25.119 -21.119 1.00 86.81 553 GLY A O 1
ATOM 4431 N N . ARG A 1 554 ? 4.471 27.345 -20.897 1.00 89.62 554 ARG A N 1
ATOM 4432 C CA . ARG A 1 554 ? 4.754 27.577 -22.326 1.00 89.62 554 ARG A CA 1
ATOM 4433 C C . ARG A 1 554 ? 6.071 26.928 -22.753 1.00 89.62 554 ARG A C 1
ATOM 4435 O O . ARG A 1 554 ? 6.095 26.286 -23.799 1.00 89.62 554 ARG A O 1
ATOM 4442 N N . ILE A 1 555 ? 7.129 27.040 -21.947 1.00 92.31 555 ILE A N 1
ATOM 4443 C CA . ILE A 1 555 ? 8.429 26.408 -22.226 1.00 92.31 555 ILE A CA 1
ATOM 4444 C C . ILE A 1 555 ? 8.291 24.881 -22.269 1.00 92.31 555 ILE A C 1
ATOM 4446 O O . ILE A 1 555 ? 8.771 24.273 -23.222 1.00 92.31 555 ILE A O 1
ATOM 4450 N N . ARG A 1 556 ? 7.576 24.258 -21.317 1.00 91.81 556 ARG A N 1
ATOM 4451 C CA . ARG A 1 556 ? 7.328 22.799 -21.310 1.00 91.81 556 ARG A CA 1
ATOM 4452 C C . ARG A 1 556 ? 6.654 22.324 -22.599 1.00 91.81 556 ARG A C 1
ATOM 4454 O O . ARG A 1 556 ? 7.086 21.342 -23.200 1.00 91.81 556 ARG A O 1
ATOM 4461 N N . ARG A 1 557 ? 5.617 23.037 -23.053 1.00 92.44 557 ARG A N 1
ATOM 4462 C CA . ARG A 1 557 ? 4.897 22.710 -24.296 1.00 92.44 557 ARG A CA 1
ATOM 4463 C C . ARG A 1 557 ? 5.770 22.923 -25.532 1.00 92.44 557 ARG A C 1
ATOM 4465 O O . ARG A 1 557 ? 5.824 22.041 -26.383 1.00 92.44 557 ARG A O 1
ATOM 4472 N N . MET A 1 558 ? 6.491 24.043 -25.614 1.00 93.50 558 MET A N 1
ATOM 4473 C CA . MET A 1 558 ? 7.426 24.306 -26.716 1.00 93.50 558 MET A CA 1
ATOM 4474 C C . MET A 1 558 ? 8.534 23.250 -26.785 1.00 93.50 558 MET A C 1
ATOM 4476 O O . MET A 1 558 ? 8.852 22.782 -27.871 1.00 93.50 558 MET A O 1
ATOM 4480 N N . ALA A 1 559 ? 9.067 22.824 -25.641 1.00 93.81 559 ALA A N 1
ATOM 4481 C CA . ALA A 1 559 ? 10.063 21.763 -25.557 1.00 93.81 559 ALA A CA 1
ATOM 4482 C C . ALA A 1 559 ? 9.506 20.401 -25.997 1.00 93.81 559 ALA A C 1
ATOM 4484 O O . ALA A 1 559 ? 10.189 19.672 -26.707 1.00 93.81 559 ALA A O 1
ATOM 4485 N N . LEU A 1 560 ? 8.261 20.071 -25.637 1.00 93.31 560 LEU A N 1
ATOM 4486 C CA . LEU A 1 560 ? 7.610 18.835 -26.078 1.00 93.31 560 LEU A CA 1
ATOM 4487 C C . LEU A 1 560 ? 7.435 18.798 -27.606 1.00 93.31 560 LEU A C 1
ATOM 4489 O O . LEU A 1 560 ? 7.884 17.856 -28.254 1.00 93.31 560 LEU A O 1
ATOM 4493 N N . PHE A 1 561 ? 6.811 19.828 -28.190 1.00 94.06 561 PHE A N 1
ATOM 4494 C CA . PHE A 1 561 ? 6.568 19.872 -29.636 1.00 94.06 561 PHE A CA 1
ATOM 4495 C C . PHE A 1 561 ? 7.861 20.067 -30.432 1.00 94.06 561 PHE A C 1
ATOM 4497 O O . PHE A 1 561 ? 8.082 19.374 -31.420 1.00 94.06 561 PHE A O 1
ATOM 4504 N N . GLY A 1 562 ? 8.734 20.971 -29.986 1.00 96.12 562 GLY A N 1
ATOM 4505 C CA . GLY A 1 562 ? 10.031 21.217 -30.609 1.00 96.12 562 GLY A CA 1
ATOM 4506 C C . GLY A 1 562 ? 10.939 19.991 -30.552 1.00 96.12 562 GLY A C 1
ATOM 4507 O O . GLY A 1 562 ? 11.551 19.647 -31.558 1.00 96.12 562 GLY A O 1
ATOM 4508 N N . GLY A 1 563 ? 10.966 19.284 -29.419 1.00 95.62 563 GLY A N 1
ATOM 4509 C CA . GLY A 1 563 ? 11.698 18.028 -29.262 1.00 95.62 563 GLY A CA 1
ATOM 4510 C C . GLY A 1 563 ? 11.187 16.927 -30.189 1.00 95.62 563 GLY A C 1
ATOM 4511 O O . GLY A 1 563 ? 11.983 16.278 -30.863 1.00 95.62 563 GLY A O 1
ATOM 4512 N N . PHE A 1 564 ? 9.865 16.775 -30.314 1.00 94.25 564 PHE A N 1
ATOM 4513 C CA . PHE A 1 564 ? 9.265 15.816 -31.244 1.00 94.25 564 PHE A CA 1
ATOM 4514 C C . PHE A 1 564 ? 9.550 16.152 -32.717 1.00 94.25 564 PHE A C 1
ATOM 4516 O O . PHE A 1 564 ? 9.909 15.267 -33.492 1.00 94.25 564 PHE A O 1
ATOM 4523 N N . LEU A 1 565 ? 9.448 17.426 -33.112 1.00 96.50 565 LEU A N 1
ATOM 4524 C CA . LEU A 1 565 ? 9.791 17.866 -34.470 1.00 96.50 565 LEU A CA 1
ATOM 4525 C C . LEU A 1 565 ? 11.282 17.666 -34.771 1.00 96.50 565 LEU A C 1
ATOM 4527 O O . LEU A 1 565 ? 11.631 17.189 -35.850 1.00 96.50 565 LEU A O 1
ATOM 4531 N N . ALA A 1 566 ? 12.156 17.977 -33.811 1.00 95.75 566 ALA A N 1
ATOM 4532 C CA . ALA A 1 566 ? 13.588 17.721 -33.925 1.00 95.75 566 ALA A CA 1
ATOM 4533 C C . ALA A 1 566 ? 13.878 16.220 -34.039 1.00 95.75 566 ALA A C 1
ATOM 4535 O O . ALA A 1 566 ? 14.683 15.820 -34.876 1.00 95.75 566 ALA A O 1
ATOM 4536 N N . TRP A 1 567 ? 13.188 15.384 -33.257 1.00 96.31 567 TRP A N 1
ATOM 4537 C CA . TRP A 1 567 ? 13.281 13.931 -33.355 1.00 96.31 567 TRP A CA 1
ATOM 4538 C C . TRP A 1 567 ? 12.879 13.439 -34.748 1.00 96.31 567 TRP A C 1
ATOM 4540 O O . TRP A 1 567 ? 13.643 12.696 -35.350 1.00 96.31 567 TRP A O 1
ATOM 4550 N N . LEU A 1 568 ? 11.756 13.904 -35.310 1.00 95.25 568 LEU A N 1
ATOM 4551 C CA . LEU A 1 568 ? 11.333 13.542 -36.670 1.00 95.25 568 LEU A CA 1
ATOM 4552 C C . LEU A 1 568 ? 12.370 13.937 -37.731 1.00 95.25 568 LEU A C 1
ATOM 4554 O O . LEU A 1 568 ? 12.675 13.140 -38.617 1.00 95.25 568 LEU A O 1
ATOM 4558 N N . ALA A 1 569 ? 12.924 15.147 -37.631 1.00 95.50 569 ALA A N 1
ATOM 4559 C CA . ALA A 1 569 ? 13.921 15.647 -38.575 1.00 95.50 569 ALA A CA 1
ATOM 4560 C C . ALA A 1 569 ? 15.259 14.894 -38.475 1.00 95.50 569 ALA A C 1
ATOM 4562 O O . ALA A 1 569 ? 15.915 14.652 -39.488 1.00 95.50 569 ALA A O 1
ATOM 4563 N N . LEU A 1 570 ? 15.663 14.515 -37.260 1.00 94.94 570 LEU A N 1
ATOM 4564 C CA . LEU A 1 570 ? 16.956 13.891 -36.975 1.00 94.94 570 LEU A CA 1
ATOM 4565 C C . LEU A 1 570 ? 16.908 12.360 -36.915 1.00 94.94 570 LEU A C 1
ATOM 4567 O O . LEU A 1 570 ? 17.969 11.737 -36.872 1.00 94.94 570 LEU A O 1
ATOM 4571 N N . LEU A 1 571 ? 15.721 11.748 -36.981 1.00 93.56 571 LEU A N 1
ATOM 4572 C CA . LEU A 1 571 ? 15.532 10.298 -36.904 1.00 93.56 571 LEU A CA 1
ATOM 4573 C C . LEU A 1 571 ? 16.385 9.554 -37.934 1.00 93.56 571 LEU A C 1
ATOM 4575 O O . LEU A 1 571 ? 17.108 8.635 -37.568 1.00 93.56 571 LEU A O 1
ATOM 4579 N N . TYR A 1 572 ? 16.338 9.953 -39.207 1.00 92.44 572 TYR A N 1
ATOM 4580 C CA . TYR A 1 572 ? 17.137 9.325 -40.265 1.00 92.44 572 TYR A CA 1
ATOM 4581 C C . TYR A 1 572 ? 18.609 9.768 -40.274 1.00 92.44 572 TYR A C 1
ATOM 4583 O O . TYR A 1 572 ? 19.461 8.883 -40.359 1.00 92.44 572 TYR A O 1
ATOM 4591 N N . PRO A 1 573 ? 18.940 11.073 -40.154 1.00 94.25 573 PRO A N 1
ATOM 4592 C CA . PRO A 1 573 ? 20.329 11.533 -40.121 1.00 94.25 573 PRO A CA 1
ATOM 4593 C C . PRO A 1 573 ? 21.156 10.945 -38.973 1.00 94.25 573 PRO A C 1
ATOM 4595 O O . PRO A 1 573 ? 22.260 10.460 -39.201 1.00 94.25 573 PRO A O 1
ATOM 4598 N N . LEU A 1 574 ? 20.629 10.943 -37.743 1.00 92.62 574 LEU A N 1
ATOM 4599 C CA . LEU A 1 574 ? 21.362 10.430 -36.579 1.00 92.62 574 LEU A CA 1
ATOM 4600 C C . LEU A 1 574 ? 21.393 8.902 -36.522 1.00 92.62 574 LEU A C 1
ATOM 4602 O O . LEU A 1 574 ? 22.190 8.345 -35.776 1.00 92.62 574 LEU A O 1
ATOM 4606 N N . THR A 1 575 ? 20.565 8.213 -37.308 1.00 92.81 575 THR A N 1
ATOM 4607 C CA . THR A 1 575 ? 20.593 6.748 -37.437 1.00 92.81 575 THR A CA 1
ATOM 4608 C C . THR A 1 575 ? 21.147 6.296 -38.788 1.00 92.81 575 THR A C 1
ATOM 4610 O O . THR A 1 575 ? 20.859 5.186 -39.228 1.00 92.81 575 THR A O 1
ATOM 4613 N N . ASP A 1 576 ? 21.920 7.130 -39.492 1.00 92.00 576 ASP A N 1
ATOM 4614 C CA . ASP A 1 576 ? 22.602 6.702 -40.718 1.00 92.00 576 ASP A CA 1
ATOM 4615 C C . ASP A 1 576 ? 23.623 5.593 -40.387 1.00 92.00 576 ASP A C 1
ATOM 4617 O O . ASP A 1 576 ? 24.548 5.857 -39.613 1.00 92.00 576 ASP A O 1
ATOM 4621 N N . PRO A 1 577 ? 23.510 4.375 -40.968 1.00 91.50 577 PRO A N 1
ATOM 4622 C CA . PRO A 1 577 ? 24.432 3.268 -40.723 1.00 91.50 577 PRO A CA 1
ATOM 4623 C C . PRO A 1 577 ? 25.908 3.640 -40.893 1.00 91.50 577 PRO A C 1
ATOM 4625 O O . PRO A 1 577 ? 26.772 3.055 -40.241 1.00 91.50 577 PRO A O 1
ATOM 4628 N N . ARG A 1 578 ? 26.223 4.630 -41.739 1.00 89.88 578 ARG A N 1
ATOM 4629 C CA . ARG A 1 578 ? 27.601 5.101 -41.962 1.00 89.88 578 ARG A CA 1
ATOM 4630 C C . ARG A 1 578 ? 28.259 5.647 -40.694 1.00 89.88 578 ARG A C 1
ATOM 4632 O O . ARG A 1 578 ? 29.467 5.508 -40.542 1.00 89.88 578 ARG A O 1
ATOM 4639 N N . LEU A 1 579 ? 27.480 6.206 -39.765 1.00 90.62 579 LEU A N 1
ATOM 4640 C CA . LEU A 1 579 ? 27.971 6.719 -38.478 1.00 90.62 579 LEU A CA 1
ATOM 4641 C C . LEU A 1 579 ? 28.353 5.607 -37.486 1.00 90.62 579 LEU A C 1
ATOM 4643 O O . LEU A 1 579 ? 28.923 5.894 -36.431 1.00 90.62 579 LEU A O 1
ATOM 4647 N N . TYR A 1 580 ? 28.026 4.354 -37.810 1.00 91.44 580 TYR A N 1
ATOM 4648 C CA . TYR A 1 580 ? 28.146 3.195 -36.924 1.00 91.44 580 TYR A CA 1
ATOM 4649 C C . TYR A 1 580 ? 29.008 2.065 -37.508 1.00 91.44 580 TYR A C 1
ATOM 4651 O O . TYR A 1 580 ? 29.027 0.967 -36.958 1.00 91.44 580 TYR A O 1
ATOM 4659 N N . GLY A 1 581 ? 29.708 2.318 -38.620 1.00 85.12 581 GLY A N 1
ATOM 4660 C CA . GLY A 1 581 ? 30.487 1.292 -39.320 1.00 85.12 581 GLY A CA 1
ATOM 4661 C C . GLY A 1 581 ? 29.639 0.353 -40.189 1.00 85.12 581 GLY A C 1
ATOM 4662 O O . GLY A 1 581 ? 30.057 -0.770 -40.455 1.00 85.12 581 GLY A O 1
ATOM 4663 N N . GLY A 1 582 ? 28.448 0.789 -40.620 1.00 84.69 582 GLY A N 1
ATOM 4664 C CA . GLY A 1 582 ? 27.510 0.016 -41.443 1.00 84.69 582 GLY A CA 1
ATOM 4665 C C . GLY A 1 582 ? 26.567 -0.881 -40.631 1.00 84.69 582 GLY A C 1
ATOM 4666 O O . GLY A 1 582 ? 26.806 -1.154 -39.461 1.00 84.69 582 GLY A O 1
ATOM 4667 N N . SER A 1 583 ? 25.489 -1.363 -41.259 1.00 83.19 583 SER A N 1
ATOM 4668 C CA . SER A 1 583 ? 24.523 -2.288 -40.645 1.00 83.19 583 SER A CA 1
ATOM 4669 C C . SER A 1 583 ? 24.201 -3.436 -41.601 1.00 83.19 583 SER A C 1
ATOM 4671 O O . SER A 1 583 ? 23.736 -3.190 -42.716 1.00 83.19 583 SER A O 1
ATOM 4673 N N . VAL A 1 584 ? 24.399 -4.678 -41.140 1.00 78.75 584 VAL A N 1
ATOM 4674 C CA . VAL A 1 584 ? 24.085 -5.912 -41.889 1.00 78.75 584 VAL A CA 1
ATOM 4675 C C . VAL A 1 584 ? 22.588 -6.046 -42.153 1.00 78.75 584 VAL A C 1
ATOM 4677 O O . VAL A 1 584 ? 22.172 -6.542 -43.195 1.00 78.75 584 VAL A O 1
ATOM 4680 N N . HIS A 1 585 ? 21.757 -5.548 -41.240 1.00 75.25 585 HIS A N 1
ATOM 4681 C CA . HIS A 1 585 ? 20.312 -5.576 -41.419 1.00 75.25 585 HIS A CA 1
ATOM 4682 C C . HIS A 1 585 ? 19.846 -4.605 -42.499 1.00 75.25 585 HIS A C 1
ATOM 4684 O O . HIS A 1 585 ? 18.867 -4.897 -43.171 1.00 75.25 585 HIS A O 1
ATOM 4690 N N . TRP A 1 586 ? 20.521 -3.461 -42.665 1.00 68.75 586 TRP A N 1
ATOM 4691 C CA . TRP A 1 586 ? 20.093 -2.421 -43.602 1.00 68.75 586 TRP A CA 1
ATOM 4692 C C . TRP A 1 586 ? 20.591 -2.639 -45.033 1.00 68.75 586 TRP A C 1
ATOM 4694 O O . TRP A 1 586 ? 19.922 -2.231 -45.979 1.00 68.75 586 TRP A O 1
ATOM 4704 N N . THR A 1 587 ? 21.733 -3.304 -45.218 1.00 60.66 587 THR A N 1
ATOM 4705 C CA . THR A 1 587 ? 22.215 -3.694 -46.555 1.00 60.66 587 THR A CA 1
ATOM 4706 C C . THR A 1 587 ? 21.297 -4.710 -47.243 1.00 60.66 587 THR A C 1
ATOM 4708 O O . THR A 1 587 ? 21.365 -4.850 -48.460 1.00 60.66 587 THR A O 1
ATOM 4711 N N . GLN A 1 588 ? 20.421 -5.382 -46.488 1.00 55.16 588 GLN A N 1
ATOM 4712 C CA . GLN A 1 588 ? 19.464 -6.383 -46.972 1.00 55.16 588 GLN A CA 1
ATOM 4713 C C . GLN A 1 588 ? 18.041 -5.830 -47.276 1.00 55.16 588 GLN A C 1
ATOM 4715 O O . GLN A 1 588 ? 17.176 -6.622 -47.650 1.00 55.16 588 GLN A O 1
ATOM 4720 N N . CYS A 1 589 ? 17.764 -4.522 -47.104 1.00 53.16 589 CYS A N 1
ATOM 4721 C CA . CYS A 1 589 ? 16.393 -3.944 -47.072 1.00 53.16 589 CYS A CA 1
ATOM 4722 C C . CYS A 1 589 ? 15.767 -3.401 -48.385 1.00 53.16 589 CYS A C 1
ATOM 4724 O O . CYS A 1 589 ? 16.414 -2.586 -49.066 1.00 53.16 589 CYS A O 1
#

Secondary structure (DSSP, 8-state):
-HHHHHHHHHHHHTTT----S---S---------------------HHHHHHHHHHHHHTT--HHHHHHHHTT--HHHHHHHHHHHHHHGGGS-HHHHHHHHHHHHHHHHHHT-HHHHHHHHHHHHHHH-TTTGGGS--THHHHHHHHHHTS--HHHHHHHHHHHHHH-GGGHHHHHHHHHHHHHHHHHS--HHHHHHHHHHHHHHHHHTTT---HHHHHHHHHHHH-S-HHHHHHHHHHHHT-TTHHHHTHHHHHHHHHHHHHHT-HHHHHHHHHHHHH-GGGGGGHHHHHHHHHHHHHHHT-HHHHHHHHHHHHHTTPPPPTTHHHHHHHHHHHHHHHHHT-HHHHHHHHHHHHHHHHHHHHHHHHHS--SSHHHHHHHHT---TTHHHHHHHHHHHHHHHTHHHHHHHHHTTTHHHHT-HHHHHHHHT-HHHHIIIIIHHHHHHIIIIIIHHHHHTTTS-HHHHHHHHHHHHHHTTTHHHHHHHTTT--HHHHHHHHHHHHHHHHHHHHHHHHHHHHH--THHHHHHHHHHHHH-S--HHHHHS--HHHHHHHHHHHHHHHHHHHHHHHHHT-GGGGT--TTTTT-

Organism: NCBI:txid399045

Radius of gyration: 40.81 Å; chains: 1; bounding box: 80×63×104 Å

Foldseek 3Di:
DVVVLVVVLVVLVVVQPPDDDPPPDDDDPPDDDDDPPDPPDQPPDDLVRLLVVLVVCLVVLPDLVVLLVVLLRDDLVSLVSSLVSCLVRVLSHDLVSLLSNLVSSLVVCLVNLNPVSVVSSQVSNCVRPHPVCDVVRDDCLLSVLSNCCPPVVPLLVSLVSLLVCCLVCVVCVVVSLVSLLVVLLVLVVPDDPVSLVSLVVSQVSSCVSVVLPDNSSLVSNLVNLLVDPDPVSVVSNVVSCVVRVVVLVVCLVVVVVLLVVCLVPLDPVSLVSSLVVLVVDVVNVVCNQSSLLSQLLSCLVVLPPVSNSVSSVVCSVSSHDRDPVSVVSNLVSVVVVVVVVCVDVVVLVVVLVVLVVVLVVLLVCLVVQQPQPDPVSLCLLLQVDDPLVVLLQPLLQVLLCLLCQLLVLVCVVVVVVVCVVDPVNVVVQVPDSVSCVQQPRVLLSCLNNLARRVCSNCLVVDALLVSLQPSQQVVLVVQLVVLVVCVVSVNPSVVSVVVSVVSSVVSSVLSSLLNLLCQLQSHSNNSSNSSSVCSVSDDDPVVSLCVDDDPSSVVSVCSNVSSVVVSVVCVPVSSHNVSRVHHPSVVSD

pLDDT: mean 74.87, std 16.63, range [21.59, 96.5]